Protein AF-A0A418E5D8-F1 (afdb_monomer)

Solvent-accessible surface area (backbone atoms only — not comparable to full-atom values): 20428 Å² total; per-residue (Å²): 143,79,74,83,74,67,62,60,62,60,55,56,57,52,50,55,51,50,53,52,50,52,52,53,49,53,52,51,50,52,52,52,48,53,51,50,52,51,50,51,51,51,52,51,51,53,51,47,53,54,47,55,50,52,51,51,56,50,47,55,50,50,53,53,52,52,51,48,50,52,50,50,54,49,50,52,52,51,50,53,51,49,53,53,50,51,53,52,50,52,51,52,50,54,52,51,51,51,51,50,52,51,51,50,53,52,50,51,52,53,52,50,52,53,50,54,53,51,51,51,51,52,51,51,52,51,54,53,49,51,52,50,51,53,51,49,53,50,51,53,51,50,52,50,52,49,51,54,50,50,53,53,51,49,54,52,49,53,53,49,51,54,51,50,55,51,49,54,51,50,51,51,55,48,53,56,50,52,52,52,52,50,53,53,52,51,51,50,51,51,51,51,52,52,51,52,50,52,51,52,52,52,51,52,54,51,49,53,52,50,50,53,52,48,54,52,50,52,51,49,53,52,53,48,50,46,48,72,71,53,60,61,42,70,58,53,54,52,45,53,54,51,50,52,51,48,51,53,50,44,56,49,44,54,53,50,44,52,53,42,51,50,55,31,51,55,38,49,51,54,34,51,51,48,52,52,53,47,53,53,50,52,50,56,56,70,68,63,70,48,64,58,94,93,39,75,40,66,68,48,50,53,49,46,52,52,50,49,51,51,48,53,54,47,52,53,52,40,52,55,39,49,53,49,33,53,54,40,49,54,51,42,52,51,47,52,52,52,43,53,51,48,53,52,52,47,56,49,52,53,51,54,53,53,50,54,53,51,54,46,50,52,51,50,50,51,55,53,52,51,53,54,51,56,65,54,59,58,69,74,71,72,75,83,132

Secondary structure (DSSP, 8-state):
--STTHHHHHHHHHHHHHHHHHHHHHHHHHHHHHHHHHHHHHHHHHHHHHHHHHHHHHHHHHHHHHHHHHHHHHHHHHHHHHHHHHHHHHHHHHHHHHHHHHHHHHHHHHHHHHHHHHHHHHHHHHHHHHHHHHHHHHHHHHHHHHHHHHHHHHHHHHHHHHHHHHHHHHHHHHHHHHHHHHHHHHHHHHHHHHHHHHHHHHHHHHHHHHHHHHHHHHHHHHHHHHHHHHTTHHHHHHHHHHHHHHHHHHHHHHHHHHHHHHHHHHHHHHHHHHHHHHHHHHHHHHT---EETTEE-HHHHHHHHHHHHHHHHHHHHHHHHHHHHHHHHHHHHHHHHHHHHHHHHHHHHHHHHHHHHHHHHHHHHHHHHHHHHHHHHGGGS----

Foldseek 3Di:
DPPPPPVVVVVVVVVVVVVVVVVVVVVVVVVVVVVVVVVVVVVVVVVVVVVVVVVVVVVVVCVVVVVVVVVVVVVVVVVVVVVVVVVVVVVVVVVVVVVVVVVVVVVVVVVVVVVVVVVVVVVVVVVVVVVVVVVVVVVVVVVVVVVVVVVVVVVVVVVVVVVVVVVVVVVVVVVVVVVVVVVVVVVVVVVVVVVVVVVVVVVVVVVVVVVVVVVLVVVLVVVLVCLVPPQCVVVVVVLVVVLVVLVVVLVVLVVVLVVLVVVLVVLVVVLVVLVVVLVVLVVVLVPQDQDDPNDGDVVSVVVSVVSVVVSVVSVVVSVVSVVVSVVSVVVSVVSVVVSVVSVVVNVVSVVVVVVSVVVSVVSSVVSVVVVVVVVVVVVVPPDDD

Organism: Aphanomyces astaci (NCBI:txid112090)

Radius of gyration: 129.05 Å; Cα contacts (8 Å, |Δi|>4): 77; chains: 1; bounding box: 221×55×384 Å

pLDDT: mean 85.97, std 11.53, range [35.16, 97.12]

Nearest PDB structures (foldseek):
  4ovu-assembly1_B  TM=7.445E-01  e=4.530E-01  Homo sapiens
  8wjo-assembly1_A  TM=5.058E-01  e=1.719E-01  Saccharomyces cerevisiae S288C
  5y06-assembly1_A  TM=4.051E-01  e=5.690E-01  Mycolicibacterium smegmatis MC2 155
  3ja6-assembly1_I  TM=3.677E-01  e=1.588E+00  Escherichia coli

Sequence (385 aa):
MQMALLECDSKEALKVCEEKFQLALATKTAQLQQACDNAIAAHKKTAQEALDEAVASTRDAVERTTAKAVEDEWREKLLAQKVALEEALQQACNEVEARVLQTSVEQHHVALKQWEEAKAAELAKVQSTLRGQFAQQTHDSEMALRREKEIAVQAVNDQWAMKLDALTSVQQALEEAEDASFDLQEELATVKKQHVFRHVMLVHSGMRKLQHLEDEVDSVYGNVYDTLVNYKRDQLVAHRSASNVVTSELSVLQAQIAEVVKTKSEGEDEVQKALAELGSLEEEIGAIQLMKDGHVNQAQVARKRRMHQEMEAMLEGIETKRTRVRTIETKQQELQSLHKQKEDEMKGLERQLVQILVEQQKQLLTLVTSVKTTSSSDRSSSVPA

Mean predicted aligned error: 19.81 Å

Structure (mmCIF, N/CA/C/O backbone):
data_AF-A0A418E5D8-F1
#
_entry.id   AF-A0A418E5D8-F1
#
loop_
_atom_site.group_PDB
_atom_site.id
_atom_site.type_symbol
_atom_site.label_atom_id
_atom_site.label_alt_id
_atom_site.label_comp_id
_atom_site.label_asym_id
_atom_site.label_entity_id
_atom_site.label_seq_id
_atom_site.pdbx_PDB_ins_code
_atom_site.Cartn_x
_atom_site.Cartn_y
_atom_site.Cartn_z
_atom_site.occupancy
_atom_site.B_iso_or_equiv
_atom_site.auth_seq_id
_atom_site.auth_comp_id
_atom_site.auth_asym_id
_atom_site.auth_atom_id
_atom_site.pdbx_PDB_model_num
ATOM 1 N N . MET A 1 1 ? -132.470 -25.404 218.178 1.00 51.78 1 MET A N 1
ATOM 2 C CA . MET A 1 1 ? -131.101 -25.886 217.893 1.00 51.78 1 MET A CA 1
ATOM 3 C C . MET A 1 1 ? -131.147 -27.033 216.867 1.00 51.78 1 MET A C 1
ATOM 5 O O . MET A 1 1 ? -130.843 -28.161 217.215 1.00 51.78 1 MET A O 1
ATOM 9 N N . GLN A 1 2 ? -131.570 -26.770 215.616 1.00 52.91 2 GLN A N 1
ATOM 10 C CA . GLN A 1 2 ? -131.661 -27.812 214.564 1.00 52.91 2 GLN A CA 1
ATOM 11 C C . GLN A 1 2 ? -131.505 -27.313 213.101 1.00 52.91 2 GLN A C 1
ATOM 13 O O . GLN A 1 2 ? -131.575 -28.124 212.191 1.00 52.91 2 GLN A O 1
ATOM 18 N N . MET A 1 3 ? -131.235 -26.022 212.837 1.00 54.25 3 MET A N 1
A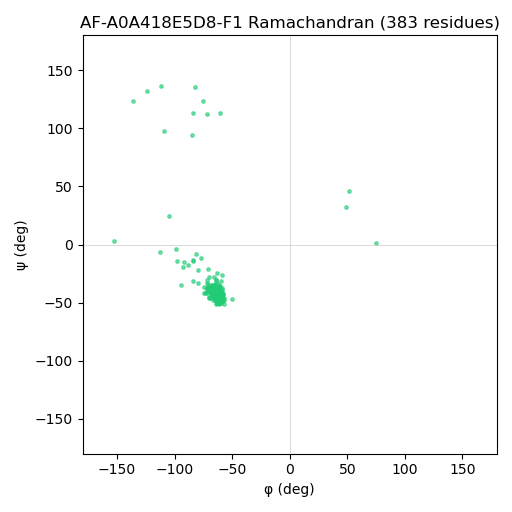TOM 19 C CA . MET A 1 3 ? -131.052 -25.497 211.460 1.00 54.25 3 MET A CA 1
ATOM 20 C C . MET A 1 3 ? -129.599 -25.493 210.950 1.00 54.25 3 MET A C 1
ATOM 22 O O . MET A 1 3 ? -129.380 -25.368 209.755 1.00 54.25 3 MET A O 1
ATOM 26 N N . ALA A 1 4 ? -128.596 -25.657 211.817 1.00 56.84 4 ALA A N 1
ATOM 27 C CA . ALA A 1 4 ? -127.189 -25.480 211.435 1.00 56.84 4 ALA A CA 1
ATOM 28 C C . ALA A 1 4 ? -126.544 -26.698 210.732 1.00 56.84 4 ALA A C 1
ATOM 30 O O . ALA A 1 4 ? -125.423 -26.588 210.252 1.00 56.84 4 ALA A O 1
ATOM 31 N N . LEU A 1 5 ? -127.223 -27.851 210.668 1.00 53.62 5 LEU A N 1
ATOM 32 C CA . LEU A 1 5 ? -126.671 -29.099 210.110 1.00 53.62 5 LEU A CA 1
ATOM 33 C C . LEU A 1 5 ? -127.077 -29.379 208.649 1.00 53.62 5 LEU A C 1
ATOM 35 O O . LEU A 1 5 ? -126.439 -30.200 208.010 1.00 53.62 5 LEU A O 1
ATOM 39 N N . LEU A 1 6 ? -128.082 -28.689 208.095 1.00 53.03 6 LEU A N 1
ATOM 40 C CA . LEU A 1 6 ? -128.592 -28.942 206.733 1.00 53.03 6 LEU A CA 1
ATOM 41 C C . LEU A 1 6 ? -127.943 -28.077 205.636 1.00 53.03 6 LEU A C 1
ATOM 43 O O . LEU A 1 6 ? -127.993 -28.439 204.466 1.00 53.03 6 LEU A O 1
ATOM 47 N N . GLU A 1 7 ? -127.304 -26.957 205.980 1.00 58.06 7 GLU A N 1
ATOM 48 C CA . GLU A 1 7 ? -126.663 -26.086 204.979 1.00 58.06 7 GLU A CA 1
ATOM 49 C C . GLU A 1 7 ? -125.210 -26.466 204.651 1.00 58.06 7 GLU A C 1
ATOM 51 O O . GLU A 1 7 ? -124.707 -26.074 203.595 1.00 58.06 7 GLU A O 1
ATOM 56 N N . CYS A 1 8 ? -124.531 -27.253 205.495 1.00 58.44 8 CYS A N 1
ATOM 57 C CA . CYS A 1 8 ? -123.184 -27.746 205.178 1.00 58.44 8 CYS A CA 1
ATOM 58 C C . CYS A 1 8 ? -123.199 -28.728 203.994 1.00 58.44 8 CYS A C 1
ATOM 60 O O . CYS A 1 8 ? -122.413 -28.560 203.062 1.00 58.44 8 CYS A O 1
ATOM 62 N N . ASP A 1 9 ? -124.153 -29.660 203.958 1.00 56.75 9 ASP A N 1
ATOM 63 C CA . ASP A 1 9 ? -124.220 -30.700 202.919 1.00 56.75 9 ASP A CA 1
ATOM 64 C C . ASP A 1 9 ? -124.497 -30.135 201.510 1.00 56.75 9 ASP A C 1
ATOM 66 O O . ASP A 1 9 ? -124.030 -30.675 200.505 1.00 56.75 9 ASP A O 1
ATOM 70 N N . SER A 1 10 ? -125.182 -28.990 201.402 1.00 57.06 10 SER A N 1
ATOM 71 C CA . SER A 1 10 ? -125.420 -28.321 200.113 1.00 57.06 10 SER A CA 1
ATOM 72 C C . SER A 1 10 ? -124.153 -27.710 199.504 1.00 57.06 10 SER A C 1
ATOM 74 O O . SER A 1 10 ? -124.076 -27.565 198.281 1.00 57.06 10 SER A O 1
ATOM 76 N N . LYS A 1 11 ? -123.172 -27.312 200.322 1.00 60.69 11 LYS A N 1
ATOM 77 C CA . LYS A 1 11 ? -121.930 -26.697 199.828 1.00 60.69 11 LYS A CA 1
ATOM 78 C C . LYS A 1 11 ? -120.950 -27.740 199.302 1.00 60.69 11 LYS A C 1
ATOM 80 O O . LYS A 1 11 ? -120.245 -27.471 198.332 1.00 60.69 11 LYS A O 1
ATOM 85 N N . GLU A 1 12 ? -120.941 -28.932 199.892 1.00 60.38 12 GLU A N 1
ATOM 86 C CA . GLU A 1 12 ? -120.073 -30.033 199.467 1.00 60.38 12 GLU A CA 1
ATOM 87 C C . GLU A 1 12 ? -120.465 -30.551 198.066 1.00 60.38 12 GLU A C 1
ATOM 89 O O . GLU A 1 12 ? -119.608 -30.753 197.206 1.00 60.38 12 GLU A O 1
ATOM 94 N N . ALA A 1 13 ? -121.769 -30.676 197.784 1.00 60.38 13 ALA A N 1
ATOM 95 C CA . ALA A 1 13 ? -122.274 -31.160 196.494 1.00 60.38 13 ALA A CA 1
ATOM 96 C C . ALA A 1 13 ? -121.991 -30.201 195.319 1.00 60.38 13 ALA A C 1
ATOM 98 O O . ALA A 1 13 ? -121.677 -30.644 194.211 1.00 60.38 13 ALA A O 1
ATOM 99 N N . LEU A 1 14 ? -122.059 -28.886 195.556 1.00 60.94 14 LEU A N 1
ATOM 100 C CA . LEU A 1 14 ? -121.717 -27.869 194.552 1.00 60.94 14 LEU A CA 1
ATOM 101 C C . LEU A 1 14 ? -120.241 -27.945 194.150 1.00 60.94 14 LEU A C 1
ATOM 103 O O . LEU A 1 14 ? -119.921 -27.861 192.965 1.00 60.94 14 LEU A O 1
ATOM 107 N N . LYS A 1 15 ? -119.361 -28.204 195.118 1.00 61.56 15 LYS A N 1
ATOM 108 C CA . LYS A 1 15 ? -117.919 -28.302 194.894 1.00 61.56 15 LYS A CA 1
ATOM 109 C C . LYS A 1 15 ? -117.552 -29.481 193.988 1.00 61.56 15 LYS A C 1
ATOM 111 O O . LYS A 1 15 ? -116.766 -29.327 193.059 1.00 61.56 15 LYS A O 1
ATOM 116 N N . VAL A 1 16 ? -118.195 -30.634 194.186 1.00 62.38 16 VAL A N 1
ATOM 117 C CA . VAL A 1 16 ? -117.980 -31.833 193.353 1.00 62.38 16 VAL A CA 1
ATOM 118 C C . VAL A 1 16 ? -118.472 -31.629 191.913 1.00 62.38 16 VAL A C 1
ATOM 120 O O . VAL A 1 16 ? -117.847 -32.106 190.962 1.00 62.38 16 VAL A O 1
ATOM 123 N N . CYS A 1 17 ? -119.582 -30.911 191.719 1.00 61.72 17 CYS A N 1
ATOM 124 C CA . CYS A 1 17 ? -120.051 -30.543 190.378 1.00 61.72 17 CYS A CA 1
ATOM 125 C C . CYS A 1 17 ? -119.084 -29.586 189.675 1.00 61.72 17 CYS A C 1
ATOM 127 O O . CYS A 1 17 ? -118.817 -29.747 188.482 1.00 61.72 17 CYS A O 1
ATOM 129 N N . GLU A 1 18 ? -118.534 -28.625 190.411 1.00 64.69 18 GLU A N 1
ATOM 130 C CA . GLU A 1 18 ? -117.567 -27.669 189.884 1.00 64.69 18 GLU A CA 1
ATOM 131 C C . GLU A 1 18 ? -116.258 -28.363 189.480 1.00 64.69 18 GLU A C 1
ATOM 133 O O . GLU A 1 18 ? -115.767 -28.155 188.372 1.00 64.69 18 GLU A O 1
ATOM 138 N N . GLU A 1 19 ? -115.763 -29.302 190.290 1.00 68.56 19 GLU A N 1
ATOM 139 C CA . GLU A 1 19 ? -114.590 -30.122 189.958 1.00 68.56 19 GLU A CA 1
ATOM 140 C C . GLU A 1 19 ? -114.807 -30.985 188.704 1.00 68.56 19 GLU A C 1
ATOM 142 O O . GLU A 1 19 ? -113.935 -31.049 187.833 1.00 68.56 19 GLU A O 1
ATOM 147 N N . LYS A 1 20 ? -115.985 -31.605 188.549 1.00 65.38 20 LYS A N 1
ATOM 148 C CA . LYS A 1 20 ? -116.312 -32.376 187.336 1.00 65.38 20 LYS A CA 1
ATOM 149 C C . LYS A 1 20 ? -116.395 -31.504 186.088 1.00 65.38 20 LYS A C 1
ATOM 151 O O . LYS A 1 20 ? -115.940 -31.929 185.024 1.00 65.38 20 LYS A O 1
ATOM 156 N N . PHE A 1 21 ? -116.959 -30.303 186.199 1.00 72.19 21 PHE A N 1
ATOM 157 C CA . PHE A 1 21 ? -117.007 -29.361 185.085 1.00 72.19 21 PHE A CA 1
ATOM 158 C C . PHE A 1 21 ? -115.599 -28.909 184.690 1.00 72.19 21 PHE A C 1
ATOM 160 O O . PHE A 1 21 ? -115.261 -28.948 183.509 1.00 72.19 21 PHE A O 1
ATOM 167 N N . GLN A 1 22 ? -114.751 -28.580 185.667 1.00 74.31 22 GLN A N 1
ATOM 168 C CA . GLN A 1 22 ? -113.363 -28.191 185.414 1.00 74.31 22 GLN A CA 1
ATOM 169 C C . GLN A 1 22 ? -112.557 -29.316 184.749 1.00 74.31 22 GLN A C 1
ATOM 171 O O . GLN A 1 22 ? -111.808 -29.061 183.806 1.00 74.31 22 GLN A O 1
ATOM 176 N N . LEU A 1 23 ? -112.760 -30.575 185.154 1.00 74.62 23 LEU A N 1
ATOM 177 C CA . LEU A 1 23 ? -112.100 -31.723 184.524 1.00 74.62 23 LEU A CA 1
ATOM 178 C C . LEU A 1 23 ? -112.564 -31.938 183.071 1.00 74.62 23 LEU A C 1
ATOM 180 O O . LEU A 1 23 ? -111.751 -32.192 182.176 1.00 74.62 23 LEU A O 1
ATOM 184 N N . ALA A 1 24 ? -113.869 -31.809 182.815 1.00 69.62 24 ALA A N 1
ATOM 185 C CA . ALA A 1 24 ? -114.433 -31.910 181.470 1.00 69.62 24 ALA A CA 1
ATOM 186 C C . ALA A 1 24 ? -113.938 -30.773 180.563 1.00 69.62 24 ALA A C 1
ATOM 188 O O . ALA A 1 24 ? -113.600 -31.014 179.400 1.00 69.62 24 ALA A O 1
ATOM 189 N N . LEU A 1 25 ? -113.835 -29.558 181.108 1.00 74.94 25 LEU A N 1
ATOM 190 C CA . LEU A 1 25 ? -113.311 -28.392 180.409 1.00 74.94 25 LEU A CA 1
ATOM 191 C C . LEU A 1 25 ? -111.836 -28.595 180.052 1.00 74.94 25 LEU A C 1
ATOM 193 O O . LEU A 1 25 ? -111.479 -28.473 178.887 1.00 74.94 25 LEU A O 1
ATOM 197 N N . ALA A 1 26 ? -111.002 -29.021 181.003 1.00 75.75 26 ALA A N 1
ATOM 198 C CA . ALA A 1 26 ? -109.592 -29.323 180.756 1.00 75.75 26 ALA A CA 1
ATOM 199 C C . ALA A 1 26 ? -109.403 -30.406 179.680 1.00 75.75 26 ALA A C 1
ATOM 201 O O . ALA A 1 26 ? -108.575 -30.255 178.782 1.00 75.75 26 ALA A O 1
ATOM 202 N N . THR A 1 27 ? -110.216 -31.466 179.717 1.00 76.44 27 THR A N 1
ATO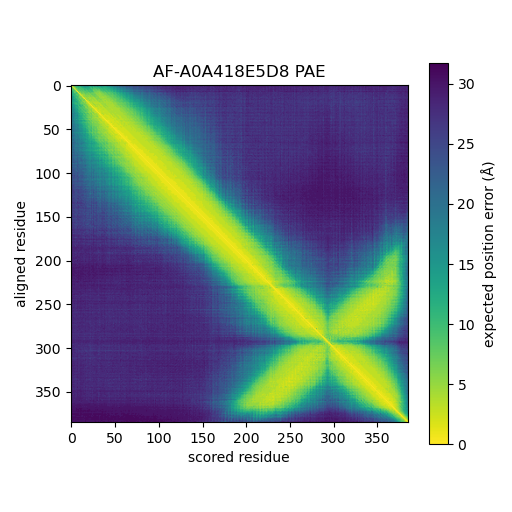M 203 C CA . THR A 1 27 ? -110.153 -32.550 178.724 1.00 76.44 27 THR A CA 1
ATOM 204 C C . THR A 1 27 ? -110.540 -32.054 177.330 1.00 76.44 27 THR A C 1
ATOM 206 O O . THR A 1 27 ? -109.871 -32.381 176.348 1.00 76.44 27 THR A O 1
ATOM 209 N N . LYS A 1 28 ? -111.597 -31.236 177.217 1.00 78.00 28 LYS A N 1
ATOM 210 C CA . LYS A 1 28 ? -112.000 -30.660 175.928 1.00 78.00 28 LYS A CA 1
ATOM 211 C C . LYS A 1 28 ? -110.994 -29.647 175.398 1.00 78.00 28 LYS A C 1
ATOM 213 O O . LYS A 1 28 ? -110.719 -29.667 174.200 1.00 78.00 28 LYS A O 1
ATOM 218 N N . THR A 1 29 ? -110.403 -28.835 176.268 1.00 74.44 29 THR A N 1
ATOM 219 C CA . THR A 1 29 ? -109.324 -27.913 175.903 1.00 74.44 29 THR A CA 1
ATOM 220 C C . THR A 1 29 ? -108.102 -28.676 175.397 1.00 74.44 29 THR A C 1
ATOM 222 O O . THR A 1 29 ? -107.576 -28.326 174.348 1.00 74.44 29 THR A O 1
ATOM 225 N N . ALA A 1 30 ? -107.698 -29.772 176.049 1.00 78.56 30 ALA A N 1
ATOM 226 C CA . ALA A 1 30 ? -106.583 -30.603 175.590 1.00 78.56 30 ALA A CA 1
ATOM 227 C C . ALA A 1 30 ? -106.864 -31.283 174.237 1.00 78.56 30 ALA A C 1
ATOM 229 O O . ALA A 1 30 ? -105.993 -31.310 173.372 1.00 78.56 30 ALA A O 1
ATOM 230 N N . GLN A 1 31 ? -108.086 -31.784 174.020 1.00 79.12 31 GLN A N 1
ATOM 231 C CA . GLN A 1 31 ? -108.488 -32.357 172.728 1.00 79.12 31 GLN A CA 1
ATOM 232 C C . GLN A 1 31 ? -108.475 -31.317 171.603 1.00 79.12 31 GLN A C 1
ATOM 234 O O . GLN A 1 31 ? -108.003 -31.612 170.507 1.00 79.12 31 GLN A O 1
ATOM 239 N N . LEU A 1 32 ? -108.986 -30.109 171.861 1.00 79.75 32 LEU A N 1
ATOM 240 C CA . LEU A 1 32 ? -108.951 -29.013 170.892 1.00 79.75 32 LEU A CA 1
ATOM 241 C C . LEU A 1 32 ? -107.519 -28.553 170.624 1.00 79.75 32 LEU A C 1
ATOM 243 O O . LEU A 1 32 ? -107.171 -28.334 169.468 1.00 79.75 32 LEU A O 1
ATOM 247 N N . GLN A 1 33 ? -106.679 -28.480 171.657 1.00 81.62 33 GLN A N 1
ATOM 248 C CA . GLN A 1 33 ? -105.269 -28.138 171.510 1.00 81.62 33 GLN A CA 1
ATOM 249 C C . GLN A 1 33 ? -104.542 -29.173 170.646 1.00 81.62 33 GLN A C 1
ATOM 251 O O . GLN A 1 33 ? -103.903 -28.808 169.669 1.00 81.62 33 GLN A O 1
ATOM 256 N N . GLN A 1 34 ? -104.731 -30.466 170.921 1.00 81.81 34 GLN A N 1
ATOM 257 C CA . GLN A 1 34 ? -104.140 -31.543 170.128 1.00 81.81 34 GLN A CA 1
ATOM 258 C C . GLN A 1 34 ? -104.651 -31.549 168.677 1.00 81.81 34 GLN A C 1
ATOM 260 O O . GLN A 1 34 ? -103.883 -31.801 167.751 1.00 81.81 34 GLN A O 1
ATOM 265 N N . ALA A 1 35 ? -105.937 -31.260 168.456 1.00 80.06 35 ALA A N 1
ATOM 266 C CA . ALA A 1 35 ? -106.494 -31.130 167.111 1.00 80.06 35 ALA A CA 1
ATOM 267 C C . ALA A 1 35 ? -105.895 -29.930 166.357 1.00 80.06 35 ALA A C 1
ATOM 269 O O . ALA A 1 35 ? -105.536 -30.069 165.187 1.00 80.06 35 ALA A O 1
ATOM 270 N N . CYS A 1 36 ? -105.734 -28.784 167.028 1.00 80.44 36 CYS A N 1
ATOM 271 C CA . CYS A 1 36 ? -105.047 -27.615 166.482 1.00 80.44 36 CYS A CA 1
ATOM 272 C C . CYS A 1 36 ? -103.584 -27.924 166.151 1.00 80.44 36 CYS A C 1
ATOM 274 O O . CYS A 1 36 ? -103.146 -27.639 165.039 1.00 80.44 36 CYS A O 1
ATOM 276 N N . ASP A 1 37 ? -102.843 -28.553 167.061 1.00 83.62 37 ASP A N 1
ATOM 277 C CA . ASP A 1 37 ? -101.430 -28.880 166.859 1.00 83.62 37 ASP A CA 1
ATOM 278 C C . ASP A 1 37 ? -101.248 -29.859 165.685 1.00 83.62 37 ASP A C 1
ATOM 280 O O . ASP A 1 37 ? -100.376 -29.663 164.835 1.00 83.62 37 ASP A O 1
ATOM 284 N N . ASN A 1 38 ? -102.125 -30.863 165.567 1.00 84.06 38 ASN A N 1
ATOM 285 C CA . ASN A 1 38 ? -102.134 -31.790 164.433 1.00 84.06 38 ASN A CA 1
ATOM 286 C C . ASN A 1 38 ? -102.456 -31.084 163.105 1.00 84.06 38 ASN A C 1
ATOM 288 O O . ASN A 1 38 ? -101.817 -31.369 162.090 1.00 84.06 38 ASN A O 1
ATOM 292 N N . ALA A 1 39 ? -103.414 -30.151 163.093 1.00 82.31 39 ALA A N 1
ATOM 293 C CA . ALA A 1 39 ? -103.747 -29.368 161.904 1.00 82.31 39 ALA A CA 1
ATOM 294 C C . ALA A 1 39 ? -102.590 -28.444 161.492 1.00 82.31 39 ALA A C 1
ATOM 296 O O . ALA A 1 39 ? -102.247 -28.374 160.312 1.00 82.31 39 ALA A O 1
ATOM 297 N N . ILE A 1 40 ? -101.933 -27.790 162.455 1.00 83.25 40 ILE A N 1
ATOM 298 C CA . ILE A 1 40 ? -100.745 -26.963 162.213 1.00 83.25 40 ILE A CA 1
ATOM 299 C C . ILE A 1 40 ? -99.612 -27.817 161.636 1.00 83.25 40 ILE A C 1
ATOM 301 O O . ILE A 1 40 ? -98.984 -27.415 160.657 1.00 83.25 40 ILE A O 1
ATOM 305 N N . ALA A 1 41 ? -99.361 -29.005 162.191 1.00 84.12 41 ALA A N 1
ATOM 306 C CA . ALA A 1 41 ? -98.337 -29.914 161.683 1.00 84.12 41 ALA A CA 1
ATOM 307 C C . ALA A 1 41 ? -98.636 -30.382 160.248 1.00 84.12 41 ALA A C 1
ATOM 309 O O . ALA A 1 41 ? -97.737 -30.379 159.404 1.00 84.12 41 ALA A O 1
ATOM 310 N N . ALA A 1 42 ? -99.892 -30.724 159.943 1.00 84.38 42 ALA A N 1
ATOM 311 C CA . ALA A 1 42 ? -100.318 -31.103 158.597 1.00 84.38 42 ALA A CA 1
ATOM 312 C C . ALA A 1 42 ? -100.180 -29.942 157.597 1.00 84.38 42 ALA A C 1
ATOM 314 O O . ALA A 1 42 ? -99.631 -30.127 156.508 1.00 84.38 42 ALA A O 1
ATOM 315 N N . HIS A 1 43 ? -100.598 -28.730 157.979 1.00 85.19 43 HIS A N 1
ATOM 316 C CA . HIS A 1 43 ? -100.415 -27.533 157.157 1.00 85.19 43 HIS A CA 1
ATOM 317 C C . HIS A 1 43 ? -98.939 -27.211 156.933 1.00 85.19 43 HIS A C 1
ATOM 319 O O . HIS A 1 43 ? -98.552 -26.915 155.807 1.00 85.19 43 HIS A O 1
ATOM 325 N N . LYS A 1 44 ? -98.096 -27.329 157.965 1.00 86.31 44 LYS A N 1
ATOM 326 C CA . LYS A 1 44 ? -96.649 -27.119 157.848 1.00 86.31 44 LYS A CA 1
ATOM 327 C C . LYS A 1 44 ? -96.007 -28.135 156.905 1.00 86.31 44 LYS A C 1
ATOM 329 O O . LYS A 1 44 ? -95.189 -27.747 156.080 1.00 86.31 44 LYS A O 1
ATOM 334 N N . LYS A 1 45 ? -96.390 -29.412 156.999 1.00 87.06 45 LYS A N 1
ATOM 335 C CA . LYS A 1 45 ? -95.900 -30.461 156.097 1.00 87.06 45 LYS A CA 1
ATOM 336 C C . LYS A 1 45 ? -96.310 -30.187 154.647 1.00 87.06 45 LYS A C 1
ATOM 338 O O . LYS A 1 45 ? -95.456 -30.194 153.773 1.00 87.06 45 LYS A O 1
ATOM 343 N N . THR A 1 46 ? -97.582 -29.861 154.420 1.00 86.25 46 THR A N 1
ATOM 344 C CA . THR A 1 46 ? -98.106 -29.536 153.081 1.00 86.25 46 THR A CA 1
ATOM 345 C C . THR A 1 46 ? -97.417 -28.298 152.496 1.00 86.25 46 THR A C 1
ATOM 347 O O . THR A 1 46 ? -97.057 -28.276 151.325 1.00 86.25 46 THR A O 1
ATOM 350 N N . ALA A 1 47 ? -97.187 -27.267 153.317 1.00 83.81 47 ALA A N 1
ATOM 351 C CA . ALA A 1 47 ? -96.463 -26.070 152.902 1.00 83.81 47 ALA A CA 1
ATOM 352 C C . ALA A 1 47 ? -94.988 -26.360 152.581 1.00 83.81 47 ALA A C 1
ATOM 354 O O . ALA A 1 47 ? -94.450 -25.768 151.651 1.00 83.81 47 ALA A O 1
ATOM 355 N N . GLN A 1 48 ? -94.345 -27.270 153.321 1.00 87.50 48 GLN A N 1
ATOM 356 C CA . GLN A 1 48 ? -92.970 -27.686 153.047 1.00 87.50 48 GLN A CA 1
ATOM 357 C C . GLN A 1 48 ? -92.870 -28.464 151.731 1.00 87.50 48 GLN A C 1
ATOM 359 O O . GLN A 1 48 ? -92.011 -28.151 150.920 1.00 87.50 48 GLN A O 1
ATOM 364 N N . GLU A 1 49 ? -93.775 -29.413 151.484 1.00 87.94 49 GLU A N 1
ATOM 365 C CA . GLU A 1 49 ? -93.820 -30.166 150.222 1.00 87.94 49 GLU A CA 1
ATOM 366 C C . GLU A 1 49 ? -94.060 -29.233 149.023 1.00 87.94 49 GLU A C 1
ATOM 368 O O . GLU A 1 49 ? -93.356 -29.330 148.021 1.00 87.94 49 GLU A O 1
ATOM 373 N N . ALA A 1 50 ? -94.974 -28.263 149.151 1.00 87.31 50 ALA A N 1
ATOM 374 C CA . ALA A 1 50 ? -95.216 -27.257 148.115 1.00 87.31 50 ALA A CA 1
ATOM 375 C C . ALA A 1 50 ? -94.006 -26.331 147.884 1.00 87.31 50 ALA A C 1
ATOM 377 O O . ALA A 1 50 ? -93.739 -25.928 146.751 1.00 87.31 50 ALA A O 1
ATOM 378 N N . LEU A 1 51 ? -93.266 -25.986 148.945 1.00 89.12 51 LEU A N 1
ATOM 379 C CA . LEU A 1 51 ? -92.027 -25.216 148.832 1.00 89.12 51 LEU A CA 1
ATOM 380 C C . LEU A 1 51 ? -90.949 -26.025 148.105 1.00 89.12 51 LEU A C 1
ATOM 382 O O . LEU A 1 51 ? -90.325 -25.503 147.185 1.00 89.12 51 LEU A O 1
ATOM 386 N N . ASP A 1 52 ? -90.746 -27.284 148.491 1.00 89.31 52 ASP A N 1
ATOM 387 C CA . ASP A 1 52 ? -89.740 -28.160 147.890 1.00 89.31 52 ASP A CA 1
ATOM 388 C C . ASP A 1 52 ? -90.052 -28.416 146.402 1.00 89.31 52 ASP A C 1
ATOM 390 O O . ASP A 1 52 ? -89.148 -28.370 145.565 1.00 89.31 52 ASP A O 1
ATOM 394 N N . GLU A 1 53 ? -91.331 -28.583 146.042 1.00 90.38 53 GLU A N 1
ATOM 395 C CA . GLU A 1 53 ? -91.782 -28.705 144.649 1.00 90.38 53 GLU A CA 1
ATOM 396 C C . GLU A 1 53 ? -91.554 -27.412 143.847 1.00 90.38 53 GLU A C 1
ATOM 398 O O . GLU A 1 53 ? -91.038 -27.453 142.727 1.00 90.38 53 GLU A O 1
ATOM 403 N N . ALA A 1 54 ? -91.854 -26.242 144.422 1.00 88.81 54 ALA A N 1
ATOM 404 C CA . ALA A 1 54 ? -91.581 -24.955 143.780 1.00 88.81 54 ALA A CA 1
ATOM 405 C C . ALA A 1 54 ? -90.072 -24.710 143.593 1.00 88.81 54 ALA A C 1
ATOM 407 O O . ALA A 1 54 ? -89.639 -24.213 142.547 1.00 88.81 54 ALA A O 1
ATOM 408 N N . VAL A 1 55 ? -89.248 -25.086 144.574 1.00 90.25 55 VAL A N 1
ATOM 409 C CA . VAL A 1 55 ? -87.783 -25.006 144.484 1.00 90.25 55 VAL A CA 1
ATOM 410 C C . VAL A 1 55 ? -87.251 -25.949 143.402 1.00 90.25 55 VAL A C 1
ATOM 412 O O . VAL A 1 55 ? -86.426 -25.531 142.592 1.00 90.25 55 VAL A O 1
ATOM 415 N N . ALA A 1 56 ? -87.748 -27.184 143.319 1.00 90.31 56 ALA A N 1
ATOM 416 C CA . ALA A 1 56 ? -87.371 -28.115 142.255 1.00 90.31 56 ALA A CA 1
ATOM 417 C C . ALA A 1 56 ? -87.774 -27.589 140.866 1.00 90.31 56 ALA A C 1
ATOM 419 O O . ALA A 1 56 ? -86.943 -27.522 139.962 1.00 90.31 56 ALA A O 1
ATOM 420 N N . SER A 1 57 ? -89.012 -27.108 140.710 1.00 90.88 57 SER A N 1
ATOM 421 C CA . SER A 1 57 ? -89.489 -26.564 139.434 1.00 90.88 57 SER A CA 1
ATOM 422 C C . SER A 1 57 ? -88.705 -25.326 138.991 1.00 90.88 57 SER A C 1
ATOM 424 O O . SER A 1 57 ? -88.452 -25.158 137.795 1.00 90.88 57 SER A O 1
ATOM 426 N N . THR A 1 58 ? -88.348 -24.435 139.921 1.00 89.75 58 THR A N 1
ATOM 427 C CA . THR A 1 58 ? -87.535 -23.253 139.599 1.00 89.75 58 THR A CA 1
ATOM 428 C C . THR A 1 58 ? -86.102 -23.639 139.265 1.00 89.75 58 THR A C 1
ATOM 430 O O . THR A 1 58 ? -85.559 -23.119 138.291 1.00 89.75 58 THR A O 1
ATOM 433 N N . ARG A 1 59 ? -85.513 -24.596 139.989 1.00 91.19 59 ARG A N 1
ATOM 434 C CA . ARG A 1 59 ? -84.195 -25.151 139.671 1.00 91.19 59 ARG A CA 1
ATOM 435 C C . ARG A 1 59 ? -84.154 -25.737 138.261 1.00 91.19 59 ARG A C 1
ATOM 437 O O . ARG A 1 59 ? -83.305 -25.327 137.477 1.00 91.19 59 ARG A O 1
ATOM 444 N N . ASP A 1 60 ? -85.100 -26.602 137.904 1.00 91.38 60 ASP A N 1
ATOM 445 C CA . ASP A 1 60 ? -85.159 -27.216 136.571 1.00 91.38 60 ASP A CA 1
ATOM 446 C C . ASP A 1 60 ? -85.353 -26.173 135.462 1.00 91.38 60 ASP A C 1
ATOM 448 O O . ASP A 1 60 ? -84.835 -26.317 134.352 1.00 91.38 60 ASP A O 1
ATOM 452 N N . ALA A 1 61 ? -86.127 -25.117 135.733 1.00 90.88 61 ALA A N 1
ATOM 453 C CA . ALA A 1 61 ? -86.316 -24.018 134.793 1.00 90.88 61 ALA A CA 1
ATOM 454 C C . ALA A 1 61 ? -85.026 -23.205 134.604 1.00 90.88 61 ALA A C 1
ATOM 456 O O . ALA A 1 61 ? -84.673 -22.878 133.469 1.00 90.88 61 ALA A O 1
ATOM 457 N N . VAL A 1 62 ? -84.303 -22.909 135.687 1.00 92.12 62 VAL A N 1
ATOM 458 C CA . VAL A 1 62 ? -83.009 -22.215 135.633 1.00 92.12 62 VAL A CA 1
ATOM 459 C C . VAL A 1 62 ? -81.966 -23.077 134.923 1.00 92.12 62 VAL A C 1
ATOM 461 O O . VAL A 1 62 ? -81.316 -22.583 134.008 1.00 92.12 62 VAL A O 1
ATOM 464 N N . GLU A 1 63 ? -81.843 -24.365 135.251 1.00 91.94 63 GLU A N 1
ATOM 465 C CA . GLU A 1 63 ? -80.906 -25.286 134.590 1.00 91.94 63 GLU A CA 1
ATOM 466 C C . GLU A 1 63 ? -81.184 -25.384 133.081 1.00 91.94 63 GLU A C 1
ATOM 468 O O . GLU A 1 63 ? -80.274 -25.203 132.275 1.00 91.94 63 GLU A O 1
ATOM 473 N N . ARG A 1 64 ? -82.446 -25.558 132.663 1.00 91.31 64 ARG A N 1
ATOM 474 C CA . ARG A 1 64 ? -82.801 -25.599 131.231 1.00 91.31 64 ARG A CA 1
ATOM 475 C C . ARG A 1 64 ? -82.541 -24.282 130.503 1.00 91.31 64 ARG A C 1
ATOM 477 O O . ARG A 1 64 ? -82.070 -24.300 129.368 1.00 91.31 64 ARG A O 1
ATOM 484 N N . THR A 1 65 ? -82.876 -23.146 131.112 1.00 92.31 65 THR A N 1
ATOM 485 C CA . THR A 1 65 ? -82.705 -21.831 130.465 1.00 92.31 65 THR A CA 1
ATOM 486 C C . THR A 1 65 ? -81.239 -21.429 130.376 1.00 92.31 65 THR A C 1
ATOM 488 O O . THR A 1 65 ? -80.812 -20.956 129.327 1.00 92.31 65 THR A O 1
ATOM 491 N N . THR A 1 66 ? -80.456 -21.676 131.427 1.00 92.00 66 THR A N 1
ATOM 492 C CA . THR A 1 66 ? -79.008 -21.427 131.432 1.00 92.00 66 THR A CA 1
ATOM 493 C C . THR A 1 66 ? -78.261 -22.366 130.492 1.00 92.00 66 THR A C 1
ATOM 495 O O . THR A 1 66 ? -77.446 -21.884 129.712 1.00 92.00 66 THR A O 1
ATOM 498 N N . ALA A 1 67 ? -78.578 -23.666 130.477 1.00 92.75 67 ALA A N 1
ATOM 499 C CA . ALA A 1 67 ? -77.983 -24.608 129.528 1.00 92.75 67 ALA A CA 1
ATOM 500 C C . ALA A 1 67 ? -78.267 -24.195 128.080 1.00 92.75 67 ALA A C 1
ATOM 502 O O . ALA A 1 67 ? -77.345 -24.111 127.272 1.00 92.75 67 ALA A O 1
ATOM 503 N N . LYS A 1 68 ? -79.522 -23.845 127.771 1.00 93.50 68 LYS A N 1
ATOM 504 C CA . LYS A 1 68 ? -79.896 -23.373 126.436 1.00 93.50 68 LYS A CA 1
ATOM 505 C C . LYS A 1 68 ? -79.183 -22.071 126.060 1.00 93.50 68 LYS A C 1
ATOM 507 O O . LYS A 1 68 ? -78.665 -21.979 124.957 1.00 93.50 68 LYS A O 1
ATOM 512 N N . ALA A 1 69 ? -79.119 -21.093 126.965 1.00 93.25 69 ALA A N 1
ATOM 513 C CA . ALA A 1 69 ? -78.428 -19.829 126.708 1.00 93.25 69 ALA A CA 1
ATOM 514 C C . ALA A 1 69 ? -76.931 -20.040 126.429 1.00 93.25 69 ALA A C 1
ATOM 516 O O . ALA A 1 69 ? -76.393 -19.456 125.494 1.00 93.25 69 ALA A O 1
ATOM 517 N N . VAL A 1 70 ? -76.277 -20.915 127.200 1.00 93.94 70 VAL A N 1
ATOM 518 C CA . VAL A 1 70 ? -74.868 -21.270 126.993 1.00 93.94 70 VAL A CA 1
ATOM 519 C C . VAL A 1 70 ? -74.681 -22.008 125.665 1.00 93.94 70 VAL A C 1
ATOM 521 O O . VAL A 1 70 ? -73.761 -21.685 124.919 1.00 93.94 70 VAL A O 1
ATOM 524 N N . GLU A 1 71 ? -75.544 -22.970 125.332 1.00 93.88 71 GLU A N 1
ATOM 525 C CA . GLU A 1 71 ? -75.493 -23.660 124.039 1.00 93.88 71 GLU A CA 1
ATOM 526 C C . GLU A 1 71 ? -75.685 -22.704 122.859 1.00 93.88 71 GLU A C 1
ATOM 528 O O . GLU A 1 71 ? -74.933 -22.794 121.890 1.00 93.88 71 GLU A O 1
ATOM 533 N N . ASP A 1 72 ? -76.661 -21.799 122.930 1.00 93.56 72 ASP A N 1
ATOM 534 C CA . ASP A 1 72 ? -76.936 -20.824 121.876 1.00 93.56 72 ASP A CA 1
ATOM 535 C C . ASP A 1 72 ? -75.745 -19.858 121.713 1.00 93.56 72 ASP A C 1
ATOM 537 O O . ASP A 1 72 ? -75.272 -19.666 120.593 1.00 93.56 72 ASP A O 1
ATOM 541 N N . GLU A 1 73 ? -75.160 -19.358 122.810 1.00 94.31 73 GLU A N 1
ATOM 542 C CA . GLU A 1 73 ? -73.961 -18.505 122.765 1.00 94.31 73 GLU A CA 1
ATOM 543 C C . GLU A 1 73 ? -72.751 -19.238 122.156 1.00 94.31 73 GLU A C 1
ATOM 545 O O . GLU A 1 73 ? -72.009 -18.677 121.343 1.00 94.31 73 GLU A O 1
ATOM 550 N N . TRP A 1 74 ? -72.541 -20.512 122.505 1.00 94.56 74 TRP A N 1
ATOM 551 C CA . TRP A 1 74 ? -71.475 -21.318 121.905 1.00 94.56 74 TRP A CA 1
ATOM 552 C C . TRP A 1 74 ? -71.723 -21.602 120.425 1.00 94.56 74 TRP A C 1
ATOM 554 O O . TRP A 1 74 ? -70.780 -21.538 119.636 1.00 94.56 74 TRP A O 1
ATOM 564 N N . ARG A 1 75 ? -72.968 -21.881 120.023 1.00 95.00 75 ARG A N 1
ATOM 565 C CA . ARG A 1 75 ? -73.332 -22.070 118.610 1.00 95.00 75 ARG A CA 1
ATOM 566 C C . ARG A 1 75 ? -73.097 -20.795 117.808 1.00 95.00 75 ARG A C 1
ATOM 568 O O . ARG A 1 75 ? -72.506 -20.877 116.735 1.00 95.00 75 ARG A O 1
ATOM 575 N N . GLU A 1 76 ? -73.495 -19.635 118.327 1.00 94.88 76 GLU A N 1
ATOM 576 C CA . GLU A 1 76 ? -73.247 -18.340 117.685 1.00 94.88 76 GLU A CA 1
ATOM 577 C C . GLU A 1 76 ? -71.748 -18.061 117.538 1.00 94.88 76 GLU A C 1
ATOM 579 O O . GLU A 1 76 ? -71.293 -17.726 116.444 1.00 94.88 76 GLU A O 1
ATOM 584 N N . LYS A 1 77 ? -70.951 -18.282 118.593 1.00 95.31 77 LYS A N 1
ATOM 585 C CA . LYS A 1 77 ? -69.487 -18.128 118.528 1.00 95.31 77 LYS A CA 1
ATOM 586 C C . LYS A 1 77 ? -68.846 -19.077 117.519 1.00 95.31 77 LYS A C 1
ATOM 588 O O . LYS A 1 77 ? -67.969 -18.655 116.769 1.00 95.31 77 LYS A O 1
ATOM 593 N N . LEU A 1 78 ? -69.278 -20.337 117.475 1.00 95.44 78 LEU A N 1
ATOM 594 C CA . LEU A 1 78 ? -68.769 -21.322 116.517 1.00 95.44 78 LEU A CA 1
ATOM 595 C C . LEU A 1 78 ? -69.148 -20.968 115.076 1.00 95.44 78 LEU A C 1
ATOM 597 O O . LEU A 1 78 ? -68.311 -21.091 114.185 1.00 95.44 78 LEU A O 1
ATOM 601 N N . LEU A 1 79 ? -70.374 -20.495 114.835 1.00 95.38 79 LEU A N 1
ATOM 602 C CA . LEU A 1 79 ? -70.803 -20.032 113.514 1.00 95.38 79 LEU A CA 1
ATOM 603 C C . LEU A 1 79 ? -70.020 -18.795 113.074 1.00 95.38 79 LEU A C 1
ATOM 605 O O . LEU A 1 79 ? -69.529 -18.767 111.949 1.00 95.38 79 LEU A O 1
ATOM 609 N N . ALA A 1 80 ? -69.838 -17.814 113.960 1.00 95.00 80 ALA A N 1
ATOM 610 C CA . ALA A 1 80 ? -69.038 -16.628 113.673 1.00 95.00 80 ALA A CA 1
ATOM 611 C C . ALA A 1 80 ? -67.576 -16.988 113.361 1.00 95.00 80 ALA A C 1
ATOM 613 O O . ALA A 1 80 ? -67.014 -16.490 112.387 1.00 95.00 80 ALA A O 1
ATOM 614 N N . GLN A 1 81 ? -66.970 -17.900 114.133 1.00 95.50 81 GLN A N 1
ATOM 615 C CA . GLN A 1 81 ? -65.621 -18.403 113.850 1.00 95.50 81 GLN A CA 1
ATOM 616 C C . GLN A 1 81 ? -65.549 -19.154 112.521 1.00 95.50 81 GLN A C 1
ATOM 618 O O . GLN A 1 81 ? -64.594 -18.967 111.771 1.00 95.50 81 GLN A O 1
ATOM 623 N N . LYS A 1 82 ? -66.549 -19.984 112.208 1.00 95.25 82 LYS A N 1
ATOM 624 C CA . LYS A 1 82 ? -66.615 -20.703 110.935 1.00 95.25 82 LYS A CA 1
ATOM 625 C C . LYS A 1 82 ? -66.666 -19.731 109.753 1.00 95.25 82 LYS A C 1
ATOM 627 O O . LYS A 1 82 ? -65.859 -19.875 108.843 1.00 95.25 82 LYS A O 1
ATOM 632 N N . VAL A 1 83 ? -67.563 -18.742 109.788 1.00 96.56 83 VAL A N 1
ATOM 633 C CA . VAL A 1 83 ? -67.689 -17.729 108.725 1.00 96.56 83 VAL A CA 1
ATOM 634 C C . VAL A 1 83 ? -66.385 -16.947 108.571 1.00 96.56 83 VAL A C 1
ATOM 636 O O . VAL A 1 83 ? -65.889 -16.818 107.458 1.00 96.56 83 VAL A O 1
ATOM 639 N N . ALA A 1 84 ? -65.769 -16.516 109.676 1.00 95.50 84 ALA A N 1
ATOM 640 C CA . ALA A 1 84 ? -64.491 -15.807 109.630 1.00 95.50 84 ALA A CA 1
ATOM 641 C C . ALA A 1 84 ? -63.362 -16.649 109.003 1.00 95.50 84 ALA A C 1
ATOM 643 O O . ALA A 1 84 ? -62.536 -16.125 108.258 1.00 95.50 84 ALA A O 1
ATOM 644 N N . LEU A 1 85 ? -63.322 -17.958 109.277 1.00 95.19 85 LEU A N 1
ATOM 645 C CA . LEU A 1 85 ? -62.351 -18.870 108.668 1.00 95.19 85 LEU A CA 1
ATOM 646 C C . LEU A 1 85 ? -62.640 -19.130 107.184 1.00 95.19 85 LEU A C 1
ATOM 648 O O . LEU A 1 85 ? -61.698 -19.194 106.398 1.00 95.19 85 LEU A O 1
ATOM 652 N N . GLU A 1 86 ? -63.908 -19.262 106.791 1.00 95.62 86 GLU A N 1
ATOM 653 C CA . GLU A 1 86 ? -64.310 -19.406 105.385 1.00 95.62 86 GLU A CA 1
ATOM 654 C C . GLU A 1 86 ? -63.960 -18.147 104.576 1.00 95.62 86 GLU A C 1
ATOM 656 O O . GLU A 1 86 ? -63.379 -18.256 103.496 1.00 95.62 86 GLU A O 1
ATOM 661 N N . GLU A 1 87 ? -64.213 -16.955 105.121 1.00 96.00 87 GLU A N 1
ATOM 662 C CA . GLU A 1 87 ? -63.817 -15.681 104.510 1.00 96.00 87 GLU A CA 1
ATOM 663 C C . GLU A 1 87 ? -62.293 -15.550 104.393 1.00 96.00 87 GLU A C 1
ATOM 665 O O . GLU A 1 87 ? -61.787 -15.185 103.329 1.00 96.00 87 GLU A O 1
ATOM 670 N N . ALA A 1 88 ? -61.545 -15.902 105.446 1.00 96.06 88 ALA A N 1
ATOM 671 C CA . ALA A 1 88 ? -60.083 -15.883 105.425 1.00 96.06 88 ALA A CA 1
ATOM 672 C C . ALA A 1 88 ? -59.503 -16.872 104.399 1.00 96.06 88 ALA A C 1
ATOM 674 O O . ALA A 1 88 ? -58.545 -16.548 103.694 1.00 96.06 88 ALA A O 1
ATOM 675 N N . LEU A 1 89 ? -60.093 -18.066 104.276 1.00 96.12 89 LEU A N 1
ATOM 676 C CA . LEU A 1 89 ? -59.677 -19.061 103.290 1.00 96.12 89 LEU A CA 1
ATOM 677 C C . LEU A 1 89 ? -59.982 -18.594 101.863 1.00 96.12 89 LEU A C 1
ATOM 679 O O . LEU A 1 89 ? -59.121 -18.710 100.994 1.00 96.12 89 LEU A O 1
ATOM 683 N N . GLN A 1 90 ? -61.155 -18.001 101.625 1.00 96.31 90 GLN A N 1
ATOM 684 C CA . GLN A 1 90 ? -61.502 -17.450 100.315 1.00 96.31 90 GLN A CA 1
ATOM 685 C C . GLN A 1 90 ? -60.568 -16.300 99.915 1.00 96.31 90 GLN A C 1
ATOM 687 O O . GLN A 1 90 ? -60.132 -16.235 98.765 1.00 96.31 90 GLN A O 1
ATOM 692 N N . GLN A 1 91 ? -60.223 -15.412 100.853 1.00 96.38 91 GLN A N 1
ATOM 693 C CA . GLN A 1 91 ? -59.244 -14.348 100.616 1.00 96.38 91 GLN A CA 1
ATOM 694 C C . GLN A 1 91 ? -57.868 -14.926 100.270 1.00 96.38 91 GLN A C 1
ATOM 696 O O . GLN A 1 91 ? -57.282 -14.529 99.263 1.00 96.38 91 GLN A O 1
ATOM 701 N N . ALA A 1 92 ? -57.389 -15.916 101.029 1.00 95.88 92 ALA A N 1
ATOM 702 C CA . ALA A 1 92 ? -56.118 -16.578 100.749 1.00 95.88 92 ALA A CA 1
ATOM 703 C C . ALA A 1 92 ? -56.106 -17.272 99.372 1.00 95.88 92 ALA A C 1
ATOM 705 O O . ALA A 1 92 ? -55.122 -17.159 98.642 1.00 95.88 92 ALA A O 1
ATOM 706 N N . CYS A 1 93 ? -57.197 -17.940 98.980 1.00 95.69 93 CYS A N 1
ATOM 707 C CA . CYS A 1 93 ? -57.337 -18.535 97.648 1.00 95.69 93 CYS A CA 1
ATOM 708 C C . CYS A 1 93 ? -57.274 -17.473 96.541 1.00 95.69 93 CYS A C 1
ATOM 710 O O . CYS A 1 93 ? -56.476 -17.616 95.616 1.00 95.69 93 CYS A O 1
ATOM 712 N N . ASN A 1 94 ? -58.036 -16.382 96.669 1.00 96.12 94 ASN A N 1
ATOM 71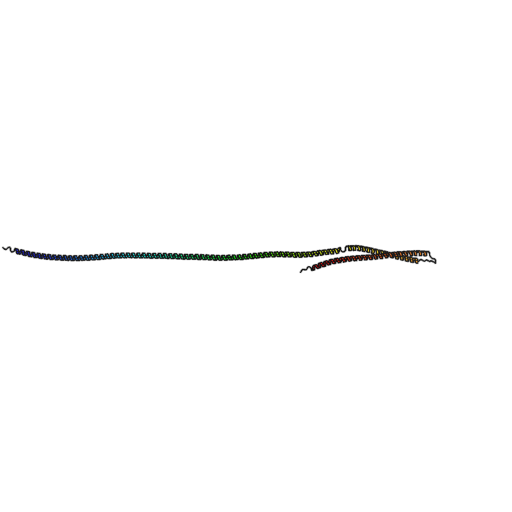3 C CA . ASN A 1 94 ? -58.039 -15.294 95.687 1.00 96.12 94 ASN A CA 1
ATOM 714 C C . ASN A 1 94 ? -56.653 -14.632 95.560 1.00 96.12 94 ASN A C 1
ATOM 716 O O . ASN A 1 94 ? -56.217 -14.307 94.456 1.00 96.12 94 ASN A O 1
ATOM 720 N N . GLU A 1 95 ? -55.936 -14.445 96.673 1.00 96.50 95 GLU A N 1
ATOM 721 C CA . GLU A 1 95 ? -54.570 -13.912 96.659 1.00 96.50 95 GLU A CA 1
ATOM 722 C C . GLU A 1 95 ? -53.589 -14.845 95.947 1.00 96.50 95 GLU A C 1
ATOM 724 O O . GLU A 1 95 ? -52.740 -14.383 95.179 1.00 96.50 95 GLU A O 1
ATOM 729 N N . VAL A 1 96 ? -53.688 -16.156 96.187 1.00 96.50 96 VAL A N 1
ATOM 730 C CA . VAL A 1 96 ? -52.841 -17.148 95.515 1.00 96.50 96 VAL A CA 1
ATOM 731 C C . VAL A 1 96 ? -53.142 -17.180 94.018 1.00 96.50 96 VAL A C 1
ATOM 733 O O . VAL A 1 96 ? -52.205 -17.124 93.223 1.00 96.50 96 VAL A O 1
ATOM 736 N N . GLU A 1 97 ? -54.414 -17.197 93.617 1.00 95.69 97 GLU A N 1
ATOM 737 C CA . GLU A 1 97 ? -54.814 -17.143 92.205 1.00 95.69 97 GLU A CA 1
ATOM 738 C C . GLU A 1 97 ? -54.300 -15.874 91.516 1.00 95.69 97 GLU A C 1
ATOM 740 O O . GLU A 1 97 ? -53.704 -15.959 90.440 1.00 95.69 97 GLU A O 1
ATOM 745 N N . ALA A 1 98 ? -54.435 -14.710 92.159 1.00 95.81 98 ALA A N 1
ATOM 746 C CA . ALA A 1 98 ? -53.921 -13.448 91.635 1.00 95.81 98 ALA A CA 1
ATOM 747 C C . ALA A 1 98 ? -52.394 -13.477 91.452 1.00 95.81 98 ALA A C 1
ATOM 749 O O . ALA A 1 98 ? -51.892 -13.078 90.400 1.00 95.81 98 ALA A O 1
ATOM 750 N N . ARG A 1 99 ? -51.645 -14.007 92.431 1.00 96.31 99 ARG A N 1
ATOM 751 C CA . ARG A 1 99 ? -50.178 -14.144 92.339 1.00 96.31 99 ARG A CA 1
ATOM 752 C C . ARG A 1 99 ? -49.754 -15.118 91.244 1.00 96.31 99 ARG A C 1
ATOM 754 O O . ARG A 1 99 ? -48.791 -14.843 90.528 1.00 96.31 99 ARG A O 1
ATOM 761 N N . VAL A 1 100 ? -50.453 -16.244 91.097 1.00 96.31 100 VAL A N 1
ATOM 762 C CA . VAL A 1 100 ? -50.168 -17.236 90.050 1.00 96.31 100 VAL A CA 1
ATOM 763 C C . VAL A 1 100 ? -50.437 -16.647 88.666 1.00 96.31 100 VAL A C 1
ATOM 765 O O . VAL A 1 100 ? -49.577 -16.752 87.791 1.00 96.31 100 VAL A O 1
ATOM 768 N N . LEU A 1 101 ? -51.577 -15.975 88.477 1.00 96.62 101 LEU A N 1
ATOM 769 C CA . LEU A 1 101 ? -51.908 -15.300 87.220 1.00 96.62 101 LEU A CA 1
ATOM 770 C C . LEU A 1 101 ? -50.886 -14.213 86.883 1.00 96.62 101 LEU A C 1
ATOM 772 O O . LEU A 1 101 ? -50.386 -14.182 85.762 1.00 96.62 101 LEU A O 1
ATOM 776 N N . GLN A 1 102 ? -50.523 -13.371 87.852 1.00 96.12 102 GLN A N 1
ATOM 777 C CA . GLN A 1 102 ? -49.518 -12.330 87.654 1.00 96.12 102 GLN A CA 1
ATOM 778 C C . GLN A 1 102 ? -48.166 -12.930 87.241 1.00 96.12 102 GLN A C 1
ATOM 780 O O . GLN A 1 102 ? -47.592 -12.515 86.236 1.00 96.12 102 GLN A O 1
ATOM 785 N N . THR A 1 103 ? -47.697 -13.956 87.956 1.00 96.12 103 THR A N 1
ATOM 786 C CA . THR A 1 103 ? -46.416 -14.614 87.657 1.00 96.12 103 THR A CA 1
ATOM 787 C C . THR A 1 103 ? -46.435 -15.267 86.272 1.00 96.12 103 THR A C 1
ATOM 789 O O . THR A 1 103 ? -45.463 -15.170 85.528 1.00 96.12 103 THR A O 1
ATOM 792 N N . SER A 1 104 ? -47.545 -15.908 85.890 1.00 95.25 104 SER A N 1
ATOM 793 C CA . SER A 1 104 ? -47.708 -16.513 84.563 1.00 95.25 104 SER A CA 1
ATOM 794 C C . SER A 1 104 ? -47.693 -15.461 83.449 1.00 95.25 104 SER A C 1
ATOM 796 O O . SER A 1 104 ? -46.987 -15.635 82.455 1.00 95.25 104 SER A O 1
ATOM 798 N N . VAL A 1 105 ? -48.408 -14.344 83.622 1.00 96.69 105 VAL A N 1
ATOM 799 C CA . VAL A 1 105 ? -48.416 -13.235 82.654 1.00 96.69 105 VAL A CA 1
ATOM 800 C C . VAL A 1 105 ? -47.021 -12.629 82.510 1.00 96.69 105 VAL A C 1
ATOM 802 O O . VAL A 1 105 ? -46.561 -12.430 81.386 1.00 96.69 105 VAL A O 1
ATOM 805 N N . GLU A 1 106 ? -46.319 -12.387 83.618 1.00 96.19 106 GLU A N 1
ATOM 806 C CA . GLU A 1 106 ? -44.946 -11.873 83.605 1.00 96.19 106 GLU A CA 1
ATOM 807 C C . GLU A 1 106 ? -43.987 -12.840 82.892 1.00 96.19 106 GLU A C 1
ATOM 809 O O . GLU A 1 106 ? -43.218 -12.417 82.028 1.00 96.19 106 GLU A O 1
ATOM 814 N N . GLN A 1 107 ? -44.077 -14.147 83.166 1.00 96.12 107 GLN A N 1
ATOM 815 C CA . GLN A 1 107 ? -43.272 -15.169 82.486 1.00 96.12 107 GLN A CA 1
ATOM 816 C C . GLN A 1 107 ? -43.541 -15.214 80.979 1.00 96.12 107 GLN A C 1
ATOM 818 O O . GLN A 1 107 ? -42.596 -15.244 80.189 1.00 96.12 107 GLN A O 1
ATOM 823 N N . HIS A 1 108 ? -44.809 -15.183 80.561 1.00 95.50 108 HIS A N 1
ATOM 824 C CA . HIS A 1 108 ? -45.165 -15.157 79.143 1.00 95.50 108 HIS A CA 1
ATOM 825 C C . HIS A 1 108 ? -44.702 -13.873 78.458 1.00 95.50 108 HIS A C 1
ATOM 827 O O . HIS A 1 108 ? -44.213 -13.935 77.331 1.00 95.50 108 HIS A O 1
ATOM 833 N N . HIS A 1 109 ? -44.799 -12.727 79.131 1.00 96.94 109 HIS A N 1
ATOM 834 C CA . HIS A 1 109 ? -44.327 -11.458 78.589 1.00 96.94 109 HIS A CA 1
ATOM 835 C C . HIS A 1 109 ? -42.806 -11.459 78.388 1.00 96.94 109 HIS A C 1
ATOM 837 O O . HIS A 1 109 ? -42.320 -11.064 77.328 1.00 96.94 109 HIS A O 1
ATOM 843 N N . VAL A 1 110 ? -42.049 -11.972 79.364 1.00 96.75 110 VAL A N 1
ATOM 844 C CA . VAL A 1 110 ? -40.591 -12.129 79.250 1.00 96.75 110 VAL A CA 1
ATOM 845 C C . VAL A 1 110 ? -40.230 -13.102 78.126 1.00 96.75 110 VAL A C 1
ATOM 847 O O . VAL A 1 110 ? -39.368 -12.784 77.308 1.00 96.75 110 VAL A O 1
ATOM 850 N N . ALA A 1 111 ? -40.902 -14.252 78.042 1.00 96.12 111 ALA A N 1
ATOM 851 C CA . ALA A 1 111 ? -40.651 -15.239 76.994 1.00 96.12 111 ALA A CA 1
ATOM 852 C C . ALA A 1 111 ? -40.959 -14.690 75.591 1.00 96.12 111 ALA A C 1
ATOM 854 O O . ALA A 1 111 ? -40.179 -14.906 74.664 1.00 96.12 111 ALA A O 1
ATOM 855 N N . LEU A 1 112 ? -42.059 -13.943 75.437 1.00 96.81 112 LEU A N 1
ATOM 856 C CA . LEU A 1 112 ? -42.418 -13.298 74.175 1.00 96.81 112 LEU A CA 1
ATOM 857 C C . LEU A 1 112 ? -41.357 -12.276 73.763 1.00 96.81 112 LEU A C 1
ATOM 859 O O . LEU A 1 112 ? -40.869 -12.327 72.637 1.00 96.81 112 LEU A O 1
ATOM 863 N N . LYS A 1 113 ? -40.939 -11.408 74.690 1.00 97.00 113 LYS A N 1
ATOM 864 C CA . LYS A 1 113 ? -39.906 -10.403 74.428 1.00 97.00 113 LYS A CA 1
ATOM 865 C C . LYS A 1 113 ? -38.573 -11.042 74.023 1.00 97.00 113 LYS A C 1
ATOM 867 O O . LYS A 1 113 ? -37.963 -10.622 73.046 1.00 97.00 113 LYS A O 1
ATOM 872 N N . GLN A 1 114 ? -38.147 -12.095 74.724 1.00 96.75 114 GLN A N 1
ATOM 873 C CA . GLN A 1 114 ? -36.935 -12.848 74.374 1.00 96.75 114 GLN A CA 1
ATOM 874 C C . GLN A 1 114 ? -37.036 -13.490 72.986 1.00 96.75 114 GLN A C 1
ATOM 876 O O . GLN A 1 114 ? -36.063 -13.497 72.232 1.00 96.75 114 GLN A O 1
ATOM 881 N N . TRP A 1 115 ? -38.207 -14.023 72.632 1.00 97.06 115 TRP A N 1
ATOM 882 C CA . TRP A 1 115 ? -38.439 -14.604 71.314 1.00 97.06 115 TRP A CA 1
ATOM 883 C C . TRP A 1 115 ? -38.402 -13.546 70.201 1.00 97.06 115 TRP A C 1
ATOM 885 O O . TRP A 1 115 ? -37.762 -13.771 69.172 1.00 97.06 115 TRP A O 1
ATOM 895 N N . GLU A 1 116 ? -39.024 -12.382 70.411 1.00 96.75 116 GLU A N 1
ATOM 896 C CA . GLU A 1 116 ? -38.989 -11.252 69.473 1.00 96.75 116 GLU A CA 1
ATOM 897 C C . GLU A 1 116 ? -37.559 -10.731 69.264 1.00 96.75 116 GLU A C 1
ATOM 899 O O . GLU A 1 116 ? -37.126 -10.560 68.123 1.00 96.75 116 GLU A O 1
ATOM 904 N N . GLU A 1 117 ? -36.793 -10.553 70.345 1.00 96.56 117 GLU A N 1
ATOM 905 C CA . GLU A 1 117 ? -35.384 -10.143 70.292 1.00 96.56 117 GLU A CA 1
ATOM 906 C C . GLU A 1 117 ? -34.518 -11.177 69.552 1.00 96.56 117 GLU A C 1
ATOM 908 O O . GLU A 1 117 ? -33.716 -10.813 68.686 1.00 96.56 117 GLU A O 1
ATOM 913 N N . ALA A 1 118 ? -34.714 -12.472 69.823 1.00 96.12 118 ALA A N 1
ATOM 914 C CA . ALA A 1 118 ? -34.004 -13.545 69.129 1.00 96.12 118 ALA A CA 1
ATOM 915 C C . ALA A 1 118 ? -34.320 -13.560 67.625 1.00 96.12 118 ALA A C 1
ATOM 917 O O . ALA A 1 118 ? -33.410 -13.680 66.800 1.00 96.12 118 ALA A O 1
ATOM 918 N N . LYS A 1 119 ? -35.591 -13.382 67.243 1.00 96.50 119 LYS A N 1
ATOM 919 C CA . LYS A 1 119 ? -35.991 -13.322 65.830 1.00 96.50 119 LYS A CA 1
ATOM 920 C C . LYS A 1 119 ? -35.483 -12.071 65.128 1.00 96.50 119 LYS A C 1
ATOM 922 O O . LYS A 1 119 ? -35.042 -12.167 63.982 1.00 96.50 119 LYS A O 1
ATOM 927 N N . ALA A 1 120 ? -35.464 -10.926 65.806 1.00 96.50 120 ALA A N 1
ATOM 928 C CA . ALA A 1 120 ? -34.850 -9.711 65.285 1.00 96.50 120 ALA A CA 1
ATOM 929 C C . ALA A 1 120 ? -33.342 -9.902 65.040 1.00 96.50 120 ALA A C 1
ATOM 931 O O . ALA A 1 120 ? -32.835 -9.506 63.988 1.00 96.50 120 ALA A O 1
ATOM 932 N N . ALA A 1 121 ? -32.632 -10.567 65.958 1.00 96.56 121 ALA A N 1
ATOM 933 C CA . ALA A 1 121 ? -31.211 -10.876 65.807 1.00 96.56 121 ALA A CA 1
ATOM 934 C C . ALA A 1 121 ? -30.935 -11.854 64.649 1.00 96.56 121 ALA A C 1
ATOM 936 O O . ALA A 1 121 ? -30.013 -11.628 63.860 1.00 96.56 121 ALA A O 1
ATOM 937 N N . GLU A 1 122 ? -31.743 -12.911 64.497 1.00 96.19 122 GLU A N 1
ATOM 938 C CA . GLU A 1 122 ? -31.651 -13.832 63.353 1.00 96.19 122 GLU A CA 1
ATOM 939 C C . GLU A 1 122 ? -31.872 -13.100 62.025 1.00 96.19 122 GLU A C 1
ATOM 941 O O . GLU A 1 122 ? -31.085 -13.259 61.089 1.00 96.19 122 GLU A O 1
ATOM 946 N N . LEU A 1 123 ? -32.899 -12.251 61.951 1.00 96.94 123 LEU A N 1
ATOM 947 C CA . LEU A 1 123 ? -33.215 -11.479 60.754 1.00 96.94 123 LEU A CA 1
ATOM 948 C C . LEU A 1 123 ? -32.096 -10.484 60.414 1.00 96.94 123 LEU A C 1
ATOM 950 O O . LEU A 1 123 ? -31.685 -10.402 59.255 1.00 96.94 123 LEU A O 1
ATOM 954 N N . ALA A 1 124 ? -31.533 -9.798 61.412 1.00 96.31 124 ALA A N 1
ATOM 955 C CA . ALA A 1 124 ? -30.380 -8.918 61.229 1.00 96.31 124 ALA A CA 1
ATOM 956 C C . ALA A 1 124 ? -29.143 -9.679 60.720 1.00 96.31 124 ALA A C 1
ATOM 958 O O . ALA A 1 124 ? -28.448 -9.199 59.821 1.00 96.31 124 ALA A O 1
ATOM 959 N N . LYS A 1 125 ? -28.889 -10.891 61.234 1.00 97.12 125 LYS A N 1
ATOM 960 C CA . LYS A 1 125 ? -27.785 -11.756 60.785 1.00 97.12 125 LYS A CA 1
ATOM 961 C C . LYS A 1 125 ? -27.971 -12.233 59.344 1.00 97.12 125 LYS A C 1
ATOM 963 O O . LYS A 1 125 ? -27.015 -12.233 58.568 1.00 97.12 125 LYS A O 1
ATOM 968 N N . VAL A 1 126 ? -29.185 -12.628 58.963 1.00 96.94 126 VAL A N 1
ATOM 969 C CA . VAL A 1 126 ? -29.489 -13.019 57.576 1.00 96.94 126 VAL A CA 1
ATOM 970 C C . VAL A 1 126 ? -29.324 -11.823 56.641 1.00 96.94 126 VAL A C 1
ATOM 972 O O . VAL A 1 126 ? -28.676 -11.944 55.602 1.00 96.94 126 VAL A O 1
ATOM 975 N N . GLN A 1 127 ? -29.830 -10.647 57.024 1.00 96.56 127 GLN A N 1
ATOM 976 C CA . GLN A 1 127 ? -29.676 -9.428 56.232 1.00 96.56 127 GLN A CA 1
ATOM 977 C C . GLN A 1 127 ? -28.209 -9.017 56.060 1.00 96.56 127 GLN A C 1
ATOM 979 O O . GLN A 1 127 ? -27.813 -8.660 54.950 1.00 96.56 127 GLN A O 1
ATOM 984 N N . SER A 1 128 ? -27.391 -9.075 57.116 1.00 95.62 128 SER A N 1
ATOM 985 C CA . SER A 1 128 ? -25.965 -8.742 57.013 1.00 95.62 128 SER A CA 1
ATOM 986 C C . SER A 1 128 ? -25.208 -9.744 56.139 1.00 95.62 128 SER A C 1
ATOM 988 O O . SER A 1 128 ? -24.406 -9.332 55.302 1.00 95.62 128 SER A O 1
ATOM 990 N N . THR A 1 129 ? -25.526 -11.036 56.258 1.00 96.50 129 THR A N 1
ATOM 991 C CA . THR A 1 129 ? -24.931 -12.101 55.436 1.00 96.50 129 THR A CA 1
ATOM 992 C C . THR A 1 129 ? -25.275 -11.916 53.961 1.00 96.50 129 THR A C 1
ATOM 994 O O . THR A 1 129 ? -24.375 -11.928 53.126 1.00 96.50 129 THR A O 1
ATOM 997 N N . LEU A 1 130 ? -26.550 -11.675 53.631 1.00 96.25 130 LEU A N 1
ATOM 998 C CA . LEU A 1 130 ? -26.982 -11.429 52.252 1.00 96.25 130 LEU A CA 1
ATOM 999 C C . LEU A 1 130 ? -26.321 -10.179 51.668 1.00 96.25 130 LEU A C 1
ATOM 1001 O O . LEU A 1 130 ? -25.806 -10.227 50.556 1.00 96.25 130 LEU A O 1
ATOM 1005 N N . ARG A 1 131 ? -26.273 -9.069 52.419 1.00 96.69 131 ARG A N 1
ATOM 1006 C CA . ARG A 1 131 ? -25.569 -7.853 51.974 1.00 96.69 131 ARG A CA 1
ATOM 1007 C C . ARG A 1 131 ? -24.087 -8.120 51.715 1.00 96.69 131 ARG A C 1
ATOM 1009 O O . ARG A 1 131 ? -23.569 -7.659 50.704 1.00 96.69 131 ARG A O 1
ATOM 1016 N N . GLY A 1 132 ? -23.428 -8.880 52.590 1.00 97.00 132 GLY A N 1
ATOM 1017 C CA . GLY A 1 132 ? -22.037 -9.292 52.408 1.00 97.00 132 GLY A CA 1
ATOM 1018 C C . GLY A 1 132 ? -21.836 -10.148 51.156 1.00 97.00 132 GLY A C 1
ATOM 1019 O O . GLY A 1 132 ? -20.939 -9.868 50.368 1.00 97.00 132 GLY A O 1
ATOM 1020 N N . GLN A 1 133 ? -22.706 -11.135 50.923 1.00 96.69 133 GLN A N 1
ATOM 1021 C CA . GLN A 1 133 ? -22.665 -11.987 49.730 1.00 96.69 133 GLN A CA 1
ATOM 1022 C C . GLN A 1 133 ? -22.878 -11.188 48.441 1.00 96.69 133 GLN A C 1
ATOM 1024 O O . GLN A 1 133 ? -22.109 -11.354 47.499 1.00 96.69 133 GLN A O 1
ATOM 1029 N N . PHE A 1 134 ? -23.865 -10.287 48.405 1.00 95.88 134 PHE A N 1
ATOM 1030 C CA . PHE A 1 134 ? -24.091 -9.426 47.242 1.00 95.88 134 PHE A CA 1
ATOM 1031 C C . PHE A 1 134 ? -22.911 -8.485 46.987 1.00 95.88 134 PHE A C 1
ATOM 1033 O O . PHE A 1 134 ? -22.498 -8.333 45.839 1.00 95.88 134 PHE A O 1
ATOM 1040 N N . ALA A 1 135 ? -22.339 -7.881 48.034 1.00 95.44 135 ALA A N 1
ATOM 1041 C CA . ALA A 1 135 ? -21.167 -7.021 47.898 1.00 95.44 135 ALA A CA 1
ATOM 1042 C C . ALA A 1 135 ? -19.957 -7.798 47.356 1.00 95.44 135 ALA A C 1
ATOM 1044 O O . ALA A 1 135 ? -19.307 -7.336 46.419 1.00 95.44 135 ALA A O 1
ATOM 1045 N N . GLN A 1 136 ? -19.705 -8.998 47.887 1.00 96.06 136 GLN A N 1
ATOM 1046 C CA . GLN A 1 136 ? -18.617 -9.864 47.437 1.00 96.06 136 GLN A CA 1
ATOM 1047 C C . GLN A 1 136 ? -18.816 -10.308 45.985 1.00 96.06 136 GLN A C 1
ATOM 1049 O O . GLN A 1 136 ? -17.919 -10.137 45.169 1.00 96.06 136 GLN A O 1
ATOM 1054 N N . GLN A 1 137 ? -20.007 -10.797 45.632 1.00 96.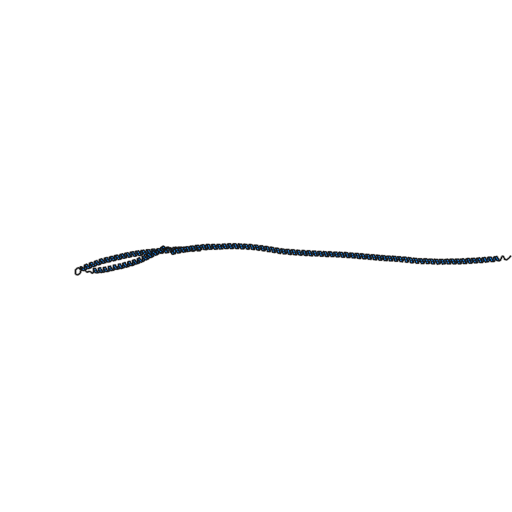50 137 GLN A N 1
ATOM 1055 C CA . GLN A 1 137 ? -20.319 -11.219 44.266 1.00 96.50 137 GLN A CA 1
ATOM 1056 C C . GLN A 1 137 ? -20.176 -10.062 43.269 1.00 96.50 137 GLN A C 1
ATOM 1058 O O . GLN A 1 137 ? -19.625 -10.243 42.183 1.00 96.50 137 GLN A O 1
ATOM 1063 N N . THR A 1 138 ? -20.642 -8.868 43.644 1.00 95.31 138 THR A N 1
ATOM 1064 C CA . THR A 1 138 ? -20.497 -7.666 42.814 1.00 95.31 138 THR A CA 1
ATOM 1065 C C . THR A 1 138 ? -19.018 -7.339 42.622 1.00 95.31 138 THR A C 1
ATOM 1067 O O . THR A 1 138 ? -18.575 -7.191 41.485 1.00 95.31 138 THR A O 1
ATOM 1070 N N . HIS A 1 139 ? -18.231 -7.321 43.701 1.00 96.06 139 HIS A N 1
ATOM 1071 C CA . HIS A 1 139 ? -16.794 -7.070 43.633 1.00 96.06 139 HIS A CA 1
ATOM 1072 C C . HIS A 1 139 ? -16.058 -8.101 42.764 1.00 96.06 139 HIS A C 1
ATOM 1074 O O . HIS A 1 139 ? -15.284 -7.722 41.885 1.00 96.06 139 HIS A O 1
ATOM 1080 N N . ASP A 1 140 ? -16.337 -9.390 42.948 1.00 96.06 140 ASP A N 1
ATOM 1081 C CA . ASP A 1 140 ? -15.720 -10.467 42.174 1.00 96.06 140 ASP A CA 1
ATOM 1082 C C . ASP A 1 140 ? -16.068 -10.357 40.683 1.00 96.06 140 ASP A C 1
ATOM 1084 O O . ASP A 1 140 ? -15.189 -10.506 39.831 1.00 96.06 140 ASP A O 1
ATOM 1088 N N . SER A 1 141 ? -17.321 -10.015 40.358 1.00 95.25 141 SER A N 1
ATOM 1089 C CA . SER A 1 141 ? -17.755 -9.784 38.975 1.00 95.25 141 SER A CA 1
ATOM 1090 C C . SER A 1 141 ? -17.079 -8.563 38.341 1.00 95.25 141 SER A C 1
ATOM 1092 O O . SER A 1 141 ? -16.625 -8.636 37.199 1.00 95.25 141 SER A O 1
ATOM 1094 N N . GLU A 1 142 ? -16.918 -7.464 39.086 1.00 96.12 142 GLU A N 1
ATOM 1095 C CA . GLU A 1 142 ? -16.181 -6.293 38.613 1.00 96.12 142 GLU A CA 1
ATOM 1096 C C . GLU A 1 142 ? -14.707 -6.614 38.376 1.00 96.12 142 GLU A C 1
ATOM 1098 O O . GLU A 1 142 ? -14.136 -6.190 37.373 1.00 96.12 142 GLU A O 1
ATOM 1103 N N . MET A 1 143 ? -14.073 -7.358 39.284 1.00 95.00 14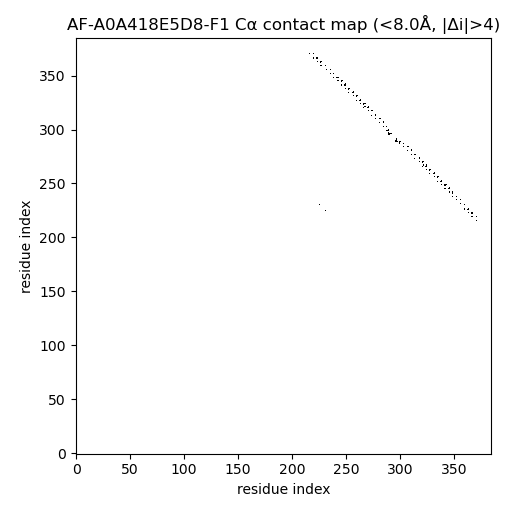3 MET A N 1
ATOM 1104 C CA . MET A 1 143 ? -12.671 -7.749 39.146 1.00 95.00 143 MET A CA 1
ATOM 1105 C C . MET A 1 143 ? -12.466 -8.711 37.975 1.00 95.00 143 MET A C 1
ATOM 1107 O O . MET A 1 143 ? -11.467 -8.593 37.266 1.00 95.00 143 MET A O 1
ATOM 1111 N N . ALA A 1 144 ? -13.404 -9.629 37.728 1.00 95.88 144 ALA A N 1
ATOM 1112 C CA . ALA A 1 144 ? -13.391 -10.480 36.540 1.00 95.88 144 ALA A CA 1
ATOM 1113 C C . ALA A 1 144 ? -13.497 -9.647 35.251 1.00 95.88 144 ALA A C 1
ATOM 1115 O O . ALA A 1 144 ? -12.643 -9.778 34.376 1.00 95.88 144 ALA A O 1
ATOM 1116 N N . LEU A 1 145 ? -14.461 -8.721 35.180 1.00 95.62 145 LEU A N 1
ATOM 1117 C CA . LEU A 1 145 ? -14.627 -7.817 34.037 1.00 95.62 145 LEU A CA 1
ATOM 1118 C C . LEU A 1 145 ? -13.419 -6.894 33.829 1.00 95.62 145 LEU A C 1
ATOM 1120 O O . LEU A 1 145 ? -13.047 -6.620 32.690 1.00 95.62 145 LEU A O 1
ATOM 1124 N N . ARG A 1 146 ? -12.789 -6.402 34.906 1.00 96.44 146 ARG A N 1
ATOM 1125 C CA . ARG A 1 146 ? -11.553 -5.606 34.814 1.00 96.44 146 ARG A CA 1
ATOM 1126 C C . ARG A 1 146 ? -10.425 -6.421 34.190 1.00 96.44 146 ARG A C 1
ATOM 1128 O O . ARG A 1 146 ? -9.816 -5.935 33.245 1.00 96.44 146 ARG A O 1
ATOM 1135 N N . ARG A 1 147 ? -10.196 -7.655 34.655 1.00 95.75 147 ARG A N 1
ATOM 1136 C CA . ARG A 1 147 ? -9.164 -8.542 34.090 1.00 95.75 147 ARG A CA 1
ATOM 1137 C C . ARG A 1 147 ? -9.433 -8.873 32.625 1.00 95.75 147 ARG A C 1
ATOM 1139 O O . ARG A 1 147 ? -8.513 -8.825 31.821 1.00 95.75 147 ARG A O 1
ATOM 1146 N N . GLU A 1 148 ? -10.680 -9.170 32.267 1.00 95.81 148 GLU A N 1
ATOM 1147 C CA . GLU A 1 148 ? -11.059 -9.439 30.875 1.00 95.81 148 GLU A CA 1
ATOM 1148 C C . GLU A 1 148 ? -10.776 -8.229 29.973 1.00 95.81 148 GLU A C 1
ATOM 1150 O O . GLU A 1 148 ? -10.161 -8.367 28.914 1.00 95.81 148 GLU A O 1
ATOM 1155 N N . LYS A 1 149 ? -11.147 -7.023 30.421 1.00 94.69 149 LYS A N 1
ATOM 1156 C CA . LYS A 1 149 ? -10.848 -5.780 29.697 1.00 94.69 149 LYS A CA 1
ATOM 1157 C C . LYS A 1 149 ? -9.350 -5.503 29.604 1.00 94.69 149 LYS A C 1
ATOM 1159 O O . LYS A 1 149 ? -8.896 -5.070 28.552 1.00 94.69 149 LYS A O 1
ATOM 1164 N N . GLU A 1 150 ? -8.590 -5.745 30.665 1.00 96.31 150 GLU A N 1
ATOM 1165 C CA . GLU A 1 150 ? -7.137 -5.553 30.687 1.00 96.31 150 GLU A CA 1
ATOM 1166 C C . GLU A 1 150 ? -6.431 -6.501 29.706 1.00 96.31 150 GLU A C 1
ATOM 1168 O O . GLU A 1 150 ? -5.606 -6.052 28.915 1.00 96.31 150 GLU A O 1
ATOM 1173 N N . ILE A 1 151 ? -6.842 -7.774 29.656 1.00 96.00 151 ILE A N 1
ATOM 1174 C CA . ILE A 1 151 ? -6.363 -8.746 28.659 1.00 96.00 151 ILE A CA 1
ATOM 1175 C C . ILE A 1 151 ? -6.704 -8.282 27.237 1.00 96.00 151 ILE A C 1
ATOM 1177 O O . ILE A 1 151 ? -5.848 -8.326 26.355 1.00 96.00 151 ILE A O 1
ATOM 1181 N N . ALA A 1 152 ? -7.934 -7.815 27.002 1.00 95.75 152 ALA A N 1
ATOM 1182 C CA . ALA A 1 152 ? -8.346 -7.329 25.686 1.00 95.75 152 ALA A CA 1
ATOM 1183 C C . ALA A 1 152 ? -7.546 -6.089 25.247 1.00 95.75 152 ALA A C 1
ATOM 1185 O O . ALA A 1 152 ? -7.119 -6.007 24.096 1.00 95.75 152 ALA A O 1
ATOM 1186 N N . VAL A 1 153 ? -7.306 -5.143 26.160 1.00 96.12 153 VAL A N 1
ATOM 1187 C CA . VAL A 1 153 ? -6.478 -3.955 25.901 1.00 96.12 153 VAL A CA 1
ATOM 1188 C C . VAL A 1 153 ? -5.037 -4.356 25.603 1.00 96.12 153 VAL A C 1
ATOM 1190 O O . VAL A 1 153 ? -4.470 -3.857 24.632 1.00 96.12 153 VAL A O 1
ATOM 1193 N N . GLN A 1 154 ? -4.464 -5.281 26.375 1.00 95.94 154 GLN A N 1
ATOM 1194 C CA . GLN A 1 154 ? -3.109 -5.767 26.135 1.00 95.94 154 GLN A CA 1
ATOM 1195 C C . GLN A 1 154 ? -2.992 -6.438 24.761 1.00 95.94 154 GLN A C 1
ATOM 1197 O O . GLN A 1 154 ? -2.092 -6.104 24.000 1.00 95.94 154 GLN A O 1
ATOM 1202 N N . ALA A 1 155 ? -3.950 -7.291 24.388 1.00 96.12 155 ALA A N 1
ATOM 1203 C CA . ALA A 1 155 ? -3.963 -7.936 23.076 1.00 96.12 155 ALA A CA 1
ATOM 1204 C C . ALA A 1 155 ? -4.045 -6.923 21.918 1.00 96.12 155 ALA A C 1
ATOM 1206 O O . ALA A 1 155 ? -3.391 -7.097 20.890 1.00 96.12 155 ALA A O 1
ATOM 1207 N N . VAL A 1 156 ? -4.831 -5.851 22.073 1.00 96.44 156 VAL A N 1
ATOM 1208 C CA . VAL A 1 156 ? -4.884 -4.755 21.089 1.00 96.44 156 VAL A CA 1
ATOM 1209 C C . VAL A 1 156 ? -3.549 -4.016 21.020 1.00 96.44 156 VAL A C 1
ATOM 1211 O O . VAL A 1 156 ? -3.093 -3.692 19.924 1.00 96.44 156 VAL A O 1
ATOM 1214 N N . ASN A 1 157 ? -2.912 -3.764 22.163 1.00 96.75 157 ASN A N 1
ATOM 1215 C CA . ASN A 1 157 ? -1.617 -3.096 22.223 1.00 96.75 157 ASN A CA 1
ATOM 1216 C C . ASN A 1 157 ? -0.518 -3.927 21.540 1.00 96.75 157 ASN A C 1
ATOM 1218 O O . ASN A 1 157 ? 0.223 -3.400 20.713 1.00 96.75 157 ASN A O 1
ATOM 1222 N N . ASP A 1 158 ? -0.479 -5.236 21.796 1.00 96.19 158 ASP A N 1
ATOM 1223 C CA . ASP A 1 158 ? 0.467 -6.161 21.165 1.00 96.19 158 ASP A CA 1
ATOM 1224 C C . ASP A 1 158 ? 0.262 -6.208 19.638 1.00 96.19 158 ASP A C 1
ATOM 1226 O O . ASP A 1 158 ? 1.224 -6.144 18.873 1.00 96.19 158 ASP A O 1
ATOM 1230 N N . GLN A 1 159 ? -0.992 -6.229 19.161 1.00 96.50 159 GLN A N 1
ATOM 1231 C CA . GLN A 1 159 ? -1.291 -6.147 17.724 1.00 96.50 159 GLN A CA 1
ATOM 1232 C C . GLN A 1 159 ? -0.825 -4.830 17.094 1.00 96.50 159 GLN A C 1
ATOM 1234 O O . GLN A 1 159 ? -0.350 -4.827 15.956 1.00 96.50 159 GLN A O 1
ATOM 1239 N N . TRP A 1 160 ? -0.980 -3.707 17.800 1.00 95.62 160 TRP A N 1
ATOM 1240 C CA . TRP A 1 160 ? -0.488 -2.411 17.337 1.00 95.62 160 TRP A CA 1
ATOM 1241 C C . TRP A 1 160 ? 1.036 -2.370 17.278 1.00 95.62 160 TRP A C 1
ATOM 1243 O O . TRP A 1 160 ? 1.566 -1.896 16.276 1.00 95.62 160 TRP A O 1
ATOM 1253 N N . ALA A 1 161 ? 1.727 -2.916 18.282 1.00 96.06 161 ALA A N 1
ATOM 1254 C CA . ALA A 1 161 ? 3.182 -3.035 18.280 1.00 96.06 161 ALA A CA 1
ATOM 1255 C C . ALA A 1 161 ? 3.673 -3.863 17.081 1.00 96.06 161 ALA A C 1
ATOM 1257 O O . ALA A 1 161 ? 4.494 -3.385 16.306 1.00 96.06 161 ALA A O 1
ATOM 1258 N N . MET A 1 162 ? 3.075 -5.036 16.833 1.00 95.56 162 MET A N 1
ATOM 1259 C CA . MET A 1 162 ? 3.419 -5.865 15.668 1.00 95.56 162 MET A CA 1
ATOM 1260 C C . MET A 1 162 ? 3.194 -5.143 14.333 1.00 95.56 162 MET A C 1
ATOM 1262 O O . MET A 1 162 ? 3.993 -5.278 13.408 1.00 95.56 162 MET A O 1
ATOM 1266 N N . LYS A 1 163 ? 2.098 -4.384 14.202 1.00 95.44 163 LYS A N 1
ATOM 1267 C CA . LYS A 1 163 ? 1.830 -3.596 12.988 1.00 95.44 163 LYS A CA 1
ATOM 1268 C C . LYS A 1 163 ? 2.815 -2.446 12.821 1.00 95.44 163 LYS A C 1
ATOM 1270 O O . LYS A 1 163 ? 3.183 -2.147 11.689 1.00 95.44 163 LYS A O 1
ATOM 1275 N N . LEU A 1 164 ? 3.212 -1.805 13.917 1.00 96.69 164 LEU A N 1
ATOM 1276 C CA . LEU A 1 164 ? 4.201 -0.735 13.900 1.00 96.69 164 LEU A CA 1
ATOM 1277 C C . LEU A 1 164 ? 5.568 -1.272 13.461 1.00 96.69 164 LEU A C 1
ATOM 1279 O O . LEU A 1 164 ? 6.162 -0.689 12.562 1.00 96.69 164 LEU A O 1
ATOM 1283 N N . ASP A 1 165 ? 5.996 -2.415 14.004 1.00 95.38 165 ASP A N 1
ATOM 1284 C CA . ASP A 1 165 ? 7.241 -3.093 13.619 1.00 95.38 165 ASP A CA 1
ATOM 1285 C C . ASP A 1 165 ? 7.228 -3.548 12.148 1.00 95.38 165 ASP A C 1
ATOM 1287 O O . ASP A 1 165 ? 8.220 -3.435 11.428 1.00 95.38 165 ASP A O 1
ATOM 1291 N N . ALA A 1 166 ? 6.085 -4.041 11.660 1.00 95.12 166 ALA A N 1
ATOM 1292 C CA . ALA A 1 166 ? 5.936 -4.392 10.249 1.00 95.12 166 ALA A CA 1
ATOM 1293 C C . ALA A 1 166 ? 6.013 -3.154 9.339 1.00 95.12 166 ALA A C 1
ATOM 1295 O O . ALA A 1 166 ? 6.625 -3.209 8.274 1.00 95.12 166 ALA A O 1
ATOM 1296 N N . LEU A 1 167 ? 5.408 -2.034 9.750 1.00 96.00 167 LEU A N 1
ATOM 1297 C CA . LEU A 1 167 ? 5.464 -0.776 9.003 1.00 96.00 167 LEU A CA 1
ATOM 1298 C C . LEU A 1 167 ? 6.882 -0.212 8.943 1.00 96.00 167 LEU A C 1
ATOM 1300 O O . LEU A 1 167 ? 7.313 0.183 7.863 1.00 96.00 167 LEU A O 1
ATOM 1304 N N . THR A 1 168 ? 7.612 -0.203 10.059 1.00 94.62 168 THR A N 1
ATOM 1305 C CA . THR A 1 168 ? 9.006 0.260 10.084 1.00 94.62 168 THR A CA 1
ATOM 1306 C C . THR A 1 168 ? 9.907 -0.636 9.238 1.00 94.62 168 THR A C 1
ATOM 1308 O O . THR A 1 168 ? 10.721 -0.122 8.476 1.00 94.62 168 THR A O 1
ATOM 1311 N N . SER A 1 169 ? 9.714 -1.959 9.270 1.00 96.25 169 SER A N 1
ATOM 1312 C CA . SER A 1 169 ? 10.445 -2.881 8.391 1.00 96.25 169 SER A CA 1
ATOM 1313 C C . SER A 1 169 ? 10.170 -2.625 6.904 1.00 96.25 169 SER A C 1
ATOM 1315 O O . SER A 1 169 ? 11.102 -2.642 6.102 1.00 96.25 169 SER A O 1
ATOM 1317 N N . VAL A 1 170 ? 8.914 -2.365 6.525 1.00 96.00 170 VAL A N 1
ATOM 1318 C CA . VAL A 1 170 ? 8.558 -2.035 5.134 1.00 96.00 170 VAL A CA 1
ATOM 1319 C C . VAL A 1 170 ? 9.135 -0.683 4.717 1.00 96.00 170 VAL A C 1
ATOM 1321 O O . VAL A 1 170 ? 9.600 -0.561 3.589 1.00 96.00 170 VAL A O 1
ATOM 1324 N N . GLN A 1 171 ? 9.127 0.315 5.605 1.00 94.88 171 GLN A N 1
ATOM 1325 C CA . GLN A 1 171 ? 9.749 1.615 5.338 1.00 94.88 171 GLN A CA 1
ATOM 1326 C C . GLN A 1 171 ? 11.245 1.468 5.062 1.00 94.88 171 GLN A C 1
ATOM 1328 O O . GLN A 1 171 ? 11.719 1.977 4.054 1.00 94.88 171 GLN A O 1
ATOM 1333 N N . GLN A 1 172 ? 11.958 0.705 5.890 1.00 95.31 172 GLN A N 1
ATOM 1334 C CA . GLN A 1 172 ? 13.385 0.469 5.688 1.00 95.31 172 GLN A CA 1
ATOM 1335 C C . GLN A 1 172 ? 13.664 -0.279 4.372 1.00 95.31 172 GLN A C 1
ATOM 1337 O O . GLN A 1 172 ? 14.549 0.108 3.617 1.00 95.31 172 GLN A O 1
ATOM 1342 N N . ALA A 1 173 ? 12.876 -1.310 4.049 1.00 94.75 173 ALA A N 1
ATOM 1343 C CA . ALA A 1 173 ? 13.024 -2.033 2.785 1.00 94.75 173 ALA A CA 1
ATOM 1344 C C . ALA A 1 173 ? 12.724 -1.156 1.554 1.00 94.75 173 ALA A C 1
ATOM 1346 O O . ALA A 1 173 ? 13.288 -1.381 0.484 1.00 94.75 173 ALA A O 1
ATOM 1347 N N . LEU A 1 174 ? 11.824 -0.175 1.689 1.00 95.69 174 LEU A N 1
ATOM 1348 C CA . LEU A 1 174 ? 11.540 0.795 0.636 1.00 95.69 174 LEU A CA 1
ATOM 1349 C C . LEU A 1 174 ? 12.714 1.760 0.444 1.00 95.69 174 LEU A C 1
ATOM 1351 O O . LEU A 1 174 ? 13.127 1.948 -0.694 1.00 95.69 174 LEU A O 1
ATOM 1355 N N . GLU A 1 175 ? 13.272 2.305 1.528 1.00 95.12 175 GLU A N 1
ATOM 1356 C CA . GLU A 1 175 ? 14.468 3.162 1.479 1.00 95.12 175 GLU A CA 1
ATOM 1357 C C . GLU A 1 175 ? 15.648 2.426 0.817 1.00 95.12 175 GLU A C 1
ATOM 1359 O O . GLU A 1 175 ? 16.235 2.930 -0.137 1.00 95.12 175 GLU A O 1
ATOM 1364 N N . GLU A 1 176 ? 15.921 1.179 1.220 1.00 95.25 176 GLU A N 1
ATOM 1365 C CA . GLU A 1 176 ? 16.981 0.351 0.621 1.00 95.25 176 GLU A CA 1
ATOM 1366 C C . GLU A 1 176 ? 16.751 0.086 -0.882 1.00 95.25 176 GLU A C 1
ATOM 1368 O O . GLU A 1 176 ? 17.700 0.033 -1.669 1.00 95.25 176 GLU A O 1
ATOM 1373 N N . ALA A 1 177 ? 15.494 -0.075 -1.308 1.00 94.81 177 ALA A N 1
ATOM 1374 C CA . ALA A 1 177 ? 15.150 -0.266 -2.716 1.00 94.81 177 ALA A CA 1
ATOM 1375 C C . ALA A 1 177 ? 15.265 1.030 -3.537 1.00 94.81 177 ALA A C 1
ATOM 1377 O O . ALA A 1 177 ? 15.661 0.979 -4.706 1.00 94.81 177 ALA A O 1
ATOM 1378 N N . GLU A 1 178 ? 14.919 2.177 -2.949 1.00 93.50 178 GLU A N 1
ATOM 1379 C CA . GLU A 1 178 ? 15.079 3.496 -3.568 1.00 93.50 178 GLU A CA 1
ATOM 1380 C C . GLU A 1 178 ? 16.562 3.827 -3.779 1.00 93.50 178 GLU A C 1
ATOM 1382 O O . GLU A 1 178 ? 16.940 4.195 -4.896 1.00 93.50 178 GLU A O 1
ATOM 1387 N N . ASP A 1 179 ? 17.406 3.588 -2.772 1.00 94.62 179 ASP A N 1
ATOM 1388 C CA . ASP A 1 179 ? 18.861 3.759 -2.864 1.00 94.62 179 ASP A CA 1
ATOM 1389 C C . ASP A 1 179 ? 19.465 2.847 -3.946 1.00 94.62 179 ASP A C 1
ATOM 1391 O O . ASP A 1 179 ? 20.163 3.316 -4.848 1.00 94.62 179 ASP A O 1
ATOM 1395 N N . ALA A 1 180 ? 19.115 1.555 -3.953 1.00 93.56 180 ALA A N 1
ATOM 1396 C CA . ALA A 1 180 ? 19.590 0.623 -4.979 1.00 93.56 180 ALA A CA 1
ATOM 1397 C C . ALA A 1 180 ? 19.138 1.020 -6.399 1.00 93.56 180 ALA A C 1
ATOM 1399 O O . ALA A 1 180 ? 19.874 0.837 -7.374 1.00 93.56 180 ALA A O 1
ATOM 1400 N N . SER A 1 181 ? 17.928 1.570 -6.544 1.00 94.50 181 SER A N 1
ATOM 1401 C CA . SER A 1 181 ? 17.446 2.086 -7.828 1.00 94.50 181 SER A CA 1
ATOM 1402 C C . SER A 1 181 ? 18.240 3.312 -8.279 1.00 94.50 181 SER A C 1
ATOM 1404 O O . SER A 1 181 ? 18.497 3.460 -9.478 1.00 94.50 181 SER A O 1
ATOM 1406 N N . PHE A 1 182 ? 18.607 4.195 -7.349 1.00 94.88 182 PHE A N 1
ATOM 1407 C CA . PHE A 1 182 ? 19.426 5.366 -7.640 1.00 94.88 182 PHE A CA 1
ATOM 1408 C C . PHE A 1 182 ? 20.830 4.956 -8.106 1.00 94.88 182 PHE A C 1
ATOM 1410 O O . PHE A 1 182 ? 21.269 5.401 -9.172 1.00 94.88 182 PHE A O 1
ATOM 1417 N N . ASP A 1 183 ? 21.473 4.026 -7.395 1.00 94.06 183 ASP A N 1
ATOM 1418 C CA . ASP A 1 183 ? 22.793 3.489 -7.747 1.00 94.06 183 ASP A CA 1
ATOM 1419 C C . ASP A 1 183 ? 22.792 2.852 -9.147 1.00 94.06 183 ASP A C 1
ATOM 1421 O O . ASP A 1 183 ? 23.625 3.174 -10.000 1.00 94.06 183 ASP A O 1
ATOM 1425 N N . LEU A 1 184 ? 21.797 2.008 -9.450 1.00 93.94 184 LEU A N 1
ATOM 1426 C CA . LEU A 1 184 ? 21.653 1.398 -10.778 1.00 93.94 184 LEU A CA 1
ATOM 1427 C C . LEU A 1 184 ? 21.446 2.441 -11.886 1.00 93.94 184 LEU A C 1
ATOM 1429 O O . LEU A 1 184 ? 21.911 2.259 -13.019 1.00 93.94 184 LEU A O 1
ATOM 1433 N N . GLN A 1 185 ? 20.745 3.539 -11.594 1.00 93.94 185 GLN A N 1
ATOM 1434 C CA . GLN A 1 185 ? 20.538 4.621 -12.551 1.00 93.94 185 GLN A CA 1
ATOM 1435 C C . GLN A 1 185 ? 21.843 5.381 -12.839 1.00 93.94 185 GLN A C 1
ATOM 1437 O O . GLN A 1 185 ? 22.107 5.726 -14.000 1.00 93.94 185 GLN A O 1
ATOM 1442 N N . GLU A 1 186 ? 22.678 5.602 -11.822 1.00 94.00 186 GLU A N 1
ATOM 1443 C CA . GLU A 1 186 ? 24.005 6.205 -11.967 1.00 94.00 186 GLU A CA 1
ATOM 1444 C C . GLU A 1 186 ? 24.969 5.294 -12.750 1.00 94.00 186 GLU A C 1
ATOM 1446 O O . GLU A 1 186 ? 25.632 5.743 -13.700 1.00 94.00 186 GLU A O 1
ATOM 1451 N N . GLU A 1 187 ? 24.996 3.995 -12.441 1.00 93.75 187 GLU A N 1
ATOM 1452 C CA . GLU A 1 187 ? 25.793 3.012 -13.181 1.00 93.75 187 GLU A CA 1
ATOM 1453 C C . GLU A 1 187 ? 25.382 2.951 -14.659 1.00 93.75 187 GLU A C 1
ATOM 1455 O O . GLU A 1 187 ? 26.230 3.017 -15.559 1.00 93.75 187 GLU A O 1
ATOM 1460 N N . LEU A 1 188 ? 24.076 2.914 -14.943 1.00 93.00 188 LEU A N 1
ATOM 1461 C CA . LEU A 1 188 ? 23.556 2.908 -16.309 1.00 93.00 188 LEU A CA 1
ATOM 1462 C C . LEU A 1 188 ? 23.956 4.174 -17.080 1.00 93.00 188 LEU A C 1
ATOM 1464 O O . LEU A 1 188 ? 24.316 4.095 -18.262 1.00 93.00 188 LEU A O 1
ATOM 1468 N N . ALA A 1 189 ? 23.901 5.345 -16.439 1.00 92.44 189 ALA A N 1
ATOM 1469 C CA . ALA A 1 189 ? 24.342 6.600 -17.044 1.00 92.44 189 ALA A CA 1
ATOM 1470 C C . ALA A 1 189 ? 25.840 6.554 -17.393 1.00 92.44 189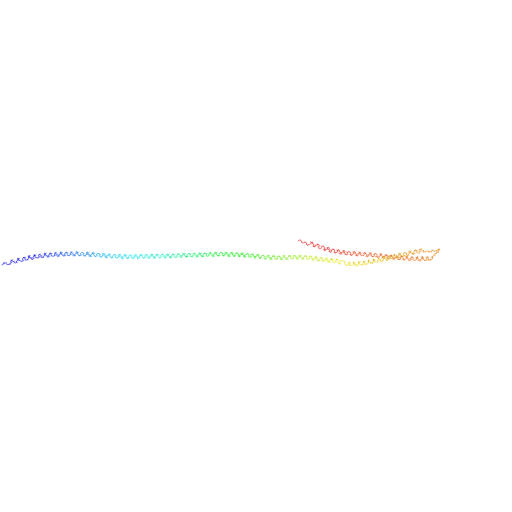 ALA A C 1
ATOM 1472 O O . ALA A 1 189 ? 26.243 6.952 -18.494 1.00 92.44 189 ALA A O 1
ATOM 1473 N N . THR A 1 190 ? 26.652 5.990 -16.500 1.00 93.56 190 THR A N 1
ATOM 1474 C CA . THR A 1 190 ? 28.094 5.813 -16.696 1.00 93.56 190 THR A CA 1
ATOM 1475 C C . THR A 1 190 ? 28.394 4.871 -17.863 1.00 93.56 190 THR A C 1
ATOM 1477 O O . THR A 1 190 ? 29.176 5.218 -18.755 1.00 93.56 190 THR A O 1
ATOM 1480 N N . VAL A 1 191 ? 27.716 3.722 -17.939 1.00 94.12 191 VAL A N 1
ATOM 1481 C CA . VAL A 1 191 ? 27.863 2.762 -19.045 1.00 94.12 191 VAL A CA 1
ATOM 1482 C C . VAL A 1 191 ? 27.440 3.379 -20.379 1.00 94.12 191 VAL A C 1
ATOM 1484 O O . VAL A 1 191 ? 28.163 3.245 -21.371 1.00 94.12 191 VAL A O 1
ATOM 1487 N N . LYS A 1 192 ? 26.317 4.113 -20.421 1.00 92.56 192 LYS A N 1
ATOM 1488 C CA . LYS A 1 192 ? 25.876 4.834 -21.629 1.00 92.56 192 LYS A CA 1
ATOM 1489 C C . LYS A 1 192 ? 26.933 5.832 -22.097 1.00 92.56 192 LYS A C 1
ATOM 1491 O O . LYS A 1 192 ? 27.282 5.834 -23.278 1.00 92.56 192 LYS A O 1
ATOM 1496 N N . LYS A 1 193 ? 27.495 6.628 -21.182 1.00 92.75 193 LYS A N 1
ATOM 1497 C CA . LYS A 1 193 ? 28.566 7.588 -21.494 1.00 92.75 193 LYS A CA 1
ATOM 1498 C C . LYS A 1 193 ? 29.802 6.887 -22.065 1.00 92.75 193 LYS A C 1
ATOM 1500 O O . LYS A 1 193 ? 30.321 7.318 -23.093 1.00 92.75 193 LYS A O 1
ATOM 1505 N N . GLN A 1 194 ? 30.236 5.779 -21.462 1.00 91.00 194 GLN A N 1
ATOM 1506 C CA . GLN A 1 194 ? 31.363 4.983 -21.963 1.00 91.00 194 GLN A CA 1
ATOM 1507 C C . GLN A 1 194 ? 31.081 4.354 -23.337 1.00 91.00 194 GLN A C 1
ATOM 1509 O O . GLN A 1 194 ? 31.960 4.318 -24.197 1.00 91.00 194 GLN A O 1
ATOM 1514 N N . HIS A 1 195 ? 29.866 3.849 -23.566 1.00 91.88 195 HIS A N 1
ATOM 1515 C CA . HIS A 1 195 ? 29.465 3.270 -24.849 1.00 91.88 195 HIS A CA 1
ATOM 1516 C C . HIS A 1 195 ? 29.467 4.313 -25.974 1.00 91.88 195 HIS A C 1
ATOM 1518 O O . HIS A 1 195 ? 30.046 4.066 -27.035 1.00 91.88 195 HIS A O 1
ATOM 1524 N N . VAL A 1 196 ? 28.874 5.487 -25.725 1.00 93.50 196 VAL A N 1
ATOM 1525 C CA . VAL A 1 196 ? 28.881 6.616 -26.667 1.00 93.50 196 VAL A CA 1
ATOM 1526 C C . VAL A 1 196 ? 30.312 7.059 -26.950 1.00 93.50 196 VAL A C 1
ATOM 1528 O O . VAL A 1 196 ? 30.686 7.191 -28.112 1.00 93.50 196 VAL A O 1
ATOM 1531 N N . PHE A 1 197 ? 31.142 7.209 -25.915 1.00 92.19 197 PHE A N 1
ATOM 1532 C CA . PHE A 1 197 ? 32.545 7.581 -26.084 1.00 92.19 197 PHE A CA 1
ATOM 1533 C C . PHE A 1 197 ? 33.312 6.578 -26.960 1.00 92.19 197 PHE A C 1
ATOM 1535 O O . PHE A 1 197 ? 34.004 6.982 -27.893 1.00 92.19 197 PHE A O 1
ATOM 1542 N N . ARG A 1 198 ? 33.141 5.267 -26.725 1.00 91.88 198 ARG A N 1
ATOM 1543 C CA . ARG A 1 198 ? 33.746 4.214 -27.561 1.00 91.88 198 ARG A CA 1
ATOM 1544 C C . ARG A 1 198 ? 33.312 4.313 -29.024 1.00 91.88 198 ARG A C 1
ATOM 1546 O O . ARG A 1 198 ? 34.166 4.252 -29.904 1.00 91.88 198 ARG A O 1
ATOM 1553 N N . HIS A 1 199 ? 32.019 4.509 -29.286 1.00 90.56 199 HIS A N 1
ATOM 1554 C CA . HIS A 1 199 ? 31.507 4.670 -30.651 1.00 90.56 199 HIS A CA 1
ATOM 1555 C C . HIS A 1 199 ? 32.072 5.916 -31.337 1.00 90.56 199 HIS A C 1
ATOM 1557 O O . HIS A 1 199 ? 32.531 5.826 -32.473 1.00 90.56 199 HIS A O 1
ATOM 1563 N N . VAL A 1 200 ? 32.105 7.057 -30.642 1.00 92.94 200 VAL A N 1
ATOM 1564 C CA . VAL A 1 200 ? 32.690 8.299 -31.171 1.00 92.94 200 VAL A CA 1
ATOM 1565 C C . VAL A 1 200 ? 34.165 8.101 -31.513 1.00 92.94 200 VAL A C 1
ATOM 1567 O O . VAL A 1 200 ? 34.592 8.497 -32.594 1.00 92.94 200 VAL A O 1
ATOM 1570 N N . MET A 1 201 ? 34.940 7.439 -30.650 1.00 90.56 201 MET A N 1
ATOM 1571 C CA . MET A 1 201 ? 36.353 7.147 -30.914 1.00 90.56 201 MET A CA 1
ATOM 1572 C C . MET A 1 201 ? 36.547 6.225 -32.123 1.00 90.56 201 MET A C 1
ATOM 1574 O O . MET A 1 201 ? 37.432 6.479 -32.944 1.00 90.56 201 MET A O 1
ATOM 1578 N N . LEU A 1 202 ? 35.711 5.190 -32.267 1.00 91.12 202 LEU A N 1
ATOM 1579 C CA . LEU A 1 202 ? 35.753 4.282 -33.414 1.00 91.12 202 LEU A CA 1
ATOM 1580 C C . LEU A 1 202 ? 35.446 5.034 -34.716 1.00 91.12 202 LEU A C 1
ATOM 1582 O O . LEU A 1 202 ? 36.245 4.981 -35.651 1.00 91.12 202 LEU A O 1
ATOM 1586 N N . VAL A 1 203 ? 34.348 5.798 -34.748 1.00 90.19 203 VAL A N 1
ATOM 1587 C CA . VAL A 1 203 ? 33.948 6.616 -35.905 1.00 90.19 203 VAL A CA 1
ATOM 1588 C C . VAL A 1 203 ? 35.026 7.640 -36.239 1.00 90.19 203 VAL A C 1
ATOM 1590 O O . VAL A 1 203 ? 35.421 7.749 -37.393 1.00 90.19 203 VAL A O 1
ATOM 1593 N N . HIS A 1 204 ? 35.574 8.335 -35.242 1.00 88.88 204 HIS A N 1
ATOM 1594 C CA . HIS A 1 204 ? 36.637 9.312 -35.452 1.00 88.88 204 HIS A CA 1
ATOM 1595 C C . HIS A 1 204 ? 37.920 8.668 -36.008 1.00 88.88 204 HIS A C 1
ATOM 1597 O O . HIS A 1 204 ? 38.590 9.247 -36.863 1.00 88.88 204 HIS A O 1
ATOM 1603 N N . SER A 1 205 ? 38.272 7.458 -35.559 1.00 86.25 205 SER A N 1
ATOM 1604 C CA . SER A 1 205 ? 39.399 6.709 -36.130 1.00 86.25 205 SER A CA 1
ATOM 1605 C C . SER A 1 205 ? 39.134 6.262 -37.574 1.00 86.25 205 SER A C 1
ATOM 1607 O O . SER A 1 205 ? 40.030 6.360 -38.410 1.00 86.25 205 SER A O 1
ATOM 1609 N N . GLY A 1 206 ? 37.902 5.843 -37.887 1.00 86.50 206 GLY A N 1
ATOM 1610 C CA . GLY A 1 206 ? 37.477 5.485 -39.241 1.00 86.50 206 GLY A CA 1
ATOM 1611 C C . GLY A 1 206 ? 37.472 6.686 -40.186 1.00 86.50 206 GLY A C 1
ATOM 1612 O O . GLY A 1 206 ? 38.020 6.595 -41.279 1.00 86.50 206 GLY A O 1
ATOM 1613 N N . MET A 1 207 ? 36.950 7.832 -39.738 1.00 86.25 207 MET A N 1
ATOM 1614 C CA . MET A 1 207 ? 36.985 9.091 -40.489 1.00 86.25 207 MET A CA 1
ATOM 1615 C C . MET A 1 207 ? 38.417 9.521 -40.803 1.00 86.25 207 MET A C 1
ATOM 1617 O O . MET A 1 207 ? 38.693 9.884 -41.937 1.00 86.25 207 MET A O 1
ATOM 1621 N N . ARG A 1 208 ? 39.350 9.426 -39.843 1.00 86.50 208 ARG A N 1
ATOM 1622 C CA . ARG A 1 208 ? 40.765 9.741 -40.106 1.00 86.50 208 ARG A CA 1
ATOM 1623 C C . ARG A 1 208 ? 41.382 8.839 -41.175 1.00 86.50 208 ARG A C 1
ATOM 1625 O O . ARG A 1 208 ? 42.108 9.335 -42.025 1.00 86.50 208 ARG A O 1
ATOM 1632 N N . LYS A 1 209 ? 41.086 7.534 -41.159 1.00 84.88 209 LYS A N 1
ATOM 1633 C CA . LYS A 1 209 ? 41.556 6.610 -42.206 1.00 84.88 209 LYS A CA 1
ATOM 1634 C C . LYS A 1 209 ? 40.966 6.949 -43.575 1.00 84.88 209 LYS A C 1
ATOM 1636 O O . LYS A 1 209 ? 41.695 6.951 -44.557 1.00 84.88 209 LYS A O 1
ATOM 1641 N N . LEU A 1 210 ? 39.670 7.258 -43.632 1.00 83.88 210 LEU A N 1
ATOM 1642 C CA . LEU A 1 210 ? 39.012 7.673 -44.872 1.00 83.88 210 LEU A CA 1
ATOM 1643 C C . LEU A 1 210 ? 39.589 8.983 -45.414 1.00 83.88 210 LEU A C 1
ATOM 1645 O O . LEU A 1 210 ? 39.830 9.058 -46.610 1.00 83.88 210 LEU A O 1
ATOM 1649 N N . GLN A 1 211 ? 39.878 9.957 -44.547 1.00 86.12 211 GLN A N 1
ATOM 1650 C CA . GLN A 1 211 ? 40.516 11.211 -44.953 1.00 86.12 211 GLN A CA 1
ATOM 1651 C C . GLN A 1 211 ? 41.898 10.966 -45.567 1.00 86.12 211 GLN A C 1
ATOM 1653 O O . GLN A 1 211 ? 42.202 11.502 -46.622 1.00 86.12 211 GLN A O 1
ATOM 1658 N N . HIS A 1 212 ? 42.718 10.109 -44.949 1.00 82.50 212 HIS A N 1
ATOM 1659 C CA . HIS A 1 212 ? 44.021 9.751 -45.516 1.00 82.50 212 HIS A CA 1
ATOM 1660 C C . HIS A 1 212 ? 43.900 9.077 -46.887 1.00 82.50 212 HIS A C 1
ATOM 1662 O O . HIS A 1 212 ? 44.675 9.385 -47.786 1.00 82.50 212 HIS A O 1
ATOM 1668 N N . LEU A 1 213 ? 42.919 8.187 -47.062 1.00 82.44 213 LEU A N 1
ATOM 1669 C CA . LEU A 1 213 ? 42.660 7.552 -48.354 1.00 82.44 213 LEU A CA 1
ATOM 1670 C C . LEU A 1 213 ? 42.173 8.554 -49.409 1.00 82.44 213 LEU A C 1
ATOM 1672 O O . LEU A 1 213 ? 42.554 8.435 -50.570 1.00 82.44 213 LEU A O 1
ATOM 1676 N N . GLU A 1 214 ? 41.346 9.526 -49.023 1.00 84.44 214 GLU A N 1
ATOM 1677 C CA . GLU A 1 214 ? 40.907 10.616 -49.901 1.00 84.44 214 GLU A CA 1
ATOM 1678 C C . GLU A 1 214 ? 42.104 11.456 -50.369 1.00 84.44 214 GLU A C 1
ATOM 1680 O O . GLU A 1 214 ? 42.307 11.600 -51.574 1.00 84.44 214 GLU A O 1
ATOM 1685 N N . ASP A 1 215 ? 42.962 11.890 -49.440 1.00 85.62 215 ASP A N 1
ATOM 1686 C CA . ASP A 1 215 ? 44.169 12.665 -49.749 1.00 85.62 215 ASP A CA 1
ATOM 1687 C C . ASP A 1 215 ? 45.136 11.886 -50.672 1.00 85.62 215 ASP A C 1
ATOM 1689 O O . ASP A 1 215 ? 45.734 12.452 -51.594 1.00 85.62 215 ASP A O 1
ATOM 1693 N N . GLU A 1 216 ? 45.293 10.572 -50.457 1.00 83.69 216 GLU A N 1
ATOM 1694 C CA . GLU A 1 216 ? 46.100 9.702 -51.323 1.00 83.69 216 GLU A CA 1
ATOM 1695 C C . GLU A 1 216 ? 45.512 9.585 -52.735 1.00 83.69 216 GLU A C 1
ATOM 1697 O O . GLU A 1 216 ? 46.251 9.659 -53.723 1.00 83.69 216 GLU A O 1
ATOM 1702 N N . VAL A 1 217 ? 44.191 9.420 -52.853 1.00 84.44 217 VAL A N 1
ATOM 1703 C CA . VAL A 1 217 ? 43.505 9.346 -54.150 1.00 84.44 217 VAL A CA 1
ATOM 1704 C C . VAL A 1 217 ? 43.634 10.665 -54.906 1.00 84.44 217 VAL A C 1
ATOM 1706 O O . VAL A 1 217 ? 43.985 10.639 -56.088 1.00 84.44 217 VAL A O 1
ATOM 1709 N N . ASP A 1 218 ? 43.425 11.800 -54.241 1.00 84.75 218 ASP A N 1
ATOM 1710 C CA . ASP A 1 218 ? 43.567 13.128 -54.841 1.00 84.75 218 ASP A CA 1
ATOM 1711 C C . ASP A 1 218 ? 45.003 13.388 -55.306 1.00 84.75 218 ASP A C 1
ATOM 1713 O O . ASP A 1 218 ? 45.227 13.876 -56.420 1.00 84.75 218 ASP A O 1
ATOM 1717 N N . SER A 1 219 ? 45.996 12.989 -54.503 1.00 85.00 219 SER A N 1
ATOM 1718 C CA . SER A 1 219 ? 47.408 13.074 -54.884 1.00 85.00 219 SER A CA 1
ATOM 1719 C C . SER A 1 219 ? 47.698 12.265 -56.147 1.00 85.00 219 SER A C 1
ATOM 1721 O O . SER A 1 219 ? 48.331 12.763 -57.085 1.00 85.00 219 SER A O 1
ATOM 1723 N N . VAL A 1 220 ? 47.206 11.025 -56.224 1.00 84.12 220 VAL A N 1
ATOM 1724 C CA . VAL A 1 220 ? 47.424 10.196 -57.412 1.00 84.12 220 VAL A CA 1
ATOM 1725 C C . VAL A 1 220 ? 46.665 10.737 -58.617 1.00 84.12 220 VAL A C 1
ATOM 1727 O O . VAL A 1 220 ? 47.230 10.766 -59.712 1.00 84.12 220 VAL A O 1
ATOM 1730 N N . TYR A 1 221 ? 45.435 11.216 -58.441 1.00 83.62 221 TYR A N 1
ATOM 1731 C CA . TYR A 1 221 ? 44.686 11.854 -59.517 1.00 83.62 221 TYR A CA 1
ATOM 1732 C C . TYR A 1 221 ? 45.457 13.051 -60.095 1.00 83.62 221 TYR A C 1
ATOM 1734 O O . TYR A 1 221 ? 45.628 13.139 -61.314 1.00 83.62 221 TYR A O 1
ATOM 1742 N N . GLY A 1 222 ? 46.014 13.910 -59.233 1.00 85.12 222 GLY A N 1
ATOM 1743 C CA . GLY A 1 222 ? 46.887 15.014 -59.637 1.00 85.12 222 GLY A CA 1
ATOM 1744 C C . GLY A 1 222 ? 48.129 14.547 -60.405 1.00 85.12 222 GLY A C 1
ATOM 1745 O O . GLY A 1 222 ? 48.412 15.058 -61.489 1.00 85.12 222 GLY A O 1
ATOM 1746 N N . ASN A 1 223 ? 48.825 13.524 -59.902 1.00 84.50 223 ASN A N 1
ATOM 1747 C CA . ASN A 1 223 ? 50.030 12.975 -60.536 1.00 84.50 223 ASN A CA 1
ATOM 1748 C C . ASN A 1 223 ? 49.743 12.327 -61.904 1.00 84.50 223 ASN A C 1
ATOM 1750 O O . ASN A 1 223 ? 50.526 12.474 -62.846 1.00 84.50 223 ASN A O 1
ATOM 1754 N N . VAL A 1 224 ? 48.620 11.614 -62.036 1.00 84.81 224 VAL A N 1
ATOM 1755 C CA . VAL A 1 224 ? 48.173 11.019 -63.306 1.00 84.81 224 VAL A CA 1
ATOM 1756 C C . VAL A 1 224 ? 47.818 12.112 -64.308 1.00 84.81 224 VAL A C 1
ATOM 1758 O O . VAL A 1 224 ? 48.247 12.037 -65.460 1.00 84.81 224 VAL A O 1
ATOM 1761 N N . TYR A 1 225 ? 47.075 13.135 -63.878 1.00 84.56 225 TYR A N 1
ATOM 1762 C CA . TYR A 1 225 ? 46.706 14.263 -64.729 1.00 84.56 225 TYR A CA 1
ATOM 1763 C C . TYR A 1 225 ? 47.943 15.008 -65.250 1.00 84.56 225 TYR A C 1
ATOM 1765 O O . TYR A 1 225 ? 48.058 15.240 -66.455 1.00 84.56 225 TYR A O 1
ATOM 1773 N N . ASP A 1 226 ? 48.903 15.312 -64.374 1.00 85.06 226 ASP A N 1
ATOM 1774 C CA . ASP A 1 226 ? 50.144 15.992 -64.753 1.00 85.06 226 ASP A CA 1
ATOM 1775 C C . ASP A 1 226 ? 50.987 15.147 -65.725 1.00 85.06 226 ASP A C 1
ATOM 1777 O O . ASP A 1 226 ? 51.437 15.635 -66.764 1.00 85.06 226 ASP A O 1
ATOM 1781 N N . THR A 1 227 ? 51.101 13.838 -65.476 1.00 84.12 227 THR A N 1
ATOM 1782 C CA . THR A 1 227 ? 51.803 12.912 -66.381 1.00 84.12 227 THR A CA 1
ATOM 1783 C C . THR A 1 227 ? 51.100 12.792 -67.737 1.00 84.12 227 THR A C 1
ATOM 1785 O O . THR A 1 227 ? 51.752 12.658 -68.769 1.00 84.12 227 THR A O 1
ATOM 1788 N N . LEU A 1 228 ? 49.769 12.843 -67.795 1.00 81.75 228 LEU A N 1
ATOM 1789 C CA . LEU A 1 228 ? 49.052 12.732 -69.066 1.00 81.75 228 LEU A CA 1
ATOM 1790 C C . LEU A 1 228 ? 49.161 14.013 -69.907 1.00 81.75 228 LEU A C 1
ATOM 1792 O O . LEU A 1 228 ? 49.342 13.941 -71.122 1.00 81.75 228 LEU A O 1
ATOM 1796 N N . VAL A 1 229 ? 49.049 15.181 -69.271 1.00 81.62 229 VAL A N 1
ATOM 1797 C CA . VAL A 1 229 ? 48.914 16.467 -69.973 1.00 81.62 229 VAL A CA 1
ATOM 1798 C C . VAL A 1 229 ? 50.254 17.180 -70.162 1.00 81.62 229 VAL A C 1
ATOM 1800 O O . VAL A 1 229 ? 50.465 17.834 -71.186 1.00 81.62 229 VAL A O 1
ATOM 1803 N N . ASN A 1 230 ? 51.167 17.061 -69.200 1.00 82.44 230 ASN A N 1
ATOM 1804 C CA . ASN A 1 230 ? 52.387 17.865 -69.155 1.00 82.44 230 ASN A CA 1
ATOM 1805 C C . ASN A 1 230 ? 53.672 17.059 -69.381 1.00 82.44 230 ASN A C 1
ATOM 1807 O O . ASN A 1 230 ? 54.738 17.661 -69.540 1.00 82.44 230 ASN A O 1
ATOM 1811 N N . TYR A 1 231 ? 53.610 15.725 -69.472 1.00 85.12 231 TYR A N 1
ATOM 1812 C CA . TYR A 1 231 ? 54.811 14.911 -69.665 1.00 85.12 231 TYR A CA 1
ATOM 1813 C C . TYR A 1 231 ? 55.542 15.253 -70.963 1.00 85.12 231 TYR A C 1
ATOM 1815 O O . TYR A 1 231 ? 55.048 15.017 -72.066 1.00 85.12 231 TYR A O 1
ATOM 1823 N N . LYS A 1 232 ? 56.747 15.820 -70.812 1.00 82.31 232 LYS A N 1
ATOM 1824 C CA . LYS A 1 232 ? 57.630 16.222 -71.917 1.00 82.31 232 LYS A CA 1
ATOM 1825 C C . LYS A 1 232 ? 56.904 17.040 -73.000 1.00 82.31 232 LYS A C 1
ATOM 1827 O O . LYS A 1 232 ? 57.275 16.987 -74.173 1.00 82.31 232 LYS A O 1
ATOM 1832 N N . ARG A 1 233 ? 55.903 17.837 -72.603 1.00 85.94 233 ARG A N 1
ATOM 1833 C CA . ARG A 1 233 ? 55.077 18.669 -73.494 1.00 85.94 233 ARG A CA 1
ATOM 1834 C C . ARG A 1 233 ? 55.919 19.524 -74.438 1.00 85.94 233 ARG A C 1
ATOM 1836 O O . ARG A 1 233 ? 55.675 19.522 -75.641 1.00 85.94 233 ARG A O 1
ATOM 1843 N N . ASP A 1 234 ? 56.943 20.189 -73.913 1.00 84.75 234 ASP A N 1
ATOM 1844 C CA . ASP A 1 234 ? 57.826 21.043 -74.713 1.00 84.75 234 ASP A CA 1
ATOM 1845 C C . ASP A 1 234 ? 58.614 20.244 -75.760 1.00 84.75 234 ASP A C 1
ATOM 1847 O O . ASP A 1 234 ? 58.803 20.706 -76.884 1.00 84.75 234 ASP A O 1
ATOM 1851 N N . GLN A 1 235 ? 59.008 19.007 -75.435 1.00 82.69 235 GLN A N 1
ATOM 1852 C CA . GLN A 1 235 ? 59.710 18.117 -76.365 1.00 82.69 235 GLN A CA 1
ATOM 1853 C C . GLN A 1 235 ? 58.777 17.607 -77.468 1.00 82.69 235 GLN A C 1
ATOM 1855 O O . GLN A 1 235 ? 59.193 17.524 -78.619 1.00 82.69 235 GLN A O 1
ATOM 1860 N N . LEU A 1 236 ? 57.509 17.318 -77.154 1.00 85.69 236 LEU A N 1
ATOM 1861 C CA . LEU A 1 236 ? 56.498 16.939 -78.149 1.00 85.69 236 LEU A CA 1
ATOM 1862 C C . LEU A 1 236 ? 56.143 18.105 -79.083 1.00 85.69 236 LEU A C 1
ATOM 1864 O O . LEU A 1 236 ? 55.988 17.914 -80.289 1.00 85.69 236 LEU A O 1
ATOM 1868 N N . VAL A 1 237 ? 56.049 19.326 -78.547 1.00 86.62 237 VAL A N 1
ATOM 1869 C CA . VAL A 1 237 ? 55.836 20.540 -79.349 1.00 86.62 237 VAL A CA 1
ATOM 1870 C C . VAL A 1 237 ? 57.030 20.795 -80.274 1.00 86.62 237 VAL A C 1
ATOM 1872 O O . VAL A 1 237 ? 56.827 21.051 -81.463 1.00 86.62 237 VAL A O 1
ATOM 1875 N N . ALA A 1 238 ? 58.257 20.672 -79.761 1.00 84.06 238 ALA A N 1
ATOM 1876 C CA . ALA A 1 238 ? 59.481 20.801 -80.552 1.00 84.06 238 ALA A CA 1
ATOM 1877 C C . ALA A 1 238 ? 59.627 19.690 -81.608 1.00 84.06 238 ALA A C 1
ATOM 1879 O O . ALA A 1 238 ? 60.056 19.948 -82.730 1.00 84.06 238 ALA A O 1
ATOM 1880 N N . HIS A 1 239 ? 59.227 18.457 -81.286 1.00 87.38 239 HIS A N 1
ATOM 1881 C CA . HIS A 1 239 ? 59.187 17.353 -82.245 1.00 87.38 239 HIS A CA 1
ATOM 1882 C C . HIS A 1 239 ? 58.208 17.639 -83.387 1.00 87.38 239 HIS A C 1
ATOM 1884 O O . HIS A 1 239 ? 58.581 17.510 -84.551 1.00 87.38 239 HIS A O 1
ATOM 1890 N N . ARG A 1 240 ? 56.988 18.101 -83.080 1.00 87.94 240 ARG A N 1
ATOM 1891 C CA . ARG A 1 240 ? 55.979 18.448 -84.094 1.00 87.94 240 ARG A CA 1
ATOM 1892 C C . ARG A 1 240 ? 56.476 19.533 -85.047 1.00 87.94 240 ARG A C 1
ATOM 1894 O O . ARG A 1 240 ? 56.258 19.425 -86.252 1.00 87.94 240 ARG A O 1
ATOM 1901 N N . SER A 1 241 ? 57.121 20.583 -84.532 1.00 86.62 241 SER A N 1
ATOM 1902 C CA . SER A 1 241 ? 57.666 21.641 -85.387 1.00 86.62 241 SER A CA 1
ATOM 1903 C C . SER A 1 241 ? 58.803 21.121 -86.271 1.00 86.62 241 SER A C 1
ATOM 1905 O O . SER A 1 241 ? 58.777 21.366 -87.475 1.00 86.62 241 SER A O 1
ATOM 1907 N N . ALA A 1 242 ? 59.737 20.340 -85.718 1.00 84.44 242 ALA A N 1
ATOM 1908 C CA . ALA A 1 242 ? 60.830 19.731 -86.476 1.00 84.44 242 ALA A CA 1
ATOM 1909 C C . ALA A 1 242 ? 60.331 18.740 -87.545 1.00 84.44 242 ALA A C 1
ATOM 1911 O O . ALA A 1 242 ? 60.766 18.796 -88.692 1.00 84.44 242 ALA A O 1
ATOM 1912 N N . SER A 1 243 ? 59.368 17.878 -87.204 1.00 89.12 243 SER A N 1
ATOM 1913 C CA . SER A 1 243 ? 58.759 16.914 -88.128 1.00 89.12 243 SER A CA 1
ATOM 1914 C C . SER A 1 243 ? 58.035 17.607 -89.284 1.00 89.12 243 SER A C 1
ATOM 1916 O O . SER A 1 243 ? 58.194 17.194 -90.432 1.00 89.12 243 SER A O 1
ATOM 1918 N N . ASN A 1 244 ? 57.307 18.697 -89.019 1.00 88.31 244 ASN A N 1
ATOM 1919 C CA . ASN A 1 244 ? 56.663 19.488 -90.070 1.00 88.31 244 ASN A CA 1
ATOM 1920 C C . ASN A 1 244 ? 57.684 20.103 -91.040 1.00 88.31 244 ASN A C 1
ATOM 1922 O O . ASN A 1 244 ? 57.449 20.102 -92.248 1.00 88.31 244 ASN A O 1
ATOM 1926 N N . VAL A 1 245 ? 58.814 20.605 -90.527 1.00 89.06 245 VAL A N 1
ATOM 1927 C CA . VAL A 1 245 ? 59.896 21.159 -91.358 1.00 89.06 245 VAL A CA 1
ATOM 1928 C C . VAL A 1 245 ? 60.504 20.070 -92.240 1.00 89.06 245 VAL A C 1
ATOM 1930 O O . VAL A 1 245 ? 60.527 20.233 -93.456 1.00 89.06 245 VAL A O 1
ATOM 1933 N N . VAL A 1 246 ? 60.901 18.930 -91.665 1.00 87.94 246 VAL A N 1
ATOM 1934 C CA . VAL A 1 246 ? 61.491 17.813 -92.428 1.00 87.94 246 VAL A CA 1
ATOM 1935 C C . VAL A 1 246 ? 60.504 17.252 -93.459 1.00 87.94 246 VAL A C 1
ATOM 1937 O O . VAL A 1 246 ? 60.893 16.975 -94.590 1.00 87.94 246 VAL A O 1
ATOM 1940 N N . THR A 1 247 ? 59.214 17.153 -93.123 1.00 87.62 247 THR A N 1
ATOM 1941 C CA . THR A 1 247 ? 58.163 16.720 -94.064 1.00 87.62 247 THR A CA 1
ATOM 1942 C C . THR A 1 247 ? 58.021 17.695 -95.236 1.00 87.62 247 THR A C 1
ATOM 1944 O O . THR A 1 247 ? 57.931 17.275 -96.391 1.00 87.62 247 THR A O 1
ATOM 1947 N N . SER A 1 248 ? 58.038 19.004 -94.961 1.00 88.44 248 SER A N 1
ATOM 1948 C CA . SER A 1 248 ? 58.012 20.034 -96.003 1.00 88.44 248 SER A CA 1
ATOM 1949 C C . SER A 1 248 ? 59.257 19.969 -96.892 1.00 88.44 248 SER A C 1
ATOM 1951 O O . SER A 1 248 ? 59.141 20.066 -98.112 1.00 88.44 248 SER A O 1
ATOM 1953 N N . GLU A 1 249 ? 60.442 19.795 -96.305 1.00 87.94 249 GLU A N 1
ATOM 1954 C CA . GLU A 1 249 ? 61.709 19.677 -97.035 1.00 87.94 249 GLU A CA 1
ATOM 1955 C C . GLU A 1 249 ? 61.744 18.425 -97.920 1.00 87.94 249 GLU A C 1
ATOM 1957 O O . GLU A 1 249 ? 62.117 18.522 -99.088 1.00 87.94 249 GLU A O 1
ATOM 1962 N N . LEU A 1 250 ? 61.287 17.273 -97.417 1.00 88.88 250 LEU A N 1
ATOM 1963 C CA . LEU A 1 250 ? 61.151 16.040 -98.200 1.00 88.88 250 LEU A CA 1
ATOM 1964 C C . LEU A 1 250 ? 60.215 16.227 -99.396 1.00 88.88 250 LEU A C 1
ATOM 1966 O O . LEU A 1 250 ? 60.576 15.855 -100.511 1.00 88.88 250 LEU A O 1
ATOM 1970 N N . SER A 1 251 ? 59.059 16.870 -99.198 1.00 88.69 251 SER A N 1
ATOM 1971 C CA . SER A 1 251 ? 58.126 17.163 -100.292 1.00 88.69 251 SER A CA 1
ATOM 1972 C C . SER A 1 251 ? 58.752 18.053 -101.372 1.00 88.69 251 SER A C 1
ATOM 1974 O O . SER A 1 251 ? 58.506 17.834 -102.559 1.00 88.69 251 SER A O 1
ATOM 1976 N N . VAL A 1 252 ? 59.558 19.049 -100.985 1.00 90.06 252 VAL A N 1
ATOM 1977 C CA . VAL A 1 252 ? 60.263 19.930 -101.932 1.00 90.06 252 VAL A CA 1
ATOM 1978 C C . VAL A 1 252 ? 61.369 19.173 -102.664 1.00 90.06 252 VAL A C 1
ATOM 1980 O O . VAL A 1 252 ? 61.465 19.277 -103.886 1.00 90.06 252 VAL A O 1
ATOM 1983 N N . LEU A 1 253 ? 62.175 18.380 -101.954 1.00 88.62 253 LEU A N 1
ATOM 1984 C CA . LEU A 1 253 ? 63.235 17.567 -102.556 1.00 88.62 253 LEU A CA 1
ATOM 1985 C C . LEU A 1 253 ? 62.665 16.538 -103.533 1.00 88.62 253 LEU A C 1
ATOM 1987 O O . LEU A 1 253 ? 63.210 16.364 -104.620 1.00 88.62 253 LEU A O 1
ATOM 1991 N N . GLN A 1 254 ? 61.540 15.907 -103.199 1.00 89.31 254 GLN A N 1
ATOM 1992 C CA . GLN A 1 254 ? 60.859 14.969 -104.087 1.00 89.31 254 GLN A CA 1
ATOM 1993 C C . GLN A 1 254 ? 60.384 15.654 -105.379 1.00 89.31 254 GLN A C 1
ATOM 1995 O O . GLN A 1 254 ? 60.576 15.109 -106.468 1.00 89.31 254 GLN A O 1
ATOM 2000 N N . ALA A 1 255 ? 59.839 16.873 -105.284 1.00 87.69 255 ALA A N 1
ATOM 2001 C CA . ALA A 1 255 ? 59.468 17.670 -106.453 1.00 87.69 255 ALA A CA 1
ATOM 2002 C C . ALA A 1 255 ? 60.693 18.088 -107.294 1.00 87.69 255 ALA A C 1
ATOM 2004 O O . ALA A 1 255 ? 60.659 17.999 -108.520 1.00 87.69 255 ALA A O 1
ATOM 2005 N N . GLN A 1 256 ? 61.797 18.489 -106.652 1.00 87.19 256 GLN A N 1
ATOM 2006 C CA . GLN A 1 256 ? 63.042 18.855 -107.339 1.00 87.19 256 GLN A CA 1
ATOM 2007 C C . GLN A 1 256 ? 63.692 17.661 -108.049 1.00 87.19 256 GLN A C 1
ATOM 2009 O O . GLN A 1 256 ? 64.148 17.807 -109.180 1.00 87.19 256 GLN A O 1
ATOM 2014 N N . ILE A 1 257 ? 63.704 16.475 -107.432 1.00 87.81 257 ILE A N 1
ATOM 2015 C CA . ILE A 1 257 ? 64.191 15.243 -108.069 1.00 87.81 257 ILE A CA 1
ATOM 2016 C C . ILE A 1 257 ? 63.357 14.929 -109.313 1.00 87.81 257 ILE A C 1
ATOM 2018 O O . ILE A 1 257 ? 63.933 14.618 -110.354 1.00 87.81 257 ILE A O 1
ATOM 2022 N N . ALA A 1 258 ? 62.027 15.037 -109.234 1.00 87.69 258 ALA A N 1
ATOM 2023 C CA . ALA A 1 258 ? 61.151 14.796 -110.380 1.00 87.69 258 ALA A CA 1
ATOM 2024 C C . ALA A 1 258 ? 61.453 15.751 -111.552 1.00 87.69 258 ALA A C 1
ATOM 2026 O O . ALA A 1 258 ? 61.554 15.304 -112.695 1.00 87.69 258 ALA A O 1
ATOM 2027 N N . GLU A 1 259 ? 61.676 17.037 -111.271 1.00 88.81 259 GLU A N 1
ATOM 2028 C CA . GLU A 1 259 ? 62.026 18.032 -112.295 1.00 88.81 259 GLU A CA 1
ATOM 2029 C C . GLU A 1 259 ? 63.429 17.797 -112.888 1.00 88.81 259 GLU A C 1
ATOM 2031 O O . GLU A 1 259 ? 63.633 17.891 -114.099 1.00 88.81 259 GLU A O 1
ATOM 2036 N N . VAL A 1 260 ? 64.411 17.423 -112.061 1.00 88.62 260 VAL A N 1
ATOM 2037 C CA . VAL A 1 260 ? 65.771 17.098 -112.527 1.00 88.62 260 VAL A CA 1
ATOM 2038 C C . VAL A 1 260 ? 65.784 15.824 -113.380 1.00 88.62 260 VAL A C 1
ATOM 2040 O O . VAL A 1 260 ? 66.467 15.778 -114.399 1.00 88.62 260 VAL A O 1
ATOM 2043 N N . VAL A 1 261 ? 64.993 14.807 -113.029 1.00 89.12 261 VAL A N 1
ATOM 2044 C CA . VAL A 1 261 ? 64.820 13.598 -113.853 1.00 89.12 261 VAL A CA 1
ATOM 2045 C C . VAL A 1 261 ? 64.192 13.942 -115.202 1.00 89.12 261 VAL A C 1
ATOM 2047 O O . VAL A 1 261 ? 64.667 13.475 -116.236 1.00 89.12 261 VAL A O 1
ATOM 2050 N N . LYS A 1 262 ? 63.165 14.796 -115.204 1.00 89.19 262 LYS A N 1
ATOM 2051 C CA . LYS A 1 262 ? 62.513 15.257 -116.430 1.00 89.19 262 LYS A CA 1
ATOM 2052 C C . LYS A 1 262 ? 63.492 16.011 -117.338 1.00 89.19 262 LYS A C 1
ATOM 2054 O O . LYS A 1 262 ? 63.667 15.630 -118.492 1.00 89.19 262 LYS A O 1
ATOM 2059 N N . THR A 1 263 ? 64.206 17.003 -116.807 1.00 86.81 263 THR A N 1
ATOM 2060 C CA . THR A 1 263 ? 65.207 17.772 -117.575 1.00 86.81 263 THR A CA 1
ATOM 2061 C C . THR A 1 263 ? 66.394 16.922 -118.042 1.00 86.81 263 THR A C 1
ATOM 2063 O O . THR A 1 263 ? 66.948 17.183 -119.112 1.00 86.81 263 THR A O 1
ATOM 2066 N N . LYS A 1 264 ? 66.773 15.873 -117.294 1.00 87.50 264 LYS A N 1
ATOM 2067 C CA . LYS A 1 264 ? 67.752 14.872 -117.747 1.00 87.50 264 LYS A CA 1
ATOM 2068 C C . LYS A 1 264 ? 67.237 14.126 -118.975 1.00 87.50 264 LYS A C 1
ATOM 2070 O O . LYS A 1 264 ? 67.956 14.078 -119.968 1.00 87.50 264 LYS A O 1
ATOM 2075 N N . SER A 1 265 ? 66.008 13.605 -118.919 1.00 88.31 265 SER A N 1
ATOM 2076 C CA . SER A 1 265 ? 65.409 12.862 -120.036 1.00 88.31 265 SER A CA 1
ATOM 2077 C C . SER A 1 265 ? 65.278 13.717 -121.301 1.00 88.31 265 SER A C 1
ATOM 2079 O O . SER A 1 265 ? 65.697 13.288 -122.369 1.00 88.31 265 SER A O 1
ATOM 2081 N N . GLU A 1 266 ? 64.842 14.975 -121.172 1.00 87.62 266 GLU A N 1
ATOM 2082 C CA . GLU A 1 266 ? 64.784 15.926 -122.293 1.00 87.62 266 GLU A CA 1
ATOM 2083 C C . GLU A 1 266 ? 66.183 16.196 -122.882 1.00 87.62 266 GLU A C 1
ATOM 2085 O O . GLU A 1 266 ? 66.363 16.275 -124.098 1.00 87.62 266 GLU A O 1
ATOM 2090 N N . GLY A 1 267 ? 67.208 16.302 -122.028 1.00 86.06 267 GLY A N 1
ATOM 2091 C CA . GLY A 1 267 ? 68.595 16.456 -122.461 1.00 86.06 267 GLY A CA 1
ATOM 2092 C C . GLY A 1 267 ? 69.168 15.219 -123.163 1.00 86.06 267 GLY A C 1
ATOM 2093 O O . GLY A 1 267 ? 69.931 15.370 -124.118 1.00 86.06 267 GLY A O 1
ATOM 2094 N N . GLU A 1 268 ? 68.819 14.012 -122.714 1.00 87.62 268 GLU A N 1
ATOM 2095 C CA . GLU A 1 268 ? 69.194 12.746 -123.361 1.00 87.62 268 GLU A CA 1
ATOM 2096 C C . GLU A 1 268 ? 68.542 12.614 -124.745 1.00 87.62 268 GLU A C 1
ATOM 2098 O O . GLU A 1 268 ? 69.243 12.311 -125.716 1.00 87.62 268 GLU A O 1
ATOM 2103 N N . ASP A 1 269 ? 67.258 12.965 -124.860 1.00 87.19 269 ASP A N 1
ATOM 2104 C CA . ASP A 1 269 ? 66.528 13.007 -126.131 1.00 87.19 269 ASP A CA 1
ATOM 2105 C C . ASP A 1 269 ? 67.173 13.999 -127.119 1.00 87.19 269 ASP A C 1
ATOM 2107 O O . ASP A 1 269 ? 67.360 13.693 -128.300 1.00 87.19 269 ASP A O 1
ATOM 2111 N N . GLU A 1 270 ? 67.591 15.184 -126.651 1.00 86.38 270 GLU A N 1
ATOM 2112 C CA . GLU A 1 270 ? 68.310 16.173 -127.470 1.00 86.38 270 GLU A CA 1
ATOM 2113 C C . GLU A 1 270 ? 69.691 15.687 -127.944 1.00 86.38 270 GLU A C 1
ATOM 2115 O O . GLU A 1 270 ? 70.131 16.072 -129.037 1.00 86.38 270 GLU A O 1
ATOM 2120 N N . VAL A 1 271 ? 70.392 14.883 -127.133 1.00 86.44 271 VAL A N 1
ATOM 2121 C CA . VAL A 1 271 ? 71.654 14.224 -127.517 1.00 86.44 271 VAL A CA 1
ATOM 2122 C C . VAL A 1 271 ? 71.382 13.154 -128.571 1.00 86.44 271 VAL A C 1
ATOM 2124 O O . VAL A 1 271 ? 72.089 13.110 -129.577 1.00 86.44 271 VAL A O 1
ATOM 2127 N N . GLN A 1 272 ? 70.356 12.320 -128.384 1.00 86.38 272 GLN A N 1
ATOM 2128 C CA . GLN A 1 272 ? 69.965 11.293 -129.353 1.00 86.38 272 GLN A CA 1
ATOM 2129 C C . GLN A 1 272 ? 69.539 11.894 -130.690 1.00 86.38 272 GLN A C 1
ATOM 2131 O O . GLN A 1 272 ? 69.968 11.411 -131.738 1.00 86.38 272 GLN A O 1
ATOM 2136 N N . LYS A 1 273 ? 68.770 12.985 -130.672 1.00 87.06 273 LYS A N 1
ATOM 2137 C CA . LYS A 1 273 ? 68.386 13.702 -131.890 1.00 87.06 273 LYS A CA 1
ATOM 2138 C C . LYS A 1 273 ? 69.604 14.257 -132.633 1.00 87.06 273 LYS A C 1
ATOM 2140 O O . LYS A 1 273 ? 69.713 14.065 -133.838 1.00 87.06 273 LYS A O 1
ATOM 2145 N N . ALA A 1 274 ? 70.543 14.879 -131.917 1.00 84.06 274 ALA A N 1
ATOM 2146 C CA . ALA A 1 274 ? 71.773 15.394 -132.519 1.00 84.06 274 ALA A CA 1
ATOM 2147 C C . ALA A 1 274 ? 72.673 14.274 -133.074 1.00 84.06 274 ALA A C 1
ATOM 2149 O O . ALA A 1 274 ? 73.281 14.449 -134.122 1.00 84.06 274 ALA A O 1
ATOM 2150 N N . LEU A 1 275 ? 72.727 13.106 -132.420 1.00 84.88 275 LEU A N 1
ATOM 2151 C CA . LEU A 1 275 ? 73.425 11.925 -132.945 1.00 84.88 275 LEU A CA 1
ATOM 2152 C C . LEU A 1 275 ? 72.780 11.394 -134.234 1.00 84.88 275 LEU A C 1
ATOM 2154 O O . LEU A 1 275 ? 73.496 10.978 -135.141 1.00 84.88 275 LEU A O 1
ATOM 2158 N N . ALA A 1 276 ? 71.449 11.415 -134.331 1.00 85.12 276 ALA A N 1
ATOM 2159 C CA . ALA A 1 276 ? 70.741 11.020 -135.548 1.00 85.12 276 ALA A CA 1
ATOM 2160 C C . ALA A 1 276 ? 70.994 12.007 -136.704 1.00 85.12 276 ALA A C 1
ATOM 2162 O O . ALA A 1 276 ? 71.264 11.585 -137.828 1.00 85.12 276 ALA A O 1
ATOM 2163 N N . GLU A 1 277 ? 70.961 13.314 -136.421 1.00 85.00 277 GLU A N 1
ATOM 2164 C CA . GLU A 1 277 ? 71.321 14.368 -137.381 1.00 85.00 277 GLU A CA 1
ATOM 2165 C C . GLU A 1 277 ? 72.784 14.225 -137.839 1.00 85.00 277 GLU A C 1
ATOM 2167 O O . GLU A 1 277 ? 73.057 14.298 -139.038 1.00 85.00 277 GLU A O 1
ATOM 2172 N N . LEU A 1 278 ? 73.708 13.912 -136.923 1.00 86.12 278 LEU A N 1
ATOM 2173 C CA . LEU A 1 278 ? 75.110 13.641 -137.249 1.00 86.12 278 LEU A CA 1
ATOM 2174 C C . LEU A 1 278 ? 75.247 12.437 -138.184 1.00 86.12 278 LEU A C 1
ATOM 2176 O O . LEU A 1 278 ? 75.935 12.543 -139.195 1.00 86.12 278 LEU A O 1
ATOM 2180 N N . GLY A 1 279 ? 74.555 11.330 -137.893 1.00 83.06 279 GLY A N 1
ATOM 2181 C CA . GLY A 1 279 ? 74.557 10.144 -138.754 1.00 83.06 279 GLY A CA 1
ATOM 2182 C C . GLY A 1 279 ? 74.062 10.446 -140.173 1.00 83.06 279 GLY A C 1
ATOM 2183 O O . GLY A 1 279 ? 74.658 9.989 -141.145 1.00 83.06 279 GLY A O 1
ATOM 2184 N N . SER A 1 280 ? 73.035 11.293 -140.314 1.00 84.25 280 SER A N 1
ATOM 2185 C CA . SER A 1 280 ? 72.561 11.729 -141.637 1.00 84.25 280 SER A CA 1
ATOM 2186 C C . SER A 1 280 ? 73.597 12.573 -142.391 1.00 84.25 280 SER A C 1
ATOM 2188 O O . SER A 1 280 ? 73.789 12.407 -143.596 1.00 84.25 280 SER A O 1
ATOM 2190 N N . LEU A 1 281 ? 74.323 13.439 -141.679 1.00 84.31 281 LEU A N 1
ATOM 2191 C CA . LEU A 1 281 ? 75.365 14.283 -142.255 1.00 84.31 281 LEU A CA 1
ATOM 2192 C C . LEU A 1 281 ? 76.602 13.458 -142.662 1.00 84.31 281 LEU A C 1
ATOM 2194 O O . LEU A 1 281 ? 77.202 13.722 -143.705 1.00 84.31 281 LEU A O 1
ATOM 2198 N N . GLU A 1 282 ? 76.959 12.429 -141.887 1.00 84.06 282 GLU A N 1
ATOM 2199 C CA .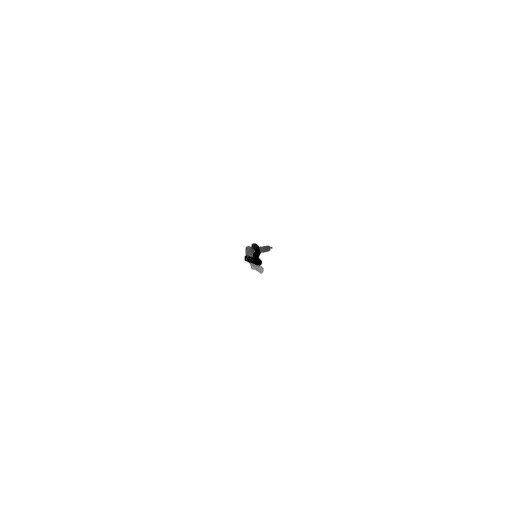 GLU A 1 282 ? 78.006 11.457 -142.232 1.00 84.06 282 GLU A CA 1
ATOM 2200 C C . GLU A 1 282 ? 77.671 10.686 -143.520 1.00 84.06 282 GLU A C 1
ATOM 2202 O O . GLU A 1 282 ? 78.531 10.553 -144.399 1.00 84.06 282 GLU A O 1
ATOM 2207 N N . GLU A 1 283 ? 76.422 10.232 -143.673 1.00 83.94 283 GLU A N 1
ATOM 2208 C CA . GLU A 1 283 ? 75.945 9.589 -144.903 1.00 83.94 283 GLU A CA 1
ATOM 2209 C C . GLU A 1 283 ? 76.034 10.534 -146.112 1.00 83.94 283 GLU A C 1
ATOM 2211 O O . GLU A 1 283 ? 76.560 10.148 -147.164 1.00 83.94 283 GLU A O 1
ATOM 2216 N N . GLU A 1 284 ? 75.597 11.792 -145.969 1.00 81.75 284 GLU A N 1
ATOM 2217 C CA . GLU A 1 284 ? 75.698 12.780 -147.048 1.00 81.75 284 GLU A CA 1
ATOM 2218 C C . GLU A 1 284 ? 77.155 13.076 -147.436 1.00 81.75 284 GLU A C 1
ATOM 2220 O O . GLU A 1 284 ? 77.466 13.146 -148.628 1.00 81.75 284 GLU A O 1
ATOM 2225 N N . ILE A 1 285 ? 78.068 13.210 -146.464 1.00 80.62 285 ILE A N 1
ATOM 2226 C CA . ILE A 1 285 ? 79.512 13.378 -146.708 1.00 80.62 285 ILE A CA 1
ATOM 2227 C C . ILE A 1 285 ? 80.087 12.172 -147.461 1.00 80.62 285 ILE A C 1
ATOM 2229 O O . ILE A 1 285 ? 80.917 12.345 -148.367 1.00 80.62 285 ILE A O 1
ATOM 2233 N N . GLY A 1 286 ? 79.670 10.957 -147.091 1.00 79.50 286 GLY A N 1
ATOM 2234 C CA . GLY A 1 286 ? 80.071 9.709 -147.739 1.00 79.50 286 GLY A CA 1
ATOM 2235 C C . GLY A 1 286 ? 79.628 9.620 -149.202 1.00 79.50 286 GLY A C 1
ATOM 2236 O O . GLY A 1 286 ? 80.366 9.090 -150.035 1.00 79.50 286 GLY A O 1
ATOM 2237 N N . ALA A 1 287 ? 78.476 10.203 -149.540 1.00 81.88 287 ALA A N 1
ATOM 2238 C CA . ALA A 1 287 ? 77.902 10.183 -150.886 1.00 81.88 287 ALA A CA 1
ATOM 2239 C C . ALA A 1 287 ? 78.567 11.155 -151.891 1.00 81.88 287 ALA A C 1
ATOM 2241 O O . ALA A 1 287 ? 78.315 11.068 -153.097 1.00 81.88 287 ALA A O 1
ATOM 2242 N N . ILE A 1 288 ? 79.421 12.083 -151.440 1.00 80.00 288 ILE A N 1
ATOM 2243 C CA . ILE A 1 288 ? 80.064 13.085 -152.310 1.00 80.00 288 ILE A CA 1
ATOM 2244 C C . ILE A 1 288 ? 81.133 12.435 -153.205 1.00 80.00 288 ILE A C 1
ATOM 2246 O O . ILE A 1 288 ? 82.211 12.043 -152.750 1.00 80.00 288 ILE A O 1
ATOM 2250 N N . GLN A 1 289 ? 80.871 12.404 -154.514 1.00 71.69 289 GLN A N 1
ATOM 2251 C CA . GLN A 1 289 ? 81.808 11.927 -155.533 1.00 71.69 289 GLN A CA 1
ATOM 2252 C C . GLN A 1 289 ? 82.791 13.032 -155.952 1.00 71.69 289 GLN A C 1
ATOM 2254 O O . GLN A 1 289 ? 82.435 14.023 -156.588 1.00 71.69 289 GLN A O 1
ATOM 2259 N N . LEU A 1 290 ? 84.070 12.840 -155.622 1.00 75.62 290 LEU A N 1
ATOM 2260 C CA . LEU A 1 290 ? 85.132 13.830 -155.859 1.00 75.62 290 LEU A CA 1
ATOM 2261 C C . LEU A 1 290 ? 85.726 13.788 -157.279 1.00 75.62 290 LEU A C 1
ATOM 2263 O O . LEU A 1 290 ? 86.420 14.724 -157.681 1.00 75.62 290 LEU A O 1
ATOM 2267 N N . MET A 1 291 ? 85.451 12.725 -158.037 1.00 68.19 291 MET A N 1
ATOM 2268 C CA . MET A 1 291 ? 85.958 12.510 -159.393 1.00 68.19 291 MET A CA 1
ATOM 2269 C C . MET A 1 291 ? 84.801 12.301 -160.363 1.00 68.19 291 MET A C 1
ATOM 2271 O O . MET A 1 291 ? 83.920 11.482 -160.109 1.00 68.19 291 MET A O 1
ATOM 2275 N N . LYS A 1 292 ? 84.835 13.007 -161.494 1.00 68.38 292 LYS A N 1
ATOM 2276 C CA . LYS A 1 292 ? 83.952 12.755 -162.636 1.00 68.38 292 LYS A CA 1
ATOM 2277 C C . LYS A 1 292 ? 84.792 12.824 -163.910 1.00 68.38 292 LYS A C 1
ATOM 2279 O O . LYS A 1 292 ? 85.501 13.806 -164.112 1.00 68.38 292 LYS A O 1
ATOM 2284 N N . ASP A 1 293 ? 84.774 11.757 -164.707 1.00 60.72 293 ASP A N 1
ATOM 2285 C CA . ASP A 1 293 ? 85.471 11.659 -166.002 1.00 60.72 293 ASP A CA 1
ATOM 2286 C C . ASP A 1 293 ? 86.965 12.044 -165.948 1.00 60.72 293 ASP A C 1
ATOM 2288 O O . ASP A 1 293 ? 87.471 12.820 -166.756 1.00 60.72 293 ASP A O 1
ATOM 2292 N N . GLY A 1 294 ? 87.684 11.533 -164.940 1.00 66.38 294 GLY A N 1
ATOM 2293 C CA . GLY A 1 294 ? 89.130 11.743 -164.768 1.00 66.38 294 GLY A CA 1
ATOM 2294 C C . GLY A 1 294 ? 89.540 13.129 -164.251 1.00 66.38 294 GLY A C 1
ATOM 2295 O O . GLY A 1 294 ? 90.730 13.374 -164.073 1.00 66.38 294 GLY A O 1
ATOM 2296 N N . HIS A 1 295 ? 88.580 14.018 -163.972 1.00 63.28 295 HIS A N 1
ATOM 2297 C CA . HIS A 1 295 ? 88.827 15.370 -163.475 1.00 63.28 295 HIS A CA 1
ATOM 2298 C C . HIS A 1 295 ? 88.336 15.505 -162.027 1.00 63.28 295 HIS A C 1
ATOM 2300 O O . HIS A 1 295 ? 87.249 15.043 -161.664 1.00 63.28 295 HIS A O 1
ATOM 2306 N N . VAL A 1 296 ? 89.143 16.150 -161.180 1.00 74.25 296 VAL A N 1
ATOM 2307 C CA . VAL A 1 296 ? 88.777 16.439 -159.787 1.00 74.25 296 VAL A CA 1
ATOM 2308 C C . VAL A 1 296 ? 87.785 17.597 -159.761 1.00 74.25 296 VAL A C 1
ATOM 2310 O O . VAL A 1 296 ? 88.076 18.693 -160.243 1.00 74.25 296 VAL A O 1
ATOM 2313 N N . ASN A 1 297 ? 86.612 17.372 -159.167 1.00 77.75 297 ASN A N 1
ATOM 2314 C CA . ASN A 1 297 ? 85.616 18.423 -159.012 1.00 77.75 297 ASN A CA 1
ATOM 2315 C C . ASN A 1 297 ? 85.915 19.245 -157.751 1.00 77.75 297 ASN A C 1
ATOM 2317 O O . ASN A 1 297 ? 85.483 18.916 -156.644 1.00 77.75 297 ASN A O 1
ATOM 2321 N N . GLN A 1 298 ? 86.639 20.348 -157.932 1.00 80.12 298 GLN A N 1
ATOM 2322 C CA . GLN A 1 298 ? 87.059 21.219 -156.833 1.00 80.12 298 GLN A CA 1
ATOM 2323 C C . GLN A 1 298 ? 85.876 21.794 -156.026 1.00 80.12 298 GLN A C 1
ATOM 2325 O O . GLN A 1 298 ? 86.015 22.044 -154.828 1.00 80.12 298 GLN A O 1
ATOM 2330 N N . ALA A 1 299 ? 84.689 21.938 -156.631 1.00 77.19 299 ALA A N 1
ATOM 2331 C CA . ALA A 1 299 ? 83.482 22.365 -155.922 1.00 77.19 299 ALA A CA 1
ATOM 2332 C C . ALA A 1 299 ? 82.936 21.272 -154.981 1.00 77.19 299 ALA A C 1
ATOM 2334 O O . ALA A 1 299 ? 82.511 21.584 -153.868 1.00 77.19 299 ALA A O 1
ATOM 2335 N N . GLN A 1 300 ? 83.002 19.994 -155.380 1.00 79.81 300 GLN A N 1
ATOM 2336 C CA . GLN A 1 300 ? 82.649 18.852 -154.518 1.00 79.81 300 GLN A CA 1
ATOM 2337 C C . GLN A 1 300 ? 83.645 18.703 -153.357 1.00 79.81 300 GLN A C 1
ATOM 2339 O O . GLN A 1 300 ? 83.227 18.472 -152.226 1.00 79.81 300 GLN A O 1
ATOM 2344 N N . VAL A 1 301 ? 84.943 18.932 -153.596 1.00 80.56 301 VAL A N 1
ATOM 2345 C CA . VAL A 1 301 ? 85.971 18.960 -152.535 1.00 80.56 301 VAL A CA 1
ATOM 2346 C C . VAL A 1 301 ? 85.690 20.075 -151.519 1.00 80.56 301 VAL A C 1
ATOM 2348 O O . VAL A 1 301 ? 85.714 19.835 -150.312 1.00 80.56 301 VAL A O 1
ATOM 2351 N N . ALA A 1 302 ? 85.386 21.291 -151.986 1.00 79.38 302 ALA A N 1
ATOM 2352 C CA . ALA A 1 302 ? 85.057 22.417 -151.111 1.00 79.38 302 ALA A CA 1
ATOM 2353 C C . ALA A 1 302 ? 83.743 22.202 -150.336 1.00 79.38 302 ALA A C 1
ATOM 2355 O O . ALA A 1 302 ? 83.651 22.580 -149.168 1.00 79.38 302 ALA A O 1
ATOM 2356 N N . ARG A 1 303 ? 82.735 21.574 -150.960 1.00 79.50 303 ARG A N 1
ATOM 2357 C CA . ARG A 1 303 ? 81.486 21.177 -150.292 1.00 79.50 303 ARG A CA 1
ATOM 2358 C C . ARG A 1 303 ? 81.747 20.139 -149.202 1.00 79.50 303 ARG A C 1
ATOM 2360 O O . ARG A 1 303 ? 81.319 20.349 -148.075 1.00 79.50 303 ARG A O 1
ATOM 2367 N N . LYS A 1 304 ? 82.515 19.087 -149.502 1.00 81.88 304 LYS A N 1
ATOM 2368 C CA . LYS A 1 304 ? 82.888 18.055 -148.524 1.00 81.88 304 LYS A CA 1
ATOM 2369 C C . LYS A 1 304 ? 83.644 18.639 -147.330 1.00 81.88 304 LYS A C 1
ATOM 2371 O O . LYS A 1 304 ? 83.366 18.268 -146.200 1.00 81.88 304 LYS A O 1
ATOM 2376 N N . ARG A 1 305 ? 84.560 19.589 -147.556 1.00 81.56 305 ARG A N 1
ATOM 2377 C CA . ARG A 1 305 ? 85.262 20.290 -146.464 1.00 81.56 305 ARG A CA 1
ATOM 2378 C C . ARG A 1 305 ? 84.323 21.106 -145.576 1.00 81.56 305 ARG A C 1
ATOM 2380 O O . ARG A 1 305 ? 84.468 21.033 -144.364 1.00 81.56 305 ARG A O 1
ATOM 2387 N N . ARG A 1 306 ? 83.370 21.848 -146.153 1.00 83.19 306 ARG A N 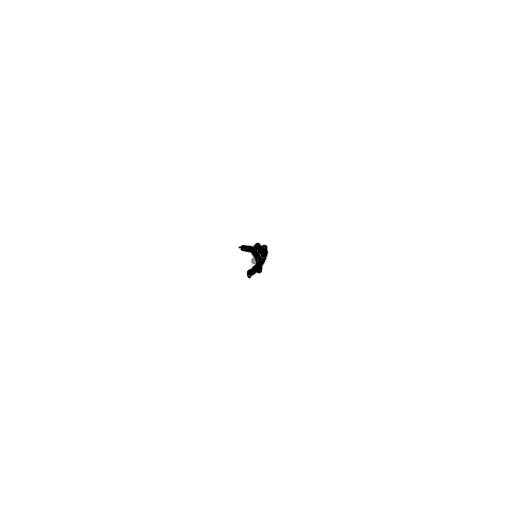1
ATOM 2388 C CA . ARG A 1 306 ? 82.358 22.577 -145.366 1.00 83.19 306 ARG A CA 1
ATOM 2389 C C . ARG A 1 306 ? 81.498 21.631 -144.535 1.00 83.19 306 ARG A C 1
ATOM 2391 O O . ARG A 1 306 ? 81.334 21.867 -143.350 1.00 83.19 306 ARG A O 1
ATOM 2398 N N . MET A 1 307 ? 81.043 20.529 -145.123 1.00 82.94 307 MET A N 1
ATOM 2399 C CA . MET A 1 307 ? 80.257 19.539 -144.386 1.00 82.94 307 MET A CA 1
ATOM 2400 C C . MET A 1 307 ? 81.078 18.842 -143.294 1.00 82.94 307 MET A C 1
ATOM 2402 O O . MET A 1 307 ? 80.563 18.613 -142.213 1.00 82.94 307 MET A O 1
ATOM 2406 N N . HIS A 1 308 ? 82.373 18.574 -143.502 1.00 85.06 308 HIS A N 1
ATOM 2407 C CA . HIS A 1 308 ? 83.241 18.102 -142.415 1.00 85.06 308 HIS A CA 1
ATOM 2408 C C . HIS A 1 308 ? 83.387 19.130 -141.282 1.00 85.06 308 HIS A C 1
ATOM 2410 O O . HIS A 1 308 ? 83.395 18.736 -140.124 1.00 85.06 308 HIS A O 1
ATOM 2416 N N . GLN A 1 309 ? 83.453 20.430 -141.585 1.00 85.12 309 GLN A N 1
ATOM 2417 C CA . GLN A 1 309 ? 83.440 21.472 -140.548 1.00 85.12 309 GLN A CA 1
ATOM 2418 C C . GLN A 1 309 ? 82.098 21.520 -139.804 1.00 85.12 309 GLN A C 1
ATOM 2420 O O . GLN A 1 309 ? 82.078 21.674 -138.588 1.00 85.12 309 GLN A O 1
ATOM 2425 N N . GLU A 1 310 ? 80.978 21.346 -140.511 1.00 84.56 310 GLU A N 1
ATOM 2426 C CA . GLU A 1 310 ? 79.644 21.221 -139.903 1.00 84.56 310 GLU A CA 1
ATOM 2427 C C . GLU A 1 310 ? 79.538 19.961 -139.023 1.00 84.56 310 GLU A C 1
ATOM 2429 O O . GLU A 1 310 ? 78.959 20.016 -137.940 1.00 84.56 310 GLU A O 1
ATOM 2434 N N . MET A 1 311 ? 80.161 18.852 -139.433 1.00 86.31 311 MET A N 1
ATOM 2435 C CA . MET A 1 311 ? 80.263 17.609 -138.660 1.00 86.31 311 MET A CA 1
ATOM 2436 C C . MET A 1 311 ? 81.073 17.802 -137.375 1.00 86.31 311 MET A C 1
ATOM 2438 O O . MET A 1 311 ? 80.636 17.387 -136.305 1.00 86.31 311 MET A O 1
ATOM 2442 N N . GLU A 1 312 ? 82.235 18.455 -137.461 1.00 85.00 312 GLU A N 1
ATOM 2443 C CA . GLU A 1 312 ? 83.062 18.790 -136.296 1.00 85.00 312 GLU A CA 1
ATOM 2444 C C . GLU A 1 312 ? 82.309 19.714 -135.328 1.00 85.00 312 GLU A C 1
ATOM 2446 O O . GLU A 1 312 ? 82.282 19.448 -134.126 1.00 85.00 312 GLU A O 1
ATOM 2451 N N . ALA A 1 313 ? 81.608 20.729 -135.844 1.00 85.06 313 ALA A N 1
ATOM 2452 C CA . ALA A 1 313 ? 80.767 21.609 -135.033 1.00 85.06 313 ALA A CA 1
ATOM 2453 C C . ALA A 1 313 ? 79.599 20.855 -134.364 1.00 85.06 313 ALA A C 1
ATOM 2455 O O . ALA A 1 313 ? 79.254 21.130 -133.213 1.00 85.06 313 ALA A O 1
ATOM 2456 N N . MET A 1 314 ? 78.994 19.880 -135.049 1.00 85.31 314 MET A N 1
ATOM 2457 C CA . MET A 1 314 ? 77.920 19.059 -134.487 1.00 85.31 314 MET A CA 1
ATOM 2458 C C . MET A 1 314 ? 78.436 18.076 -133.428 1.00 85.31 314 MET A C 1
ATOM 2460 O O . MET A 1 314 ? 77.778 17.893 -132.405 1.00 85.31 314 MET A O 1
ATOM 2464 N N . LEU A 1 315 ? 79.624 17.494 -133.617 1.00 85.06 315 LEU A N 1
ATOM 2465 C CA . LEU A 1 315 ? 80.297 16.669 -132.609 1.00 85.06 315 LEU A CA 1
ATOM 2466 C C . LEU A 1 315 ? 80.619 17.472 -131.342 1.00 85.06 315 LEU A C 1
ATOM 2468 O O . LEU A 1 315 ? 80.355 16.998 -130.235 1.00 85.06 315 LEU A O 1
ATOM 2472 N N . GLU A 1 316 ? 81.110 18.704 -131.487 1.00 85.81 316 GLU A N 1
ATOM 2473 C CA . GLU A 1 316 ? 81.309 19.626 -130.362 1.00 85.81 316 GLU A CA 1
ATOM 2474 C C . GLU A 1 316 ? 79.967 19.976 -129.682 1.00 85.81 316 GLU A C 1
ATOM 2476 O O . GLU A 1 316 ? 79.845 19.959 -128.452 1.00 85.81 316 GLU A O 1
ATOM 2481 N N . GLY A 1 317 ? 78.906 20.177 -130.471 1.00 84.19 317 GLY A N 1
ATOM 2482 C CA . GLY A 1 317 ? 77.530 20.341 -129.989 1.00 84.19 317 GLY A CA 1
ATOM 2483 C C . GLY A 1 317 ? 76.983 19.126 -129.222 1.00 84.19 317 GLY A C 1
ATOM 2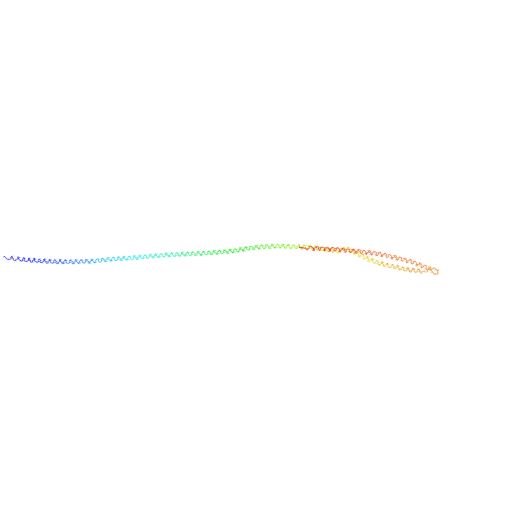484 O O . GLY A 1 317 ? 76.273 19.270 -128.226 1.00 84.19 317 GLY A O 1
ATOM 2485 N N . ILE A 1 318 ? 77.320 17.908 -129.641 1.00 86.00 318 ILE A N 1
ATOM 2486 C CA . ILE A 1 318 ? 76.922 16.674 -128.954 1.00 86.00 318 ILE A CA 1
ATOM 2487 C C . ILE A 1 318 ? 77.690 16.518 -127.642 1.00 86.00 318 ILE A C 1
ATOM 2489 O O . ILE A 1 318 ? 77.085 16.160 -126.631 1.00 86.00 318 ILE A O 1
ATOM 2493 N N . GLU A 1 319 ? 78.992 16.810 -127.612 1.00 87.06 319 GLU A N 1
ATOM 2494 C CA . GLU A 1 319 ? 79.773 16.699 -126.375 1.00 87.06 319 GLU A CA 1
ATOM 2495 C C . GLU A 1 319 ? 79.373 17.773 -125.350 1.00 87.06 319 GLU A C 1
ATOM 2497 O O . GLU A 1 319 ? 79.257 17.484 -124.157 1.00 87.06 319 GLU A O 1
ATOM 2502 N N . THR A 1 320 ? 79.037 18.988 -125.790 1.00 86.56 320 THR A N 1
ATOM 2503 C CA . THR A 1 320 ? 78.465 20.023 -124.905 1.00 86.56 320 THR A CA 1
ATOM 2504 C C . THR A 1 320 ? 77.097 19.612 -124.344 1.00 86.56 320 THR A C 1
ATOM 2506 O O . THR A 1 320 ? 76.835 19.781 -123.151 1.00 86.56 320 THR A O 1
ATOM 2509 N N . LYS A 1 321 ? 76.232 18.976 -125.144 1.00 86.44 321 LYS A N 1
ATOM 2510 C CA . LYS A 1 321 ? 74.964 18.418 -124.642 1.00 86.44 321 LYS A CA 1
ATOM 2511 C C . LYS A 1 321 ? 75.179 17.232 -123.691 1.00 86.44 321 LYS A C 1
ATOM 2513 O O . LYS A 1 321 ? 74.541 17.178 -122.641 1.00 86.44 321 LYS A O 1
ATOM 2518 N N . ARG A 1 322 ? 76.112 16.319 -123.985 1.00 86.19 322 ARG A N 1
ATOM 2519 C CA . ARG A 1 322 ? 76.472 15.192 -123.098 1.00 86.19 322 ARG A CA 1
ATOM 2520 C C . ARG A 1 322 ? 77.043 15.661 -121.766 1.00 86.19 322 ARG A C 1
ATOM 2522 O O . ARG A 1 322 ? 76.675 15.124 -120.725 1.00 86.19 322 ARG A O 1
ATOM 2529 N N . THR A 1 323 ? 77.915 16.664 -121.768 1.00 86.31 323 THR A N 1
ATOM 2530 C CA . THR A 1 323 ? 78.455 17.253 -120.531 1.00 86.31 323 THR A CA 1
ATOM 2531 C C . THR A 1 323 ? 77.363 17.947 -119.711 1.00 86.31 323 THR A C 1
ATOM 2533 O O . THR A 1 323 ? 77.346 17.808 -118.484 1.00 86.31 323 THR A O 1
ATOM 2536 N N . ARG A 1 324 ? 76.385 18.594 -120.365 1.00 87.25 324 ARG A N 1
ATOM 2537 C CA . ARG A 1 324 ? 75.177 19.114 -119.699 1.00 87.25 324 ARG A CA 1
ATOM 2538 C C . ARG A 1 324 ? 74.363 17.997 -119.041 1.00 87.25 324 ARG A C 1
ATOM 2540 O O . ARG A 1 324 ? 74.056 18.116 -117.860 1.00 87.25 324 ARG A O 1
ATOM 2547 N N . VAL A 1 325 ? 74.069 16.905 -119.752 1.00 87.50 325 VAL A N 1
ATOM 2548 C CA . VAL A 1 325 ? 73.348 15.739 -119.196 1.00 87.50 325 VAL A CA 1
ATOM 2549 C C . VAL A 1 325 ? 74.100 15.131 -118.011 1.00 87.50 325 VAL A C 1
ATOM 2551 O O . VAL A 1 325 ? 73.494 14.920 -116.964 1.00 87.50 325 VAL A O 1
ATOM 2554 N N . ARG A 1 326 ? 75.425 14.948 -118.111 1.00 87.06 326 ARG A N 1
ATOM 2555 C CA . ARG A 1 326 ? 76.256 14.469 -116.987 1.00 87.06 326 ARG A CA 1
ATOM 2556 C C . ARG A 1 326 ? 76.164 15.393 -115.767 1.00 87.06 326 ARG A C 1
ATOM 2558 O O . ARG A 1 326 ? 76.103 14.913 -114.644 1.00 87.06 326 ARG A O 1
ATOM 2565 N N . THR A 1 327 ? 76.097 16.709 -115.974 1.00 87.81 327 THR A N 1
ATOM 2566 C CA . THR A 1 327 ? 75.941 17.691 -114.883 1.00 87.81 327 THR A CA 1
ATOM 2567 C C . THR A 1 327 ? 74.543 17.643 -114.251 1.00 87.81 327 THR A C 1
ATOM 2569 O O . THR A 1 327 ? 74.382 17.871 -113.052 1.00 87.81 327 THR A O 1
ATOM 2572 N N . ILE A 1 328 ? 73.504 17.358 -115.038 1.00 88.69 328 ILE A N 1
ATOM 2573 C CA . ILE A 1 328 ? 72.148 17.134 -114.515 1.00 88.69 328 ILE A CA 1
ATOM 2574 C C . ILE A 1 328 ? 72.108 15.817 -113.723 1.00 88.69 328 ILE A C 1
ATOM 2576 O O . ILE A 1 328 ? 71.517 15.762 -112.648 1.00 88.69 328 ILE A O 1
ATOM 2580 N N . GLU A 1 329 ? 72.800 14.780 -114.194 1.00 87.44 329 GLU A N 1
ATOM 2581 C CA . GLU A 1 329 ? 72.913 13.490 -113.512 1.00 87.44 329 GLU A CA 1
ATOM 2582 C C . GLU A 1 329 ? 73.646 13.585 -112.166 1.00 87.44 329 GLU A C 1
ATOM 2584 O O . GLU A 1 329 ? 73.185 13.002 -111.183 1.00 87.44 329 GLU A O 1
ATOM 2589 N N . THR A 1 330 ? 74.722 14.372 -112.067 1.00 87.38 330 THR A N 1
ATOM 2590 C CA . THR A 1 330 ? 75.380 14.622 -110.772 1.00 87.38 330 THR A CA 1
ATOM 2591 C C . THR A 1 330 ? 74.444 15.346 -109.803 1.00 87.38 330 THR A C 1
ATOM 2593 O O . THR A 1 330 ? 74.324 14.932 -108.653 1.00 87.38 330 THR A O 1
ATOM 2596 N N . LYS A 1 331 ? 73.690 16.353 -110.272 1.00 88.38 331 LYS A N 1
ATOM 2597 C CA . LYS A 1 331 ? 72.674 17.038 -109.449 1.00 88.38 331 LYS A CA 1
ATOM 2598 C C . LYS A 1 331 ? 71.553 16.099 -108.999 1.00 88.38 331 LYS A C 1
ATOM 2600 O O . LYS A 1 331 ? 71.071 16.212 -107.875 1.00 88.38 331 LYS A O 1
ATOM 2605 N N . GLN A 1 332 ? 71.136 15.162 -109.851 1.00 88.25 332 GLN A N 1
ATOM 2606 C CA . GLN A 1 332 ? 70.145 14.148 -109.492 1.00 88.25 332 GLN A CA 1
ATOM 2607 C C . GLN A 1 332 ? 70.649 13.270 -108.339 1.00 88.25 332 GLN A C 1
ATOM 2609 O O . GLN A 1 332 ? 69.908 13.035 -107.384 1.00 88.25 332 GLN A O 1
ATOM 2614 N N . GLN A 1 333 ? 71.900 12.806 -108.408 1.00 87.56 333 GLN A N 1
ATOM 2615 C CA . GLN A 1 333 ? 72.509 11.994 -107.351 1.00 87.56 333 GLN A CA 1
ATOM 2616 C C . GLN A 1 333 ? 72.654 12.777 -106.040 1.00 87.56 333 GLN A C 1
ATOM 2618 O O . GLN A 1 333 ? 72.339 12.247 -104.974 1.00 87.56 333 GLN A O 1
ATOM 2623 N N . GLU A 1 334 ? 73.059 14.048 -106.110 1.00 89.00 334 GLU A N 1
ATOM 2624 C CA . GLU A 1 334 ? 73.131 14.939 -104.947 1.00 89.00 334 GLU A CA 1
ATOM 2625 C C . GLU A 1 334 ? 71.757 15.103 -104.282 1.00 89.00 334 GLU A C 1
ATOM 2627 O O . GLU A 1 334 ? 71.623 14.858 -103.080 1.00 89.00 334 GLU A O 1
ATOM 2632 N N . LEU A 1 335 ? 70.709 15.417 -105.052 1.00 89.19 335 LEU A N 1
ATOM 2633 C CA . LEU A 1 335 ? 69.350 15.555 -104.520 1.00 89.19 335 LEU A CA 1
ATOM 2634 C C . LEU A 1 335 ? 68.808 14.242 -103.938 1.00 89.19 335 LEU A C 1
ATOM 2636 O O . LEU A 1 335 ? 68.172 14.261 -102.886 1.00 89.19 335 LEU A O 1
ATOM 2640 N N . GLN A 1 336 ? 69.089 13.095 -104.565 1.00 88.94 336 GLN A N 1
ATOM 2641 C CA . GLN A 1 336 ? 68.719 11.781 -104.024 1.00 88.94 336 GLN A CA 1
ATOM 2642 C C . GLN A 1 336 ? 69.447 11.467 -102.710 1.00 88.94 336 GLN A C 1
ATOM 2644 O O . GLN A 1 336 ? 68.842 10.915 -101.788 1.00 88.94 336 GLN A O 1
ATOM 2649 N N . SER A 1 337 ? 70.724 11.842 -102.592 1.00 88.81 337 SER A N 1
ATOM 2650 C CA . SER A 1 337 ? 71.483 11.684 -101.347 1.00 88.81 337 SER A CA 1
ATOM 2651 C C . SER A 1 337 ? 70.907 12.548 -100.218 1.00 88.81 337 SER A C 1
ATOM 2653 O O . SER A 1 337 ? 70.736 12.062 -99.099 1.00 88.81 337 SER A O 1
ATOM 2655 N N . LEU A 1 338 ? 70.506 13.783 -100.535 1.00 89.69 338 LEU A N 1
ATOM 2656 C CA . LEU A 1 338 ? 69.909 14.718 -99.585 1.00 89.69 338 LEU A CA 1
ATOM 2657 C C . LEU A 1 338 ? 68.499 14.282 -99.161 1.00 89.69 338 LEU A C 1
ATOM 2659 O O . LEU A 1 338 ? 68.167 14.350 -97.980 1.00 89.69 338 LEU A O 1
ATOM 2663 N N . HIS A 1 339 ? 67.691 13.762 -100.091 1.00 90.31 339 HIS A N 1
ATOM 2664 C CA . HIS A 1 339 ? 66.387 13.169 -99.782 1.00 90.31 339 HIS A CA 1
ATOM 2665 C C . HIS A 1 339 ? 66.528 11.994 -98.810 1.00 90.31 339 HIS A C 1
ATOM 2667 O O . HIS A 1 339 ? 65.835 11.943 -97.798 1.00 90.31 339 HIS A O 1
ATOM 2673 N N . LYS A 1 340 ? 67.478 11.084 -99.060 1.00 89.56 340 LYS A N 1
ATOM 2674 C CA . LYS A 1 340 ? 67.750 9.954 -98.162 1.00 89.56 340 LYS A CA 1
ATOM 2675 C C . LYS A 1 340 ? 68.198 10.412 -96.769 1.00 89.56 340 LYS A C 1
ATOM 2677 O O . LYS A 1 340 ? 67.731 9.870 -95.771 1.00 89.56 340 LYS A O 1
ATOM 2682 N N . GLN A 1 341 ? 69.060 11.427 -96.687 1.00 90.06 341 GLN A N 1
ATOM 2683 C CA . GLN A 1 341 ? 69.466 12.010 -95.406 1.00 90.06 341 GLN A CA 1
ATOM 2684 C C . GLN A 1 341 ? 68.259 12.570 -94.638 1.00 90.06 341 GLN A C 1
ATOM 2686 O O . GLN A 1 341 ? 68.114 12.311 -93.444 1.00 90.06 341 GLN A O 1
ATOM 2691 N N . LYS A 1 342 ? 67.370 13.293 -95.324 1.00 89.00 342 LYS A N 1
ATOM 2692 C CA . LYS A 1 342 ? 66.163 13.869 -94.719 1.00 89.00 342 LYS A CA 1
ATOM 2693 C C . LYS A 1 342 ? 65.147 12.809 -94.287 1.00 89.00 342 LYS A C 1
ATOM 2695 O O . LYS A 1 342 ? 64.529 12.956 -93.236 1.00 89.00 342 LYS A O 1
ATOM 2700 N N . GLU A 1 343 ? 65.023 11.703 -95.018 1.00 89.12 343 GLU A N 1
ATOM 2701 C CA . GLU A 1 343 ? 64.224 10.551 -94.580 1.00 89.12 343 GLU A CA 1
ATOM 2702 C C . GLU A 1 343 ? 64.792 9.916 -93.307 1.00 89.12 343 GLU A C 1
ATOM 2704 O O . GLU A 1 343 ? 64.040 9.524 -92.414 1.00 89.12 343 GLU A O 1
ATOM 2709 N N . ASP A 1 344 ? 66.117 9.817 -93.193 1.00 88.94 344 ASP A N 1
ATOM 2710 C CA . ASP A 1 344 ? 66.761 9.267 -92.002 1.00 88.94 344 ASP A CA 1
ATOM 2711 C C . ASP A 1 344 ? 66.658 10.221 -90.794 1.00 88.94 344 ASP A C 1
ATOM 2713 O O . ASP A 1 344 ? 66.462 9.752 -89.666 1.00 88.94 344 ASP A O 1
ATOM 2717 N N . GLU A 1 345 ? 66.677 11.543 -91.017 1.00 89.31 345 GLU A N 1
ATOM 2718 C CA . GLU A 1 345 ? 66.320 12.558 -90.010 1.00 89.31 345 GLU A CA 1
ATOM 2719 C C . GLU A 1 345 ? 64.868 12.377 -89.529 1.00 89.31 345 GLU A C 1
ATOM 2721 O O . GLU A 1 345 ? 64.620 12.356 -88.319 1.00 89.31 345 GLU A O 1
ATOM 2726 N N . MET A 1 346 ? 63.917 12.141 -90.443 1.00 89.38 346 MET A N 1
ATOM 2727 C CA . MET A 1 346 ? 62.516 11.879 -90.090 1.00 89.38 346 MET A CA 1
ATOM 2728 C C . MET A 1 346 ? 62.367 10.589 -89.269 1.00 89.38 346 MET A C 1
ATOM 2730 O O . MET A 1 346 ? 61.776 10.605 -88.190 1.00 89.38 346 MET A O 1
ATOM 2734 N N . LYS A 1 347 ? 63.004 9.483 -89.671 1.00 88.06 347 LYS A N 1
ATOM 2735 C CA . LYS A 1 347 ? 63.028 8.245 -88.862 1.00 88.06 347 LYS A CA 1
ATOM 2736 C C . LYS A 1 347 ? 63.666 8.459 -87.484 1.00 88.06 347 LYS A C 1
ATOM 2738 O O . LYS A 1 347 ? 63.340 7.767 -86.517 1.00 88.06 347 LYS A O 1
ATOM 2743 N N . GLY A 1 348 ? 64.637 9.368 -87.376 1.00 86.88 348 GLY A N 1
ATOM 2744 C CA . GLY A 1 348 ? 65.234 9.786 -86.105 1.00 86.88 348 GLY A CA 1
ATOM 2745 C C . GLY A 1 348 ? 64.215 10.464 -85.191 1.00 86.88 348 GLY A C 1
ATOM 2746 O O . GLY A 1 348 ? 64.041 10.044 -84.046 1.00 86.88 348 GLY A O 1
ATOM 2747 N N . LEU A 1 349 ? 63.494 11.449 -85.726 1.00 88.50 349 LEU A N 1
ATOM 2748 C CA . LEU A 1 349 ? 62.413 12.133 -85.024 1.00 88.50 349 LEU A CA 1
ATOM 2749 C C . LEU A 1 349 ? 61.303 11.147 -84.619 1.00 88.50 349 LEU A C 1
ATOM 2751 O O . LEU A 1 349 ? 60.888 11.141 -83.463 1.00 88.50 349 LEU A O 1
ATOM 2755 N N . GLU A 1 350 ? 60.829 10.272 -85.505 1.00 86.75 350 GLU A N 1
ATOM 2756 C CA . GLU A 1 350 ? 59.780 9.284 -85.181 1.00 86.75 350 GLU A CA 1
ATOM 2757 C C . GLU A 1 350 ? 60.170 8.366 -84.017 1.00 86.75 350 GLU A C 1
ATOM 2759 O O . GLU A 1 350 ? 59.373 8.145 -83.102 1.00 86.75 350 GLU A O 1
ATOM 2764 N N . ARG A 1 351 ? 61.420 7.886 -83.992 1.00 88.81 351 ARG A N 1
ATOM 2765 C CA . ARG A 1 351 ? 61.935 7.081 -82.873 1.00 88.81 351 ARG A CA 1
ATOM 2766 C C . ARG A 1 351 ? 61.921 7.851 -81.553 1.00 88.81 351 ARG A C 1
ATOM 2768 O O . ARG A 1 351 ? 61.546 7.280 -80.531 1.00 88.81 351 ARG A O 1
ATOM 2775 N N . GLN A 1 352 ? 62.280 9.136 -81.570 1.00 87.31 352 GLN A N 1
ATOM 2776 C CA . GLN A 1 352 ? 62.230 9.989 -80.378 1.00 87.31 352 GLN A CA 1
ATOM 2777 C C . GLN A 1 352 ? 60.795 10.184 -79.867 1.00 87.31 352 GLN A C 1
ATOM 2779 O O . GLN A 1 352 ? 60.564 10.086 -78.663 1.00 87.31 352 GLN A O 1
ATOM 2784 N N . LEU A 1 353 ? 59.819 10.392 -80.757 1.00 88.38 353 LEU A N 1
ATOM 2785 C CA . LEU A 1 353 ? 58.407 10.504 -80.376 1.00 88.38 353 LEU A CA 1
ATOM 2786 C C . LEU A 1 353 ? 57.896 9.222 -79.710 1.00 88.38 353 LEU A C 1
ATOM 2788 O O . LEU A 1 353 ? 57.292 9.280 -78.639 1.00 88.38 353 LEU A O 1
ATOM 2792 N N . VAL A 1 354 ? 58.172 8.063 -80.314 1.00 89.00 354 VAL A N 1
ATOM 2793 C CA . VAL A 1 354 ? 57.781 6.762 -79.751 1.00 89.00 354 VAL A CA 1
ATOM 2794 C C . VAL A 1 354 ? 58.408 6.557 -78.374 1.00 89.00 354 VAL A C 1
ATOM 2796 O O . VAL A 1 354 ? 57.720 6.126 -77.451 1.00 89.00 354 VAL A O 1
ATOM 2799 N N . GLN A 1 355 ? 59.682 6.910 -78.202 1.00 88.81 355 GLN A N 1
ATOM 2800 C CA . GLN A 1 355 ? 60.348 6.809 -76.907 1.00 88.81 355 GLN A CA 1
ATOM 2801 C C . GLN A 1 355 ? 59.661 7.670 -75.837 1.00 88.81 355 GLN A C 1
ATOM 2803 O O . GLN A 1 355 ? 59.388 7.171 -74.746 1.00 88.81 355 GLN A O 1
ATOM 2808 N N . ILE A 1 356 ? 59.328 8.927 -76.150 1.00 87.50 356 ILE A N 1
ATOM 2809 C CA . ILE A 1 356 ? 58.618 9.820 -75.220 1.00 87.50 356 ILE A CA 1
ATOM 2810 C C . ILE A 1 356 ? 57.255 9.228 -74.831 1.00 87.50 356 ILE A C 1
ATOM 2812 O O . ILE A 1 356 ? 56.920 9.198 -73.649 1.00 87.50 356 ILE A O 1
ATOM 2816 N N . LEU A 1 357 ? 56.492 8.698 -75.790 1.00 87.12 357 LEU A N 1
ATOM 2817 C CA . LEU A 1 357 ? 55.180 8.098 -75.518 1.00 87.12 357 LEU A CA 1
ATOM 2818 C C . LEU A 1 357 ? 55.274 6.821 -74.670 1.00 87.12 357 LEU A C 1
ATOM 2820 O O . LEU A 1 357 ? 54.470 6.621 -73.761 1.00 87.12 357 LEU A O 1
ATOM 2824 N N . VAL A 1 358 ? 56.268 5.966 -74.919 1.00 89.00 358 VAL A N 1
ATOM 2825 C CA . VAL A 1 358 ? 56.491 4.747 -74.124 1.00 89.00 358 VAL A CA 1
ATOM 2826 C C . VAL A 1 358 ? 56.922 5.091 -72.698 1.00 89.00 358 VAL A C 1
ATOM 2828 O O . VAL A 1 358 ? 56.459 4.466 -71.742 1.00 89.00 358 VAL A O 1
ATOM 2831 N N . GLU A 1 359 ? 57.779 6.096 -72.522 1.00 87.81 359 GLU A N 1
ATOM 2832 C CA . GLU A 1 359 ? 58.172 6.559 -71.190 1.00 87.81 359 GLU A CA 1
ATOM 2833 C C . GLU A 1 359 ? 56.981 7.166 -70.428 1.00 87.81 359 GLU A C 1
ATOM 2835 O O . GLU A 1 359 ? 56.803 6.852 -69.249 1.00 87.81 359 GLU A O 1
ATOM 2840 N N . GLN A 1 360 ? 56.116 7.933 -71.104 1.00 88.56 360 GLN A N 1
ATOM 2841 C CA . GLN A 1 360 ? 54.863 8.440 -70.533 1.00 88.56 360 GLN A CA 1
ATOM 2842 C C . GLN A 1 360 ? 53.954 7.293 -70.068 1.00 88.56 360 GLN A C 1
ATOM 2844 O O . GLN A 1 360 ? 53.480 7.281 -68.930 1.00 88.56 360 GLN A O 1
ATOM 2849 N N . GLN A 1 361 ? 53.750 6.283 -70.922 1.00 85.75 361 GLN A N 1
ATOM 2850 C CA . GLN A 1 361 ? 52.952 5.100 -70.592 1.00 85.75 361 GLN A CA 1
ATOM 2851 C C . GLN A 1 361 ? 53.533 4.329 -69.403 1.00 85.75 361 GLN A C 1
ATOM 2853 O O . GLN A 1 361 ? 52.782 3.895 -68.532 1.00 85.75 361 GLN A O 1
ATOM 2858 N N . LYS A 1 362 ? 54.862 4.190 -69.322 1.00 87.88 362 LYS A N 1
ATOM 2859 C CA . LYS A 1 362 ? 55.538 3.518 -68.204 1.00 87.88 362 LYS A CA 1
ATOM 2860 C C . LYS A 1 362 ? 55.341 4.262 -66.880 1.00 87.88 362 LYS A C 1
ATOM 2862 O O . LYS A 1 362 ? 55.124 3.619 -65.850 1.00 87.88 362 LYS A O 1
ATOM 2867 N N . GLN A 1 363 ? 55.391 5.595 -66.891 1.00 85.50 363 GLN A N 1
ATOM 2868 C CA . GLN A 1 363 ? 55.139 6.405 -65.695 1.00 85.50 363 GLN A CA 1
ATOM 2869 C C . GLN A 1 363 ? 53.680 6.308 -65.236 1.00 85.50 363 GLN A C 1
ATOM 2871 O O . GLN A 1 363 ? 53.437 6.047 -64.058 1.00 85.50 363 GLN A O 1
ATOM 2876 N N . LEU A 1 364 ? 52.721 6.393 -66.164 1.00 85.81 364 LEU A N 1
ATOM 2877 C CA . LEU A 1 364 ? 51.300 6.186 -65.865 1.00 85.81 364 LEU A CA 1
ATOM 2878 C C . LEU A 1 364 ? 51.035 4.792 -65.285 1.00 85.81 364 LEU A C 1
ATOM 2880 O O . LEU A 1 364 ? 50.341 4.668 -64.278 1.00 85.81 364 LEU A O 1
ATOM 2884 N N . LEU A 1 365 ? 51.629 3.744 -65.865 1.00 85.56 365 LEU A N 1
ATOM 2885 C CA . LEU A 1 365 ? 51.501 2.385 -65.337 1.00 85.56 365 LEU A CA 1
ATOM 2886 C C . LEU A 1 365 ? 52.052 2.277 -63.916 1.00 85.56 365 LEU A C 1
ATOM 2888 O O . LEU A 1 365 ? 51.417 1.663 -63.066 1.00 85.56 365 LEU A O 1
ATOM 2892 N N . THR A 1 366 ? 53.199 2.902 -63.645 1.00 86.25 366 THR A N 1
ATOM 2893 C CA . THR A 1 366 ? 53.809 2.910 -62.307 1.00 86.25 366 THR A CA 1
ATOM 2894 C C . THR A 1 366 ? 52.866 3.554 -61.286 1.00 86.25 366 THR A C 1
ATOM 2896 O O . THR A 1 366 ? 52.580 2.940 -60.258 1.00 86.25 366 THR A O 1
ATOM 2899 N N . LEU A 1 367 ? 52.295 4.722 -61.605 1.00 84.50 367 LEU A N 1
ATOM 2900 C CA . LEU A 1 367 ? 51.323 5.411 -60.747 1.00 84.50 367 LEU A CA 1
ATOM 2901 C C . LEU A 1 367 ? 50.066 4.558 -60.499 1.00 84.50 367 LEU A C 1
ATOM 2903 O O . LEU A 1 367 ? 49.656 4.376 -59.354 1.00 84.50 367 LEU A O 1
ATOM 2907 N N . VAL A 1 368 ? 49.500 3.948 -61.545 1.00 80.88 368 VAL A N 1
ATOM 2908 C CA . VAL A 1 368 ? 48.310 3.083 -61.433 1.00 80.88 368 VAL A CA 1
ATOM 2909 C C . VAL A 1 368 ? 48.602 1.806 -60.635 1.00 80.88 368 VAL A C 1
ATOM 2911 O O . VAL A 1 368 ? 47.781 1.366 -59.829 1.00 80.88 368 VAL A O 1
ATOM 2914 N N . THR A 1 369 ? 49.775 1.195 -60.819 1.00 81.44 369 THR A N 1
ATOM 2915 C CA . THR A 1 369 ? 50.169 0.010 -60.040 1.00 81.44 369 THR A CA 1
ATOM 2916 C C . THR A 1 369 ? 50.404 0.333 -58.568 1.00 81.44 369 THR A C 1
ATOM 2918 O O . THR A 1 369 ? 50.027 -0.475 -57.723 1.00 81.44 369 THR A O 1
ATOM 2921 N N . SER A 1 370 ? 50.925 1.523 -58.250 1.00 76.94 370 SER A N 1
ATOM 2922 C CA . SER A 1 370 ? 51.097 1.986 -56.870 1.00 76.94 370 SER A CA 1
ATOM 2923 C C . SER A 1 370 ? 49.749 2.112 -56.140 1.00 76.94 370 SER A C 1
ATOM 2925 O O . SER A 1 370 ? 49.605 1.573 -55.042 1.00 76.94 370 SER A O 1
ATOM 2927 N N . VAL A 1 371 ? 48.720 2.662 -56.799 1.00 73.56 371 VAL A N 1
ATOM 2928 C CA . VAL A 1 371 ? 47.331 2.706 -56.279 1.00 73.56 371 VAL A CA 1
ATOM 2929 C C . VAL A 1 371 ? 46.745 1.313 -56.067 1.00 73.56 371 VAL A C 1
ATOM 2931 O O . VAL A 1 371 ? 46.036 1.041 -55.094 1.00 73.56 371 VAL A O 1
ATOM 2934 N N . LYS A 1 372 ? 47.026 0.387 -56.986 1.00 71.75 372 LYS A N 1
ATOM 2935 C CA . LYS A 1 372 ? 46.556 -0.997 -56.863 1.00 71.75 372 LYS A CA 1
ATOM 2936 C C . LYS A 1 372 ? 47.189 -1.703 -55.659 1.00 71.75 372 LYS A C 1
ATOM 2938 O O . LYS A 1 372 ? 46.528 -2.509 -55.011 1.00 71.75 372 LYS A O 1
ATOM 2943 N N . THR A 1 373 ? 48.446 -1.400 -55.340 1.00 65.00 373 THR A N 1
ATOM 2944 C CA . THR A 1 373 ? 49.116 -1.969 -54.165 1.00 65.00 373 THR A CA 1
ATOM 2945 C C . THR A 1 373 ? 48.614 -1.372 -52.850 1.00 65.00 373 THR A C 1
ATOM 2947 O O . THR A 1 373 ? 48.331 -2.144 -51.932 1.00 65.00 373 THR A O 1
ATOM 2950 N N . THR A 1 374 ? 48.395 -0.054 -52.766 1.00 62.03 374 THR A N 1
ATOM 2951 C CA . THR A 1 374 ? 47.853 0.597 -51.557 1.00 62.03 374 THR A CA 1
ATOM 2952 C C . THR A 1 374 ? 46.421 0.140 -51.261 1.00 62.03 374 THR A C 1
ATOM 2954 O O . THR A 1 374 ? 46.140 -0.320 -50.157 1.00 62.03 374 THR A O 1
ATOM 2957 N N . SER A 1 375 ? 45.550 0.084 -52.276 1.00 58.69 375 SER A N 1
ATOM 2958 C CA . SER A 1 375 ? 44.174 -0.435 -52.135 1.00 58.69 375 SER A CA 1
ATOM 2959 C C . SER A 1 375 ? 44.086 -1.922 -51.747 1.00 58.69 375 SER A C 1
ATOM 2961 O O . SER A 1 375 ? 43.090 -2.353 -51.160 1.00 58.69 375 SER A O 1
ATOM 2963 N N . SER A 1 376 ? 45.113 -2.725 -52.051 1.00 54.56 376 SER A N 1
ATOM 2964 C CA . SER A 1 376 ? 45.166 -4.145 -51.670 1.00 54.56 376 SER A CA 1
ATOM 2965 C C . SER A 1 376 ? 45.675 -4.385 -50.245 1.00 54.56 376 SER A C 1
ATOM 2967 O O . SER A 1 376 ? 45.212 -5.318 -49.592 1.00 54.56 376 SER A O 1
ATOM 2969 N N . SER A 1 377 ? 46.570 -3.526 -49.743 1.00 53.34 377 SER A N 1
ATOM 2970 C CA . SER A 1 377 ? 47.158 -3.647 -48.401 1.00 53.34 377 SER A CA 1
ATOM 2971 C C . SER A 1 377 ? 46.157 -3.306 -47.287 1.00 53.34 377 SER A C 1
ATOM 2973 O O . SER A 1 377 ? 46.200 -3.903 -46.208 1.00 53.34 377 SER A O 1
ATOM 2975 N N . ASP A 1 378 ? 45.201 -2.411 -47.554 1.00 51.47 378 ASP A N 1
ATOM 2976 C CA . ASP A 1 378 ? 44.190 -2.006 -46.567 1.00 51.47 378 ASP A CA 1
ATOM 2977 C C . ASP A 1 378 ? 43.030 -2.997 -46.399 1.00 51.47 378 ASP A C 1
ATOM 2979 O O . ASP A 1 378 ? 42.425 -3.066 -45.330 1.00 51.47 378 ASP A O 1
ATOM 2983 N N . ARG A 1 379 ? 42.757 -3.853 -47.393 1.00 51.25 379 ARG A N 1
ATOM 2984 C CA . ARG A 1 379 ? 41.745 -4.921 -47.255 1.00 51.25 379 ARG A CA 1
ATOM 2985 C C . ARG A 1 379 ? 42.177 -6.052 -46.318 1.00 51.25 379 ARG A C 1
ATOM 2987 O O . ARG A 1 379 ? 41.320 -6.765 -45.804 1.00 51.25 379 ARG A O 1
ATOM 2994 N N . SER A 1 380 ? 43.477 -6.219 -46.075 1.00 46.56 380 SER A N 1
ATOM 2995 C CA . SER A 1 380 ? 44.004 -7.223 -45.139 1.00 46.56 380 SER A CA 1
ATOM 2996 C C . SER A 1 380 ? 44.030 -6.774 -43.674 1.00 46.56 380 SER A C 1
ATOM 2998 O O . SER A 1 380 ? 44.204 -7.620 -42.802 1.00 46.56 380 SER A O 1
ATOM 3000 N N . SER A 1 381 ? 43.848 -5.480 -43.374 1.00 47.53 381 SER A N 1
ATOM 3001 C CA . SER A 1 381 ? 43.963 -4.947 -42.004 1.00 47.53 381 SER A CA 1
ATOM 3002 C C . SER A 1 381 ? 42.619 -4.750 -41.280 1.00 47.53 381 SER A C 1
ATOM 3004 O O . SER A 1 381 ? 42.604 -4.389 -40.103 1.00 47.53 381 SER A O 1
ATOM 3006 N N . SER A 1 382 ? 41.482 -4.999 -41.947 1.00 39.94 382 SER A N 1
ATOM 3007 C CA . SER A 1 382 ? 40.136 -4.687 -41.438 1.00 39.94 382 SER A CA 1
ATOM 3008 C C . SER A 1 382 ? 39.319 -5.888 -40.936 1.00 39.94 382 SER A C 1
ATOM 3010 O O . SER A 1 382 ? 38.091 -5.808 -40.921 1.00 39.94 382 SER A O 1
ATOM 3012 N N . VAL A 1 383 ? 39.951 -6.988 -40.515 1.00 40.66 383 VAL A N 1
ATOM 3013 C CA . VAL A 1 383 ? 39.261 -8.074 -39.790 1.00 40.66 383 VAL A CA 1
ATOM 3014 C C . VAL A 1 383 ? 39.720 -8.066 -38.331 1.00 40.66 383 VAL A C 1
ATOM 3016 O O . VAL A 1 383 ? 40.789 -8.599 -38.035 1.00 40.66 383 VAL A O 1
ATOM 3019 N N . PRO A 1 384 ? 38.961 -7.460 -37.401 1.00 42.00 384 PRO A N 1
ATOM 3020 C CA . PRO A 1 384 ? 39.109 -7.752 -35.986 1.00 42.00 384 PRO A CA 1
ATOM 3021 C C . PRO A 1 384 ? 38.332 -9.034 -35.650 1.00 42.00 384 PRO A C 1
ATOM 3023 O O . PRO A 1 384 ? 37.205 -9.215 -36.114 1.00 42.00 384 PRO A O 1
ATOM 3026 N N . ALA A 1 385 ? 38.963 -9.907 -34.863 1.00 35.16 385 ALA A N 1
ATOM 3027 C CA . ALA A 1 385 ? 38.315 -11.022 -34.173 1.00 35.16 385 ALA A CA 1
ATOM 3028 C C . ALA A 1 385 ? 37.437 -10.530 -33.015 1.00 35.16 385 ALA A C 1
ATOM 3030 O O . ALA A 1 385 ? 37.792 -9.480 -32.423 1.00 35.16 385 ALA A O 1
#